Protein AF-A0A1Q7X0Q4-F1 (afdb_monomer_lite)

Sequence (548 aa):
MLIDSLAPGARLVYSDMRIVTEAGDLVSDTYWTFRRNNHTNFASLLLANTVTGASSLFERSLLDRVLPFPPRQGNVYHDHWIAQVAMAMGDVSYVDRPLYDYVQHGEAALGHLRANAFGRFSEPVHRRVRARIEQIRRLGLHFGWRRLYFDLYCRIVIAARALEMRCGDALAPGRARVLNRLEDNVRFMLWLAVRSTRRWFGAMETLGRERAMLVGLLWRRVFVAHKRFRNLVRRRPVARSAQVTPAAPATNAQESLAPILVDYFTRDGSTLMMRLLASSPQIAVEDVYPYERKYFAYIWRWSNLIVRQDWPEDGWGASSLGTLDQFRKTAMVGPPPWTPRPLLESAPGEAEAERWFEAVWGEFSRRAAARTREDHGSQAPVLYYAEKHMNTWLVALEHLPPLKLIVLLRDPRDTWVSINSFNELRGTGGLGRDRAGSYEEHLEHVLRRQRERLAWIAGLLDAGEVPVIRYEDMIEDLPGVARRLEQWLGVELDPAGAASDRQMRFQHVSAANPQASLGRWKTELEPRVAERFARELGPELRAVGLEV

Secondary structure (DSSP, 8-state):
--GGG--TTEEEEEEEEEEE-TT--EEES-S-SSS---SS-HHHHHHS----GGGEEE-GGGHHHHPSPPPP-SS--HHHHHHHHHHHHSEEEEEEEEEEEEE--TT-SS-HHHHH-S----S-HHHHHHHHHHHHHH-SS-THHHHIIIIIIIHHHHHHHHHHHHHGGG--HHHHHHHHHTSSSHHHHHHHHHHGGGGGGT--TTTTHHHHHHHHHHHHHHHHHHHHHHHHHT---------------------PPEEEEEE--TTSSHHHHHHHHHT-TTEE----TTT---HHHHHHHHHHHHH-----TTTS-GGGGS-GGGGGT-----S---SS-TTT-PPTT--HHHHHHHHHHHHHHHHHHHHHHHHHT------EEEEEES-GGGS-GGGSPS-EEEEEE--HHHHHHHHHHHHHHH-SS-TTTTT-SSHHHHHHHHHHHHHHHHHHHHHHHHH--S-EEEHHHHHH-HHHHHHHHHHHHT----HHHHHH-GGGGGTTTTSSSSGGGTTTHHHHS-HHHHHHHHHHHHHHHHHTT---

Radius of gyration: 28.71 Å; chains: 1; bounding box: 69×70×78 Å

pLDDT: mean 80.8, std 17.93, range [28.5, 98.0]

Structure (mmCIF, N/CA/C/O backbone):
data_AF-A0A1Q7X0Q4-F1
#
_entry.id   AF-A0A1Q7X0Q4-F1
#
loop_
_atom_site.group_PDB
_atom_site.id
_atom_site.type_symbol
_atom_site.label_atom_id
_atom_site.label_alt_id
_atom_site.label_comp_id
_atom_site.label_asym_id
_atom_site.label_entity_id
_atom_site.label_seq_id
_atom_site.pdbx_PDB_ins_code
_atom_site.Cartn_x
_atom_site.Cartn_y
_atom_site.Cartn_z
_atom_site.occupancy
_atom_site.B_iso_or_equiv
_atom_site.auth_seq_id
_atom_site.auth_comp_id
_atom_site.auth_asym_id
_atom_site.auth_atom_id
_atom_site.pdbx_PDB_model_num
ATOM 1 N N . MET A 1 1 ? 18.747 -5.776 -45.466 1.00 73.81 1 MET A N 1
ATOM 2 C CA . MET A 1 1 ? 18.006 -6.368 -44.324 1.00 73.81 1 MET A CA 1
ATOM 3 C C . MET A 1 1 ? 18.794 -6.140 -43.033 1.00 73.81 1 MET A C 1
ATOM 5 O O . MET A 1 1 ? 19.895 -5.612 -43.109 1.00 73.81 1 MET A O 1
ATOM 9 N N . LEU A 1 2 ? 18.235 -6.443 -41.852 1.00 85.25 2 LEU A N 1
ATOM 10 C CA . LEU A 1 2 ? 18.924 -6.210 -40.567 1.00 85.25 2 LEU A CA 1
ATOM 11 C C . LEU A 1 2 ? 20.215 -7.051 -40.452 1.00 85.25 2 LEU A C 1
ATOM 13 O O . LEU A 1 2 ? 21.221 -6.561 -39.955 1.00 85.25 2 LEU A O 1
ATOM 17 N N . ILE A 1 3 ? 20.205 -8.271 -41.005 1.00 85.56 3 ILE A N 1
ATOM 18 C CA . ILE A 1 3 ? 21.368 -9.173 -41.067 1.00 85.56 3 ILE A CA 1
ATOM 19 C C . ILE A 1 3 ? 22.562 -8.561 -41.822 1.00 85.56 3 ILE A C 1
ATOM 21 O O . ILE A 1 3 ? 23.688 -8.646 -41.348 1.00 85.56 3 ILE A O 1
ATOM 25 N N . ASP A 1 4 ? 22.307 -7.839 -42.918 1.00 87.69 4 ASP A N 1
ATOM 26 C CA . ASP A 1 4 ? 23.349 -7.179 -43.726 1.00 87.69 4 ASP A CA 1
ATOM 27 C C . ASP A 1 4 ? 23.951 -5.948 -43.027 1.00 87.69 4 ASP A C 1
ATOM 29 O O . ASP A 1 4 ? 24.927 -5.372 -43.494 1.00 87.69 4 ASP A O 1
ATOM 33 N N . SER A 1 5 ? 23.328 -5.496 -41.934 1.00 89.94 5 SER A N 1
ATOM 34 C CA . SER A 1 5 ? 23.729 -4.300 -41.184 1.00 89.94 5 SER A CA 1
ATOM 35 C C . SER A 1 5 ? 24.539 -4.627 -39.924 1.00 89.94 5 SER A C 1
ATOM 37 O O . SER A 1 5 ? 24.895 -3.715 -39.173 1.00 89.94 5 SER A O 1
ATOM 39 N N . LEU A 1 6 ? 24.829 -5.908 -39.670 1.00 89.69 6 LEU A N 1
ATOM 40 C CA . LEU A 1 6 ? 25.725 -6.322 -38.595 1.00 89.69 6 LEU A CA 1
ATOM 41 C C . LEU A 1 6 ? 27.176 -6.069 -39.030 1.00 89.69 6 LEU A C 1
ATOM 43 O O . LEU A 1 6 ? 27.751 -6.831 -39.803 1.00 89.69 6 LEU A O 1
ATOM 47 N N . ALA A 1 7 ? 27.756 -4.962 -38.562 1.00 87.12 7 ALA A N 1
ATOM 48 C CA . ALA A 1 7 ? 29.117 -4.580 -38.929 1.00 87.12 7 ALA A CA 1
ATOM 49 C C . ALA A 1 7 ? 30.157 -5.565 -38.355 1.00 87.12 7 ALA A C 1
ATOM 51 O O . ALA A 1 7 ? 29.926 -6.143 -37.289 1.00 87.12 7 ALA A O 1
ATOM 52 N N . PRO A 1 8 ? 31.335 -5.724 -38.989 1.00 84.94 8 PRO A N 1
ATOM 53 C CA . PRO A 1 8 ? 32.423 -6.513 -38.421 1.00 84.94 8 PRO A CA 1
ATOM 54 C C . PRO A 1 8 ? 32.761 -6.062 -36.992 1.00 84.94 8 PRO A C 1
ATOM 56 O O . PRO A 1 8 ? 33.017 -4.885 -36.748 1.00 84.94 8 PRO A O 1
ATOM 59 N N . GLY A 1 9 ? 32.745 -6.999 -36.040 1.00 84.25 9 GLY A N 1
ATOM 60 C CA . GLY A 1 9 ? 32.989 -6.723 -34.618 1.00 84.25 9 GLY A CA 1
ATOM 61 C C . GLY A 1 9 ? 31.752 -6.303 -33.812 1.00 84.25 9 GLY A C 1
ATOM 62 O O . GLY A 1 9 ? 31.820 -6.272 -32.577 1.00 84.25 9 GLY A O 1
ATOM 63 N N . ALA A 1 10 ? 30.614 -6.041 -34.462 1.00 91.25 10 ALA A N 1
ATOM 64 C CA . ALA A 1 10 ? 29.343 -5.856 -33.779 1.00 91.25 10 ALA A CA 1
ATOM 65 C C . ALA A 1 10 ? 28.752 -7.209 -33.362 1.00 91.25 10 ALA A C 1
ATOM 67 O O . ALA A 1 10 ? 28.714 -8.157 -34.139 1.00 91.25 10 ALA A O 1
ATOM 68 N N . ARG A 1 11 ? 28.272 -7.298 -32.120 1.00 93.69 11 ARG A N 1
ATOM 69 C CA . ARG A 1 11 ? 27.646 -8.515 -31.564 1.00 93.69 11 ARG A CA 1
ATOM 70 C C . ARG A 1 11 ? 26.124 -8.466 -31.617 1.00 93.69 11 ARG A C 1
ATOM 72 O O . ARG A 1 11 ? 25.474 -9.493 -31.445 1.00 93.69 11 ARG A O 1
ATOM 79 N N . LEU A 1 12 ? 25.572 -7.270 -31.812 1.00 96.06 12 LEU A N 1
ATOM 80 C CA . LEU A 1 12 ? 24.145 -6.996 -31.909 1.00 96.06 12 LEU A CA 1
ATOM 81 C C . LEU A 1 12 ? 23.911 -5.865 -32.910 1.00 96.06 12 LEU A C 1
ATOM 83 O O . LEU A 1 12 ? 24.644 -4.876 -32.916 1.00 96.06 12 LEU A O 1
ATOM 87 N N . VAL A 1 13 ? 22.861 -5.994 -33.710 1.00 96.31 13 VAL A N 1
ATOM 88 C CA . VAL A 1 13 ? 22.319 -4.940 -34.565 1.00 96.31 13 VAL A CA 1
ATOM 89 C C . VAL A 1 13 ? 20.848 -4.726 -34.232 1.00 96.31 13 VAL A C 1
ATOM 91 O O . VAL A 1 13 ? 20.117 -5.686 -33.993 1.00 96.31 13 VAL A O 1
ATOM 94 N N . TYR A 1 14 ? 20.412 -3.469 -34.208 1.00 95.44 14 TYR A N 1
ATOM 95 C CA . TYR A 1 14 ? 19.001 -3.113 -34.079 1.00 95.44 14 TYR A CA 1
ATOM 96 C C . TYR A 1 14 ? 18.642 -1.936 -34.981 1.00 95.44 14 TYR A C 1
ATOM 98 O O . TYR A 1 14 ? 19.527 -1.205 -35.427 1.00 95.44 14 TYR A O 1
ATOM 106 N N . SER A 1 15 ? 17.355 -1.749 -35.264 1.00 94.75 15 SER A N 1
ATOM 107 C CA . SER A 1 15 ? 16.874 -0.652 -36.104 1.00 94.75 15 SER A CA 1
ATOM 108 C C . SER A 1 15 ? 15.974 0.343 -35.389 1.00 94.75 15 SER A C 1
ATOM 110 O O . SER A 1 15 ? 15.460 0.082 -34.299 1.00 94.75 15 SER A O 1
ATOM 112 N N . ASP A 1 16 ? 15.750 1.473 -36.054 1.00 92.81 16 ASP A N 1
ATOM 113 C CA . ASP A 1 16 ? 14.634 2.363 -35.762 1.00 92.81 16 ASP A CA 1
ATOM 114 C C . ASP A 1 16 ? 13.278 1.700 -36.068 1.00 92.81 16 ASP A C 1
ATOM 116 O O . ASP A 1 16 ? 13.196 0.631 -36.694 1.00 92.81 16 ASP A O 1
ATOM 120 N N . MET A 1 17 ? 12.209 2.372 -35.647 1.00 91.25 17 MET A N 1
ATOM 121 C CA . MET A 1 17 ? 10.816 2.003 -35.900 1.00 91.25 17 MET A CA 1
ATOM 122 C C . MET A 1 17 ? 9.955 3.251 -36.101 1.00 91.25 17 MET A C 1
ATOM 124 O O . MET A 1 17 ? 10.218 4.294 -35.497 1.00 91.25 17 MET A O 1
ATOM 128 N N . ARG A 1 18 ? 8.888 3.119 -36.892 1.00 91.62 18 ARG A N 1
ATOM 129 C CA . ARG A 1 18 ? 7.817 4.123 -36.918 1.00 91.62 18 ARG A CA 1
ATOM 130 C C . ARG A 1 18 ? 6.869 3.845 -35.766 1.00 91.62 18 ARG A C 1
ATOM 132 O O . ARG A 1 18 ? 6.647 2.692 -35.411 1.00 91.62 18 ARG A O 1
ATOM 139 N N . ILE A 1 19 ? 6.303 4.888 -35.184 1.00 87.56 19 ILE A N 1
ATOM 140 C CA . ILE A 1 19 ? 5.246 4.766 -34.183 1.00 87.56 19 ILE A CA 1
ATOM 141 C C . ILE A 1 19 ? 3.928 4.978 -34.903 1.00 87.56 19 ILE A C 1
ATOM 143 O O . ILE A 1 19 ? 3.746 6.025 -35.528 1.00 87.56 19 ILE A O 1
ATOM 147 N N . VAL A 1 20 ? 3.026 4.007 -34.809 1.00 86.50 20 VAL A N 1
ATOM 148 C CA . VAL A 1 20 ? 1.704 4.074 -35.441 1.00 86.50 20 VAL A CA 1
ATOM 149 C C . VAL A 1 20 ? 0.596 3.817 -34.421 1.00 86.50 20 VAL A C 1
ATOM 151 O O . VAL A 1 20 ? 0.825 3.175 -33.392 1.00 86.50 20 VAL A O 1
ATOM 154 N N . THR A 1 21 ? -0.597 4.350 -34.673 1.00 82.00 21 THR A N 1
ATOM 155 C CA . THR A 1 21 ? -1.805 4.055 -33.888 1.00 82.00 21 THR A CA 1
ATOM 156 C C . THR A 1 21 ? -2.315 2.644 -34.193 1.00 82.00 21 THR A C 1
ATOM 158 O O . THR A 1 21 ? -1.873 2.006 -35.148 1.00 82.00 21 THR A O 1
ATOM 161 N N . GLU A 1 22 ? -3.288 2.153 -33.418 1.00 81.81 22 GLU A N 1
ATOM 162 C CA . GLU A 1 22 ? -3.980 0.888 -33.726 1.00 81.81 22 GLU A CA 1
ATOM 163 C C . GLU A 1 22 ? -4.681 0.907 -35.092 1.00 81.81 22 GLU A C 1
ATOM 165 O O . GLU A 1 22 ? -4.778 -0.127 -35.745 1.00 81.81 22 GLU A O 1
ATOM 170 N N . ALA A 1 23 ? -5.117 2.084 -35.550 1.00 82.25 23 ALA A N 1
ATOM 171 C CA . ALA A 1 23 ? -5.709 2.278 -36.872 1.00 82.25 23 ALA A CA 1
ATOM 172 C C . ALA A 1 23 ? -4.662 2.340 -38.006 1.00 82.25 23 ALA A C 1
ATOM 174 O O . ALA A 1 23 ? -5.030 2.423 -39.175 1.00 82.25 23 ALA A O 1
ATOM 175 N N . GLY A 1 24 ? -3.365 2.284 -37.676 1.00 83.00 24 GLY A N 1
ATOM 176 C CA . GLY A 1 24 ? -2.261 2.370 -38.634 1.00 83.00 24 GLY A CA 1
ATOM 177 C C . GLY A 1 24 ? -1.821 3.797 -38.975 1.00 83.00 24 GLY A C 1
ATOM 178 O O . GLY A 1 24 ? -0.946 3.972 -39.823 1.00 83.00 24 GLY A O 1
ATOM 179 N N . ASP A 1 25 ? -2.371 4.817 -38.312 1.00 85.75 25 ASP A N 1
ATOM 180 C CA . ASP A 1 25 ? -1.988 6.211 -38.552 1.00 85.75 25 ASP A CA 1
ATOM 181 C C . ASP A 1 25 ? -0.596 6.504 -37.990 1.00 85.75 25 ASP A C 1
ATOM 183 O O . ASP A 1 25 ? -0.259 6.105 -36.873 1.00 85.75 25 ASP A O 1
ATOM 187 N N . LEU A 1 26 ? 0.214 7.255 -38.737 1.00 83.69 26 LEU A N 1
ATOM 188 C CA . LEU A 1 26 ? 1.563 7.626 -38.316 1.00 83.69 26 LEU A CA 1
ATOM 189 C C . LEU A 1 26 ? 1.529 8.622 -37.144 1.00 83.69 26 LEU A C 1
ATOM 191 O O . LEU A 1 26 ? 1.037 9.740 -37.276 1.00 83.69 26 LEU A O 1
ATOM 195 N N . VAL A 1 27 ? 2.130 8.237 -36.018 1.00 81.12 27 VAL A N 1
ATOM 196 C CA . VAL A 1 27 ? 2.362 9.105 -34.850 1.00 81.12 27 VAL A CA 1
ATOM 197 C C . VAL A 1 27 ? 3.749 9.745 -34.914 1.00 81.12 27 VAL A C 1
ATOM 199 O O . VAL A 1 27 ? 3.907 10.918 -34.586 1.00 81.12 27 VAL A O 1
ATOM 202 N N . SER A 1 28 ? 4.765 8.972 -35.306 1.00 82.56 28 SER A N 1
ATOM 203 C CA . SER A 1 28 ? 6.149 9.436 -35.452 1.00 82.56 28 SER A CA 1
ATOM 204 C C . SER A 1 28 ? 6.890 8.566 -36.462 1.00 82.56 28 SER A C 1
ATOM 206 O O . SER A 1 28 ? 6.740 7.346 -36.460 1.00 82.56 28 SER A O 1
ATOM 208 N N . ASP A 1 29 ? 7.716 9.175 -37.304 1.00 88.12 29 ASP A N 1
ATOM 209 C CA . ASP A 1 29 ? 8.563 8.490 -38.286 1.00 88.12 29 ASP A CA 1
ATOM 210 C C . ASP A 1 29 ? 9.787 7.803 -37.656 1.00 88.12 29 ASP A C 1
ATOM 212 O O . ASP A 1 29 ? 10.381 6.924 -38.273 1.00 88.12 29 ASP A O 1
ATOM 216 N N . THR A 1 30 ? 10.125 8.151 -36.412 1.00 84.62 30 THR A N 1
ATOM 217 C CA . THR A 1 30 ? 11.216 7.557 -35.624 1.00 84.62 30 THR A CA 1
ATOM 218 C C . THR A 1 30 ? 10.808 7.315 -34.170 1.00 84.62 30 THR A C 1
ATOM 220 O O . THR A 1 30 ? 9.959 8.017 -33.604 1.00 84.62 30 THR A O 1
ATOM 223 N N . TYR A 1 31 ? 11.472 6.372 -33.500 1.00 82.62 31 TYR A N 1
ATOM 224 C CA . TYR A 1 31 ? 11.377 6.217 -32.050 1.00 82.62 31 TYR A CA 1
ATOM 225 C C . TYR A 1 31 ? 12.081 7.348 -31.277 1.00 82.62 31 TYR A C 1
ATOM 227 O O . TYR A 1 31 ? 11.766 7.595 -30.109 1.00 82.62 31 TYR A O 1
ATOM 235 N N . TRP A 1 32 ? 13.037 8.052 -31.888 1.00 83.44 32 TRP A N 1
ATOM 236 C CA . TRP A 1 32 ? 13.960 8.967 -31.204 1.00 83.44 32 TRP A CA 1
ATOM 237 C C . TRP A 1 32 ? 13.514 10.431 -31.239 1.00 83.44 32 TRP A C 1
ATOM 239 O O . TRP A 1 32 ? 14.197 11.294 -31.781 1.00 83.44 32 TRP A O 1
ATOM 249 N N . THR A 1 33 ? 12.385 10.737 -30.603 1.00 71.31 33 THR A N 1
ATOM 250 C CA . THR A 1 33 ? 11.781 12.085 -30.628 1.00 71.31 33 THR A CA 1
ATOM 251 C C . THR A 1 33 ? 12.320 13.038 -29.553 1.00 71.31 33 THR A C 1
ATOM 253 O O . THR A 1 33 ? 12.611 14.198 -29.831 1.00 71.31 33 THR A O 1
ATOM 256 N N . PHE A 1 34 ? 12.491 12.570 -28.309 1.00 66.62 34 PHE A N 1
ATOM 257 C CA . PHE A 1 34 ? 12.906 13.423 -27.172 1.00 66.62 34 PHE A CA 1
ATOM 258 C C . PHE A 1 34 ? 14.325 13.156 -26.668 1.00 66.62 34 PHE A C 1
ATOM 260 O O . PHE A 1 34 ? 14.861 13.922 -25.862 1.00 66.62 34 PHE A O 1
ATOM 267 N N . ARG A 1 35 ? 14.941 12.058 -27.113 1.00 72.38 35 ARG A N 1
ATOM 268 C CA . ARG A 1 35 ? 16.318 11.703 -26.769 1.00 72.38 35 ARG A CA 1
ATOM 269 C C . ARG A 1 35 ? 17.047 11.196 -27.992 1.00 72.38 35 ARG A C 1
ATOM 271 O O . ARG A 1 35 ? 16.465 10.525 -28.837 1.00 72.38 35 ARG A O 1
ATOM 278 N N . ARG A 1 36 ? 18.349 11.449 -28.019 1.00 82.31 36 ARG A N 1
ATOM 279 C CA . ARG A 1 36 ? 19.227 10.883 -29.034 1.00 82.31 36 ARG A CA 1
ATOM 280 C C . ARG A 1 36 ? 19.445 9.396 -28.760 1.00 82.31 36 ARG A C 1
ATOM 282 O O . ARG A 1 36 ? 19.674 9.007 -27.612 1.00 82.31 36 ARG A O 1
ATOM 289 N N . ASN A 1 37 ? 19.414 8.594 -29.817 1.00 88.69 37 ASN A N 1
ATOM 290 C CA . ASN A 1 37 ? 19.816 7.196 -29.764 1.00 88.69 37 ASN A CA 1
ATOM 291 C C . ASN A 1 37 ? 21.293 7.043 -29.335 1.00 88.69 37 ASN A C 1
ATOM 293 O O . ASN A 1 37 ? 22.124 7.898 -29.650 1.00 88.69 37 ASN A O 1
ATOM 297 N N . ASN A 1 38 ? 21.645 5.945 -28.659 1.00 91.44 38 ASN A N 1
ATOM 298 C CA . ASN A 1 38 ? 23.021 5.644 -28.269 1.00 91.44 38 ASN A CA 1
ATOM 299 C C . ASN A 1 38 ? 23.368 4.153 -28.392 1.00 91.44 38 ASN A C 1
ATOM 301 O O . ASN A 1 38 ? 23.085 3.353 -27.497 1.00 91.44 38 ASN A O 1
ATOM 305 N N . HIS A 1 39 ? 24.149 3.837 -29.419 1.00 91.81 39 HIS A N 1
ATOM 306 C CA . HIS A 1 39 ? 24.726 2.510 -29.644 1.00 91.81 39 HIS A CA 1
ATOM 307 C C . HIS A 1 39 ? 26.262 2.483 -29.533 1.00 91.81 39 HIS A C 1
ATOM 309 O O . HIS A 1 39 ? 26.853 1.416 -29.606 1.00 91.81 39 HIS A O 1
ATOM 315 N N . THR A 1 40 ? 26.928 3.628 -29.310 1.00 92.25 40 THR A N 1
ATOM 316 C CA . THR A 1 40 ? 28.407 3.730 -29.316 1.00 92.25 40 THR A CA 1
ATOM 317 C C . THR A 1 40 ? 29.029 4.061 -27.958 1.00 92.25 40 THR A C 1
ATOM 319 O O . THR A 1 40 ? 30.173 3.694 -27.689 1.00 92.25 40 THR A O 1
ATOM 322 N N . ASN A 1 41 ? 28.296 4.702 -27.038 1.00 93.31 41 ASN A N 1
ATOM 323 C CA . ASN A 1 41 ? 28.814 5.019 -25.709 1.00 93.31 41 ASN A CA 1
ATOM 324 C C . ASN A 1 41 ? 28.345 4.010 -24.650 1.00 93.31 41 ASN A C 1
ATOM 326 O O . ASN A 1 41 ? 27.209 4.074 -24.178 1.00 93.31 41 ASN A O 1
ATOM 330 N N . PHE A 1 42 ? 29.252 3.134 -24.211 1.00 94.62 42 PHE A N 1
ATOM 331 C CA . PHE A 1 42 ? 28.960 2.100 -23.208 1.00 94.62 42 PHE A CA 1
ATOM 332 C C . PHE A 1 42 ? 28.455 2.670 -21.877 1.00 94.62 42 PHE A C 1
ATOM 334 O O . PHE A 1 42 ? 27.497 2.166 -21.296 1.00 94.62 42 PHE A O 1
ATOM 341 N N . ALA A 1 43 ? 29.031 3.784 -21.416 1.00 93.44 43 ALA A N 1
ATOM 342 C CA . ALA A 1 43 ? 28.560 4.442 -20.203 1.00 93.44 43 ALA A CA 1
ATOM 343 C C . ALA A 1 43 ? 27.139 5.007 -20.366 1.00 93.44 43 ALA A C 1
ATOM 345 O O . ALA A 1 43 ? 26.332 4.880 -19.448 1.00 93.44 43 ALA A O 1
ATOM 346 N N . SER A 1 44 ? 26.807 5.596 -21.522 1.00 93.00 44 SER A N 1
ATOM 347 C CA . SER A 1 44 ? 25.433 6.036 -21.800 1.00 93.00 44 SER A CA 1
ATOM 348 C C . SER A 1 44 ? 24.478 4.851 -21.857 1.00 93.00 44 SER A C 1
ATOM 350 O O . SER A 1 44 ? 23.398 4.966 -21.300 1.00 93.00 44 SER A O 1
ATOM 352 N N . LEU A 1 45 ? 24.883 3.709 -22.427 1.00 93.25 45 LEU A N 1
ATOM 353 C CA . LEU A 1 45 ? 24.041 2.511 -22.508 1.00 93.25 45 LEU A CA 1
ATOM 354 C C . LEU A 1 45 ? 23.725 1.926 -21.118 1.00 93.25 45 LEU A C 1
ATOM 356 O O . LEU A 1 45 ? 22.584 1.554 -20.841 1.00 93.25 45 LEU A O 1
ATOM 360 N N . LEU A 1 46 ? 24.714 1.889 -20.217 1.00 91.75 46 LEU A N 1
ATOM 361 C CA . LEU A 1 46 ? 24.524 1.454 -18.825 1.00 91.75 46 LEU A CA 1
ATOM 362 C C . LEU A 1 46 ? 23.575 2.383 -18.057 1.00 91.75 46 LEU A C 1
ATOM 364 O O . LEU A 1 46 ? 22.724 1.920 -17.296 1.00 91.75 46 LEU A O 1
ATOM 368 N N . LEU A 1 47 ? 23.713 3.696 -18.263 1.00 88.50 47 LEU A N 1
ATOM 369 C CA . LEU A 1 47 ? 22.868 4.704 -17.625 1.00 88.50 47 LEU A CA 1
ATOM 370 C C . LEU A 1 47 ? 21.451 4.674 -18.203 1.00 88.50 47 LEU A C 1
ATOM 372 O O . LEU A 1 47 ? 20.476 4.562 -17.459 1.00 88.50 47 LEU A O 1
ATOM 376 N N . ALA A 1 48 ? 21.327 4.758 -19.525 1.00 87.62 48 ALA A N 1
ATOM 377 C CA . ALA A 1 48 ? 20.085 4.684 -20.269 1.00 87.62 48 ALA A CA 1
ATOM 378 C C . ALA A 1 48 ? 20.222 3.887 -21.559 1.00 87.62 48 ALA A C 1
ATOM 380 O O . ALA A 1 48 ? 20.694 4.377 -22.579 1.00 87.62 48 ALA A O 1
ATOM 381 N N . ASN A 1 49 ? 19.709 2.661 -21.509 1.00 90.25 49 ASN A N 1
ATOM 382 C CA . ASN A 1 49 ? 19.677 1.798 -22.668 1.00 90.25 49 ASN A CA 1
ATOM 383 C C . ASN A 1 49 ? 18.757 2.378 -23.762 1.00 90.25 49 ASN A C 1
ATOM 385 O O . ASN A 1 49 ? 17.732 3.011 -23.468 1.00 90.25 49 ASN A O 1
ATOM 389 N N . THR A 1 50 ? 19.181 2.214 -25.012 1.00 88.69 50 THR A N 1
ATOM 390 C CA . THR A 1 50 ? 18.481 2.664 -26.222 1.00 88.69 50 THR A CA 1
ATOM 391 C C . THR A 1 50 ? 18.262 1.533 -27.231 1.00 88.69 50 THR A C 1
ATOM 393 O O . THR A 1 50 ? 17.685 1.760 -28.281 1.00 88.69 50 THR A O 1
ATOM 396 N N . VAL A 1 51 ? 18.677 0.307 -26.917 1.00 90.75 51 VAL A N 1
ATOM 397 C CA . VAL A 1 51 ? 18.415 -0.860 -27.762 1.00 90.75 51 VAL A CA 1
ATOM 398 C C . VAL A 1 51 ? 16.985 -1.336 -27.545 1.00 90.75 51 VAL A C 1
ATOM 400 O O . VAL A 1 51 ? 16.530 -1.432 -26.405 1.00 90.75 51 VAL A O 1
ATOM 403 N N . THR A 1 52 ? 16.295 -1.622 -28.644 1.00 87.94 52 THR A N 1
ATOM 404 C CA . THR A 1 52 ? 14.897 -2.058 -28.687 1.00 87.94 52 THR A CA 1
ATOM 405 C C . THR A 1 52 ? 14.814 -3.514 -29.151 1.00 87.94 52 THR A C 1
ATOM 407 O O . THR A 1 52 ? 15.331 -3.882 -30.208 1.00 87.94 52 THR A O 1
ATOM 410 N N . GLY A 1 53 ? 14.177 -4.375 -28.354 1.00 84.38 53 GLY A N 1
ATOM 411 C CA . GLY A 1 53 ? 14.170 -5.820 -28.595 1.00 84.38 53 GLY A CA 1
ATOM 412 C C . GLY A 1 53 ? 13.420 -6.264 -29.850 1.00 84.38 53 GLY A C 1
ATOM 413 O O . GLY A 1 53 ? 13.865 -7.197 -30.513 1.00 84.38 53 GLY A O 1
ATOM 414 N N . ALA A 1 54 ? 12.330 -5.581 -30.213 1.00 84.38 54 ALA A N 1
ATOM 415 C CA . ALA A 1 54 ? 11.438 -5.996 -31.304 1.00 84.38 54 ALA A CA 1
ATOM 416 C C . ALA A 1 54 ? 12.114 -6.045 -32.688 1.00 84.38 54 ALA A C 1
ATOM 418 O O . ALA A 1 54 ? 11.638 -6.735 -33.583 1.00 84.38 54 ALA A O 1
ATOM 419 N N . SER A 1 55 ? 13.258 -5.380 -32.848 1.00 84.50 55 SER A N 1
ATOM 420 C CA . SER A 1 55 ? 14.069 -5.414 -34.066 1.00 84.50 55 SER A CA 1
ATOM 421 C C . SER A 1 55 ? 15.551 -5.600 -33.759 1.00 84.50 55 SER A C 1
ATOM 423 O O . SER A 1 55 ? 16.384 -4.898 -34.326 1.00 84.50 55 SER A O 1
ATOM 425 N N . SER A 1 56 ? 15.886 -6.487 -32.822 1.00 92.56 56 SER A N 1
ATOM 426 C CA . SER A 1 56 ? 17.272 -6.831 -32.493 1.00 92.56 56 SER A CA 1
ATOM 427 C C . SER A 1 56 ? 17.668 -8.191 -33.071 1.00 92.56 56 SER A C 1
ATOM 429 O O . SER A 1 56 ? 16.941 -9.169 -32.926 1.00 92.56 56 SER A O 1
ATOM 431 N N . LEU A 1 57 ? 18.861 -8.269 -33.660 1.00 93.69 57 LEU A N 1
ATOM 432 C CA . LEU A 1 57 ? 19.527 -9.511 -34.059 1.00 93.69 57 LEU A CA 1
ATOM 433 C C . LEU A 1 57 ? 20.926 -9.530 -33.461 1.00 93.69 57 LEU A C 1
ATOM 435 O O . LEU A 1 57 ? 21.617 -8.515 -33.444 1.00 93.69 57 LEU A O 1
ATOM 439 N N . PHE A 1 58 ? 21.349 -10.684 -32.965 1.00 94.81 58 PHE A N 1
ATOM 440 C CA . PHE A 1 58 ? 22.655 -10.855 -32.344 1.00 94.81 58 PHE A CA 1
ATOM 441 C C . PHE A 1 58 ? 23.204 -12.255 -32.615 1.00 94.81 58 PHE A C 1
ATOM 443 O O . PHE A 1 58 ? 22.464 -13.176 -32.959 1.00 94.81 58 PHE A O 1
ATOM 450 N N . GLU A 1 59 ? 24.514 -12.414 -32.458 1.00 91.12 59 GLU A N 1
ATOM 451 C CA . GLU A 1 59 ? 25.195 -13.690 -32.684 1.00 91.12 59 GLU A CA 1
ATOM 452 C C . GLU A 1 59 ? 24.771 -14.751 -31.657 1.00 91.12 59 GLU A C 1
ATOM 454 O O . GLU A 1 59 ? 24.686 -14.478 -30.458 1.00 91.12 59 GLU A O 1
ATOM 459 N N . ARG A 1 60 ? 24.573 -16.003 -32.094 1.00 93.31 60 ARG A N 1
ATOM 460 C CA . ARG A 1 60 ? 24.133 -17.103 -31.212 1.00 93.31 60 ARG A CA 1
ATOM 461 C C . ARG A 1 60 ? 25.059 -17.329 -30.011 1.00 93.31 60 ARG A C 1
ATOM 463 O O . ARG A 1 60 ? 24.568 -17.686 -28.939 1.00 93.31 60 ARG A O 1
ATOM 470 N N . SER A 1 61 ? 26.362 -17.124 -30.191 1.00 92.31 61 SER A N 1
ATOM 471 C CA . SER A 1 61 ? 27.393 -17.264 -29.153 1.00 92.31 61 SER A CA 1
ATOM 472 C C . SER A 1 61 ? 27.242 -16.249 -28.013 1.00 92.31 61 SER A C 1
ATOM 474 O O . SER A 1 61 ? 27.719 -16.486 -26.907 1.00 92.31 61 SER A O 1
ATOM 476 N N . LEU A 1 62 ? 26.521 -15.139 -28.225 1.00 93.88 62 LEU A N 1
ATOM 477 C CA . LEU A 1 62 ? 26.243 -14.160 -27.172 1.00 93.88 62 LEU A CA 1
ATOM 478 C C . LEU A 1 62 ? 25.411 -14.767 -26.028 1.00 93.88 62 LEU A C 1
ATOM 480 O O . LEU A 1 62 ? 25.538 -14.356 -24.872 1.00 93.88 62 LEU A O 1
ATOM 484 N N . LEU A 1 63 ? 24.581 -15.772 -26.331 1.00 95.50 63 LEU A N 1
ATOM 485 C CA . LEU A 1 63 ? 23.731 -16.433 -25.340 1.00 95.50 63 LEU A CA 1
ATOM 486 C C . LEU A 1 63 ? 24.523 -17.126 -24.228 1.00 95.50 63 LEU A C 1
ATOM 488 O O . LEU A 1 63 ? 24.022 -17.181 -23.107 1.00 95.50 63 LEU A O 1
ATOM 492 N N . ASP A 1 64 ? 25.758 -17.554 -24.493 1.00 94.00 64 ASP A N 1
ATOM 493 C CA . ASP A 1 64 ? 26.619 -18.216 -23.503 1.00 94.00 64 ASP A CA 1
ATOM 494 C C . ASP A 1 64 ? 26.990 -17.274 -22.346 1.00 94.00 64 ASP A C 1
ATOM 496 O O . ASP A 1 64 ? 27.305 -17.716 -21.243 1.00 94.00 64 ASP A O 1
ATOM 500 N N . ARG A 1 65 ? 26.929 -15.955 -22.581 1.00 94.50 65 ARG A N 1
ATOM 501 C CA . ARG A 1 65 ? 27.161 -14.917 -21.562 1.00 94.50 65 ARG A CA 1
ATOM 502 C C . ARG A 1 65 ? 25.865 -14.245 -21.098 1.00 94.50 65 ARG A C 1
ATOM 504 O O . ARG A 1 65 ? 25.778 -13.755 -19.968 1.00 94.50 65 ARG A O 1
ATOM 511 N N . VAL A 1 66 ? 24.830 -14.228 -21.939 1.00 95.12 66 VAL A N 1
ATOM 512 C CA . VAL A 1 66 ? 23.510 -13.678 -21.588 1.00 95.12 66 VAL A CA 1
ATOM 513 C C . VAL A 1 66 ? 22.767 -14.580 -20.603 1.00 95.12 66 VAL A C 1
ATOM 515 O O . VAL A 1 66 ? 22.142 -14.049 -19.680 1.00 95.12 66 VAL A O 1
ATOM 518 N N . LEU A 1 67 ? 22.828 -15.904 -20.777 1.00 94.31 67 LEU A N 1
ATOM 519 C CA . LEU A 1 67 ? 22.039 -16.866 -20.010 1.00 94.31 67 LEU A CA 1
ATOM 520 C C . LEU A 1 67 ? 22.796 -17.449 -18.798 1.00 94.31 67 LEU A C 1
ATOM 522 O O . LEU A 1 67 ? 24.020 -17.543 -18.825 1.00 94.31 67 LEU A O 1
ATOM 526 N N . PRO A 1 68 ? 22.074 -17.838 -17.725 1.00 93.00 68 PRO A N 1
ATOM 527 C CA . PRO A 1 68 ? 20.672 -17.490 -17.464 1.00 93.00 68 PRO A CA 1
ATOM 528 C C . PRO A 1 68 ? 20.520 -15.973 -17.273 1.00 93.00 68 PRO A C 1
ATOM 530 O O . PRO A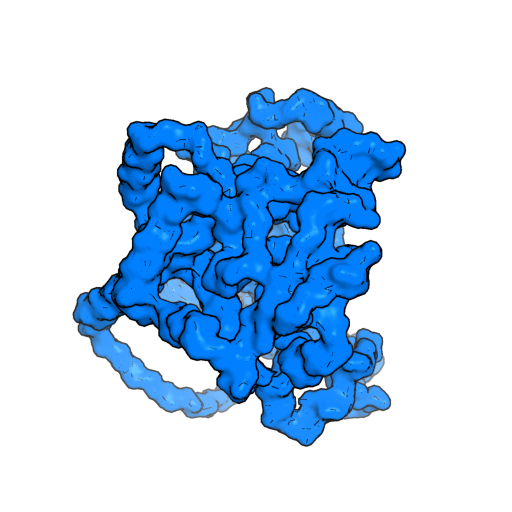 1 68 ? 21.478 -15.298 -16.890 1.00 93.00 68 PRO A O 1
ATOM 533 N N . PHE A 1 69 ? 19.341 -15.405 -17.535 1.00 89.38 69 PHE A N 1
ATOM 534 C CA . PHE A 1 69 ? 19.129 -13.976 -17.277 1.00 89.38 69 PHE A CA 1
ATOM 535 C C . PHE A 1 69 ? 19.367 -13.652 -15.789 1.00 89.38 69 PHE A C 1
ATOM 537 O O . PHE A 1 69 ? 18.999 -14.452 -14.925 1.00 89.38 69 PHE A O 1
ATOM 544 N N . PRO A 1 70 ? 19.991 -12.505 -15.454 1.00 84.00 70 PRO A N 1
ATOM 545 C CA . PRO A 1 70 ? 20.122 -12.095 -14.062 1.00 84.00 70 PRO A CA 1
ATOM 546 C C . PRO A 1 70 ? 18.731 -11.885 -13.433 1.00 84.00 70 PRO A C 1
ATOM 548 O O . PRO A 1 70 ? 17.801 -11.490 -14.145 1.00 84.00 70 PRO A O 1
ATOM 551 N N . PRO A 1 71 ? 18.573 -12.089 -12.108 1.00 81.44 71 PRO A N 1
ATOM 552 C CA . PRO A 1 71 ? 17.308 -11.845 -11.423 1.00 81.44 71 PRO A CA 1
ATOM 553 C C . PRO A 1 71 ? 16.761 -10.454 -11.739 1.00 81.44 71 PRO A C 1
ATOM 555 O O . PRO A 1 71 ? 17.505 -9.465 -11.727 1.00 81.44 71 PRO A O 1
ATOM 558 N N . ARG A 1 72 ? 15.457 -10.376 -12.025 1.00 75.06 72 ARG A N 1
ATOM 559 C CA . ARG A 1 72 ? 14.814 -9.130 -12.445 1.00 75.06 72 ARG A CA 1
ATOM 560 C C . ARG A 1 72 ? 14.925 -8.074 -11.344 1.00 75.06 72 ARG A C 1
ATOM 562 O O . ARG A 1 72 ? 14.392 -8.234 -10.251 1.00 75.06 72 ARG A O 1
ATOM 569 N N . GLN A 1 73 ? 15.584 -6.962 -11.661 1.00 70.62 73 GLN A N 1
ATOM 570 C CA . GLN A 1 73 ? 15.755 -5.822 -10.758 1.00 70.62 73 GLN A CA 1
ATOM 571 C C . GLN A 1 73 ? 14.961 -4.621 -11.270 1.00 70.62 73 GLN A C 1
ATOM 573 O O . GLN A 1 73 ? 15.419 -3.880 -12.140 1.00 70.62 73 GLN A O 1
ATOM 578 N N . GLY A 1 74 ? 13.762 -4.420 -10.724 1.00 67.25 74 GLY A N 1
ATOM 579 C CA . GLY A 1 74 ? 12.845 -3.367 -11.165 1.00 67.25 74 GLY A CA 1
ATOM 580 C C . GLY A 1 74 ? 12.266 -3.624 -12.564 1.00 67.25 74 GLY A C 1
ATOM 581 O O . GLY A 1 74 ? 12.017 -4.765 -12.955 1.00 67.25 74 GLY A O 1
ATOM 582 N N . ASN A 1 75 ? 12.048 -2.550 -13.328 1.00 65.69 75 ASN A N 1
ATOM 583 C CA . ASN A 1 75 ? 11.475 -2.595 -14.680 1.00 65.69 75 ASN A CA 1
ATOM 584 C C . ASN A 1 75 ? 12.576 -2.627 -15.749 1.00 65.69 75 ASN A C 1
ATOM 586 O O . ASN A 1 75 ? 12.736 -1.683 -16.519 1.00 65.69 75 ASN A O 1
ATOM 590 N N . VAL A 1 76 ? 13.395 -3.681 -15.737 1.00 69.94 76 VAL A N 1
ATOM 591 C CA . VAL A 1 76 ? 14.445 -3.904 -16.741 1.00 69.94 76 VAL A CA 1
ATOM 592 C C . VAL A 1 76 ? 14.009 -5.017 -17.680 1.00 69.94 76 VAL A C 1
ATOM 594 O O . VAL A 1 76 ? 13.536 -6.059 -17.231 1.00 69.94 76 VAL A O 1
ATOM 597 N N . TYR A 1 77 ? 14.175 -4.768 -18.973 1.00 83.94 77 TYR A N 1
ATOM 598 C CA . TYR A 1 77 ? 13.845 -5.692 -20.046 1.00 83.94 77 TYR A CA 1
ATOM 599 C C . TYR A 1 77 ? 15.052 -6.565 -20.417 1.00 83.94 77 TYR A C 1
ATOM 601 O O . TYR A 1 77 ? 16.204 -6.205 -20.155 1.00 83.94 77 TYR A O 1
ATOM 609 N N . HIS A 1 78 ? 14.787 -7.742 -20.982 1.00 89.75 78 HIS A N 1
ATOM 610 C CA . HIS A 1 78 ? 15.826 -8.710 -21.343 1.00 89.75 78 HIS A CA 1
ATOM 611 C C . HIS A 1 78 ? 16.724 -8.188 -22.475 1.00 89.75 78 HIS A C 1
ATOM 613 O O . HIS A 1 78 ? 17.936 -8.379 -22.431 1.00 89.75 78 HIS A O 1
ATOM 619 N N . ASP A 1 79 ? 16.152 -7.463 -23.435 1.00 91.06 79 ASP A N 1
ATOM 620 C CA . ASP A 1 79 ? 16.858 -6.786 -24.527 1.00 91.06 79 ASP A CA 1
ATOM 621 C C . ASP A 1 79 ? 17.896 -5.777 -24.009 1.00 91.06 79 ASP A C 1
ATOM 623 O O . ASP A 1 79 ? 19.016 -5.724 -24.511 1.00 91.06 79 ASP A O 1
ATOM 627 N N . HIS A 1 80 ? 17.596 -5.055 -22.927 1.00 92.06 80 HIS A N 1
ATOM 628 C CA . HIS A 1 80 ? 18.549 -4.149 -22.298 1.00 92.06 80 HIS A CA 1
ATOM 629 C C . HIS A 1 80 ? 19.757 -4.886 -21.713 1.00 92.06 80 HIS A C 1
ATOM 631 O O . HIS A 1 80 ? 20.874 -4.369 -21.766 1.00 92.06 80 HIS A O 1
ATOM 637 N N . TRP A 1 81 ? 19.547 -6.069 -21.133 1.00 93.50 81 TRP A N 1
ATOM 638 C CA . TRP A 1 81 ? 20.641 -6.903 -20.639 1.00 93.50 81 TRP A CA 1
ATOM 639 C C . TRP A 1 81 ? 21.472 -7.457 -21.799 1.00 93.50 81 TRP A C 1
ATOM 641 O O . TRP A 1 81 ? 22.693 -7.317 -21.789 1.00 93.50 81 TRP A O 1
ATOM 651 N N . ILE A 1 82 ? 20.819 -7.992 -22.835 1.00 95.44 82 ILE A N 1
ATOM 652 C CA . ILE A 1 82 ? 21.483 -8.504 -24.043 1.00 95.44 82 ILE A CA 1
ATOM 653 C C . ILE A 1 82 ? 22.346 -7.411 -24.683 1.00 95.44 82 ILE A C 1
ATOM 655 O O . ILE A 1 82 ? 23.516 -7.641 -24.966 1.00 95.44 82 ILE A O 1
ATOM 659 N N . ALA A 1 83 ? 21.812 -6.199 -24.825 1.00 95.00 83 ALA A N 1
ATOM 660 C CA . ALA A 1 83 ? 22.535 -5.048 -25.353 1.00 95.00 83 ALA A CA 1
ATOM 661 C C . ALA A 1 83 ? 23.769 -4.675 -24.521 1.00 95.00 83 ALA A C 1
ATOM 663 O O . ALA A 1 83 ? 24.810 -4.324 -25.073 1.00 95.00 83 ALA A O 1
ATOM 664 N N . GLN A 1 84 ? 23.673 -4.749 -23.192 1.00 94.94 84 GLN A N 1
ATOM 665 C CA . GLN A 1 84 ? 24.811 -4.479 -22.315 1.00 94.94 84 GLN A CA 1
ATOM 666 C C . GLN A 1 84 ? 25.899 -5.549 -22.438 1.00 94.94 84 GLN A C 1
ATOM 668 O O . GLN A 1 84 ? 27.075 -5.193 -22.446 1.00 94.94 84 GLN A O 1
ATOM 673 N N . VAL A 1 85 ? 25.527 -6.826 -22.571 1.00 95.56 85 VAL A N 1
ATOM 674 C CA . VAL A 1 85 ? 26.472 -7.931 -22.813 1.00 95.56 85 VAL A CA 1
ATOM 675 C C . VAL A 1 85 ? 27.110 -7.795 -24.200 1.00 95.56 85 VAL A C 1
ATOM 677 O O . VAL A 1 85 ? 28.333 -7.840 -24.317 1.00 95.56 85 VAL A O 1
ATOM 680 N N . ALA A 1 86 ? 26.310 -7.522 -25.236 1.00 95.19 86 ALA A N 1
ATOM 681 C CA . ALA A 1 86 ? 26.787 -7.275 -26.596 1.00 95.19 86 ALA A CA 1
ATOM 682 C C . ALA A 1 86 ? 27.820 -6.146 -26.617 1.00 95.19 86 ALA A C 1
ATOM 684 O O . ALA A 1 86 ? 28.945 -6.343 -27.071 1.00 95.19 86 ALA A O 1
ATOM 685 N N . MET A 1 87 ? 27.474 -5.000 -26.026 1.00 94.38 87 MET A N 1
ATOM 686 C CA . MET A 1 87 ? 28.358 -3.841 -25.960 1.00 94.38 87 MET A CA 1
ATOM 687 C C . MET A 1 87 ? 29.523 -4.016 -24.980 1.00 94.38 87 MET A C 1
ATOM 689 O O . MET A 1 87 ? 30.467 -3.237 -25.020 1.00 94.38 87 MET A O 1
ATOM 693 N N . ALA A 1 88 ? 29.484 -5.000 -24.080 1.00 93.44 88 ALA A N 1
ATOM 694 C CA . ALA A 1 88 ? 30.629 -5.362 -23.250 1.00 93.44 88 ALA A CA 1
ATOM 695 C C . ALA A 1 88 ? 31.677 -6.132 -24.074 1.00 93.44 88 ALA A C 1
ATOM 697 O O . ALA A 1 88 ? 32.866 -5.821 -23.978 1.00 93.44 88 ALA A O 1
ATOM 698 N N . MET A 1 89 ? 31.237 -7.046 -24.945 1.00 90.94 89 MET A N 1
ATOM 699 C CA . MET A 1 89 ? 32.087 -7.995 -25.685 1.00 90.94 89 MET A CA 1
ATOM 700 C C . MET A 1 89 ? 32.445 -7.577 -27.122 1.00 90.94 89 MET A C 1
ATOM 702 O O . MET A 1 89 ? 33.403 -8.083 -27.697 1.00 90.94 89 MET A O 1
ATOM 706 N N . GLY A 1 90 ? 31.691 -6.661 -27.723 1.00 91.56 90 GLY A N 1
ATOM 707 C CA . GLY A 1 90 ? 31.955 -6.096 -29.049 1.00 91.56 90 GLY A CA 1
ATOM 708 C C . GLY A 1 90 ? 31.116 -4.846 -29.268 1.00 91.56 90 GLY A C 1
ATOM 709 O O . GLY A 1 90 ? 30.727 -4.210 -28.291 1.00 91.56 90 GLY A O 1
ATOM 710 N N . ASP A 1 91 ? 30.891 -4.439 -30.504 1.00 92.88 91 ASP A N 1
ATOM 711 C CA . ASP A 1 91 ? 30.123 -3.227 -30.791 1.00 92.88 91 ASP A CA 1
ATOM 712 C C . ASP A 1 91 ? 28.629 -3.516 -30.974 1.00 92.88 91 ASP A C 1
ATOM 714 O O . ASP A 1 91 ? 28.188 -4.668 -31.022 1.00 92.88 91 ASP A O 1
ATOM 718 N N . VAL A 1 92 ? 27.835 -2.448 -31.019 1.00 95.06 92 VAL A N 1
ATOM 719 C CA . VAL A 1 92 ? 26.409 -2.512 -31.335 1.00 95.06 92 VAL A CA 1
ATOM 720 C C . VAL A 1 92 ? 26.167 -1.664 -32.575 1.00 95.06 92 VAL A C 1
ATOM 722 O O . VAL A 1 92 ? 26.459 -0.468 -32.573 1.00 95.06 92 VAL A O 1
ATOM 725 N N . SER A 1 93 ? 25.631 -2.279 -33.623 1.00 95.56 93 SER A N 1
ATOM 726 C CA . SER A 1 93 ? 25.246 -1.596 -34.856 1.00 95.56 93 SER A CA 1
ATOM 727 C C . SER A 1 93 ? 23.821 -1.062 -34.749 1.00 95.56 93 SER A C 1
ATOM 729 O O . SER A 1 93 ? 22.947 -1.685 -34.143 1.00 95.56 93 SER A O 1
ATOM 731 N N . TYR A 1 94 ? 23.579 0.091 -35.365 1.00 94.69 94 TYR A N 1
ATOM 732 C CA . TYR A 1 94 ? 22.260 0.703 -35.431 1.00 94.69 94 TYR A CA 1
ATOM 733 C C . TYR A 1 94 ? 21.891 1.029 -36.873 1.00 94.69 94 TYR A C 1
ATOM 735 O O . TYR A 1 94 ? 22.679 1.639 -37.592 1.00 94.69 94 TYR A O 1
ATOM 743 N N . VAL A 1 95 ? 20.685 0.638 -37.267 1.00 94.81 95 VAL A N 1
ATOM 744 C CA . VAL A 1 95 ? 20.073 0.980 -38.549 1.00 94.81 95 VAL A CA 1
ATOM 745 C C . VAL A 1 95 ? 19.108 2.139 -38.311 1.00 94.81 95 VAL A C 1
ATOM 747 O O . VAL A 1 95 ? 18.079 1.967 -37.666 1.00 94.81 95 VAL A O 1
ATOM 750 N N . ASP A 1 96 ? 19.449 3.323 -38.810 1.00 92.25 96 ASP A N 1
ATOM 751 C CA . ASP A 1 96 ? 18.696 4.566 -38.599 1.00 92.25 96 ASP A CA 1
ATOM 752 C C . ASP A 1 96 ? 17.418 4.686 -39.436 1.00 92.25 96 ASP A C 1
ATOM 754 O O . ASP A 1 96 ? 16.553 5.494 -39.112 1.00 92.25 96 ASP A O 1
ATOM 758 N N . ARG A 1 97 ? 17.252 3.844 -40.459 1.00 93.00 97 ARG A N 1
ATOM 759 C CA . ARG A 1 97 ? 15.976 3.687 -41.166 1.00 93.00 97 ARG A CA 1
ATOM 760 C C . ARG A 1 97 ? 14.991 2.810 -40.368 1.00 93.00 97 ARG A C 1
ATOM 762 O O . ARG A 1 97 ? 15.375 1.719 -39.930 1.00 93.00 97 ARG A O 1
ATOM 769 N N . PRO A 1 98 ? 13.714 3.210 -40.247 1.00 92.44 98 PRO A N 1
ATOM 770 C CA . PRO A 1 98 ? 12.676 2.362 -39.673 1.00 92.44 98 PRO A CA 1
ATOM 771 C C . PRO A 1 98 ? 12.479 1.068 -40.464 1.00 92.44 98 PRO A C 1
ATOM 773 O O . PRO A 1 98 ? 12.330 1.107 -41.687 1.00 92.44 98 PRO A O 1
ATOM 776 N N . LEU A 1 99 ? 12.476 -0.080 -39.779 1.00 91.94 99 LEU A N 1
ATOM 777 C CA . LEU A 1 99 ? 12.265 -1.394 -40.420 1.00 91.94 99 LEU A CA 1
ATOM 778 C C . LEU A 1 99 ? 10.915 -2.032 -40.116 1.00 91.94 99 LEU A C 1
ATOM 780 O O . LEU A 1 99 ? 10.584 -3.052 -40.715 1.00 91.94 99 LEU A O 1
ATOM 784 N N . TYR A 1 100 ? 10.169 -1.462 -39.177 1.00 91.19 100 TYR A N 1
ATOM 785 C CA . TYR A 1 100 ? 8.865 -1.950 -38.761 1.00 91.19 100 TYR A CA 1
ATOM 786 C C . TYR A 1 100 ? 8.055 -0.832 -38.110 1.00 91.19 100 TYR A C 1
ATOM 788 O O . TYR A 1 100 ? 8.598 0.204 -37.701 1.00 91.19 100 TYR A O 1
ATOM 796 N N . ASP A 1 101 ? 6.760 -1.096 -38.000 1.00 91.38 101 ASP A N 1
ATOM 797 C CA . ASP A 1 101 ? 5.804 -0.234 -37.330 1.00 91.38 101 ASP A CA 1
ATOM 798 C C . ASP A 1 101 ? 5.570 -0.755 -35.916 1.00 91.38 101 ASP A C 1
ATOM 800 O O . ASP A 1 101 ? 5.160 -1.897 -35.701 1.00 91.38 101 ASP A O 1
ATOM 804 N N . TYR A 1 102 ? 5.861 0.089 -34.935 1.00 86.12 102 TYR A N 1
ATOM 805 C CA . TYR A 1 102 ? 5.502 -0.135 -33.551 1.00 86.12 102 TYR A CA 1
ATOM 806 C C . TYR A 1 102 ? 4.094 0.400 -33.322 1.00 86.12 102 TYR A C 1
ATOM 808 O O . TYR A 1 102 ? 3.883 1.610 -33.185 1.00 86.12 102 TYR A O 1
ATOM 816 N N . VAL A 1 103 ? 3.136 -0.524 -33.298 1.00 83.50 103 VAL A N 1
ATOM 817 C CA . VAL A 1 103 ? 1.734 -0.227 -33.009 1.00 83.50 103 VAL A CA 1
ATOM 818 C C . VAL A 1 103 ? 1.605 0.091 -31.526 1.00 83.50 103 VAL A C 1
ATOM 820 O O . VAL A 1 103 ? 1.785 -0.769 -30.659 1.00 83.50 103 VAL A O 1
ATOM 823 N N . GLN A 1 104 ? 1.327 1.354 -31.215 1.00 67.12 104 GLN A N 1
ATOM 824 C CA . GLN A 1 104 ? 1.111 1.774 -29.843 1.00 67.12 104 GLN A CA 1
ATOM 825 C C . GLN A 1 104 ? -0.344 1.500 -29.454 1.00 67.12 104 GLN A C 1
ATOM 827 O O . GLN A 1 104 ? -1.223 2.336 -29.648 1.00 67.12 104 GLN A O 1
ATOM 832 N N . HIS A 1 105 ? -0.562 0.324 -28.871 1.00 62.00 105 HIS A N 1
ATOM 833 C CA . HIS A 1 105 ? -1.833 -0.048 -28.258 1.00 62.00 105 HIS A CA 1
ATOM 834 C C . HIS A 1 105 ? -2.115 0.764 -26.990 1.00 62.00 105 HIS A C 1
ATOM 836 O O . HIS A 1 105 ? -1.181 1.189 -26.294 1.00 62.00 105 HIS A O 1
ATOM 842 N N . GLY A 1 106 ? -3.398 0.931 -26.650 1.00 51.94 106 GLY A N 1
ATOM 843 C CA 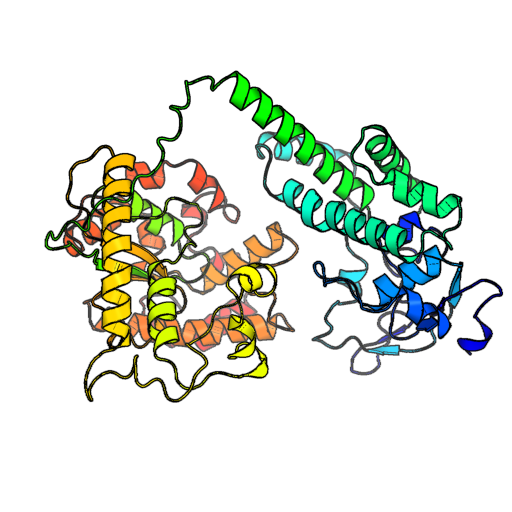. GLY A 1 106 ? -3.829 1.592 -25.406 1.00 51.94 106 GLY A CA 1
ATOM 844 C C . GLY A 1 106 ? -3.214 0.980 -24.135 1.00 51.94 106 GLY A C 1
ATOM 845 O O . GLY A 1 106 ? -2.989 1.691 -23.158 1.00 51.94 106 GLY A O 1
ATOM 846 N N . GLU A 1 107 ? -2.839 -0.304 -24.192 1.00 39.72 107 GLU A N 1
ATOM 847 C CA . GLU A 1 107 ? -2.262 -1.106 -23.102 1.00 39.72 107 GLU A CA 1
ATOM 848 C C . GLU A 1 107 ? -0.730 -1.306 -23.179 1.00 39.72 107 GLU A C 1
ATOM 850 O O . GLU A 1 107 ? -0.159 -2.113 -22.439 1.00 39.72 107 GLU A O 1
ATOM 855 N N . ALA A 1 108 ? -0.011 -0.607 -24.068 1.00 40.88 108 ALA A N 1
ATOM 856 C CA . ALA A 1 108 ? 1.433 -0.806 -24.211 1.00 40.88 108 ALA A CA 1
ATOM 857 C C . ALA A 1 108 ? 2.188 -0.514 -22.892 1.00 40.88 108 ALA A C 1
ATOM 859 O O . ALA A 1 108 ? 2.131 0.590 -22.344 1.00 40.88 108 ALA A O 1
ATOM 860 N N . ALA A 1 109 ? 2.972 -1.490 -22.410 1.00 39.75 109 ALA A N 1
ATOM 861 C CA . ALA A 1 109 ? 3.677 -1.442 -21.120 1.00 39.75 109 ALA A CA 1
ATOM 862 C C . ALA A 1 109 ? 4.595 -0.208 -20.922 1.00 39.75 109 ALA A C 1
ATOM 864 O O . ALA A 1 109 ? 4.908 0.161 -19.787 1.00 39.75 109 ALA A O 1
ATOM 865 N N . LEU A 1 110 ? 5.020 0.449 -22.009 1.00 47.88 110 LEU A N 1
ATOM 866 C CA . LEU A 1 110 ? 5.660 1.766 -22.014 1.00 47.88 110 LEU A CA 1
ATOM 867 C C . LEU A 1 110 ? 5.183 2.575 -23.233 1.00 47.88 110 LEU A C 1
ATOM 869 O O . LEU A 1 110 ? 5.576 2.288 -24.357 1.00 47.88 110 LEU A O 1
ATOM 873 N N . GLY A 1 111 ? 4.397 3.634 -23.024 1.00 49.88 111 GLY A N 1
ATOM 874 C CA . GLY A 1 111 ? 4.050 4.563 -24.110 1.00 49.88 111 GLY A CA 1
ATOM 875 C C . GLY A 1 111 ? 5.270 5.344 -24.624 1.00 49.88 111 GLY A C 1
ATOM 876 O O . GLY A 1 111 ? 6.093 5.792 -23.817 1.00 49.88 111 GLY A O 1
ATOM 877 N N . HIS A 1 112 ? 5.357 5.567 -25.943 1.00 45.50 112 HIS A N 1
ATOM 878 C CA . HIS A 1 112 ? 6.474 6.243 -26.630 1.00 45.50 112 HIS A CA 1
ATOM 879 C C . HIS A 1 112 ? 6.869 7.578 -25.967 1.00 45.50 112 HIS A C 1
ATOM 881 O O . HIS A 1 112 ? 8.044 7.822 -25.676 1.00 45.50 112 HIS A O 1
ATOM 887 N N . LEU A 1 113 ? 5.876 8.410 -25.621 1.00 49.78 113 LEU A N 1
ATOM 888 C CA . LEU A 1 113 ? 6.089 9.678 -24.916 1.00 49.78 113 LEU A CA 1
ATOM 889 C C . LEU A 1 113 ? 6.698 9.470 -23.521 1.00 49.78 113 LEU A C 1
ATOM 891 O O . LEU A 1 113 ? 7.626 10.175 -23.148 1.00 49.78 113 LEU A O 1
ATOM 895 N N . ARG A 1 114 ? 6.227 8.495 -22.732 1.00 49.78 114 ARG A N 1
ATOM 896 C CA . ARG A 1 114 ? 6.734 8.244 -21.366 1.00 49.78 114 ARG A CA 1
ATOM 897 C C . ARG A 1 114 ? 8.129 7.612 -21.367 1.00 49.78 114 ARG A C 1
ATOM 899 O O . ARG A 1 114 ? 8.924 7.918 -20.478 1.00 49.78 114 ARG A O 1
ATOM 906 N N . ALA A 1 115 ? 8.433 6.768 -22.354 1.00 46.81 115 ALA A N 1
ATOM 907 C CA . ALA A 1 115 ? 9.740 6.134 -22.524 1.00 46.81 115 ALA A CA 1
ATOM 908 C C . ALA A 1 115 ? 10.842 7.145 -22.875 1.00 46.81 115 ALA A C 1
ATOM 910 O O . ALA A 1 115 ? 11.969 7.034 -22.386 1.00 46.81 115 ALA A O 1
ATOM 911 N N . ASN A 1 116 ? 10.497 8.154 -23.680 1.00 46.12 116 ASN A N 1
ATOM 912 C CA . ASN A 1 116 ? 11.432 9.165 -24.162 1.00 46.12 116 ASN A CA 1
ATOM 913 C C . ASN A 1 116 ? 11.400 10.484 -23.359 1.00 46.12 116 ASN A C 1
ATOM 915 O O . ASN A 1 116 ? 12.393 11.205 -23.359 1.00 46.12 116 ASN A O 1
ATOM 919 N N . ALA A 1 117 ? 10.338 10.791 -22.603 1.00 47.53 117 ALA A N 1
ATOM 920 C CA . ALA A 1 117 ? 10.192 12.056 -21.864 1.00 47.53 117 ALA A CA 1
ATOM 921 C C . ALA A 1 117 ? 10.640 12.013 -20.390 1.00 47.53 117 ALA A C 1
ATOM 923 O O . ALA A 1 117 ? 10.166 12.815 -19.576 1.00 47.53 117 ALA A O 1
ATOM 924 N N . PHE A 1 118 ? 11.547 11.108 -20.000 1.00 37.41 118 PHE A N 1
ATOM 925 C CA . PHE A 1 118 ? 12.084 11.113 -18.634 1.00 37.41 118 PHE A CA 1
ATOM 926 C C . PHE A 1 118 ? 12.908 12.397 -18.406 1.00 37.41 118 PHE A C 1
ATOM 928 O O . PHE A 1 118 ? 14.089 12.471 -18.720 1.00 37.41 118 PHE A O 1
ATOM 935 N N . GLY A 1 119 ? 12.251 13.433 -17.876 1.00 40.44 119 GLY A N 1
ATOM 936 C CA . GLY A 1 119 ? 12.827 14.750 -17.611 1.00 40.44 119 GLY A CA 1
ATOM 937 C C . GLY A 1 119 ? 12.282 15.864 -18.507 1.00 40.44 119 GLY A C 1
ATOM 938 O O . GLY A 1 119 ? 13.000 16.369 -19.365 1.00 40.44 119 GLY A O 1
ATOM 939 N N . ARG A 1 120 ? 11.063 16.357 -18.229 1.00 33.19 120 ARG A N 1
ATOM 940 C CA . ARG A 1 120 ? 10.685 17.733 -18.607 1.00 33.19 120 ARG A CA 1
ATOM 941 C C . ARG A 1 120 ? 11.691 18.706 -17.976 1.00 33.19 120 ARG A C 1
ATOM 943 O O . ARG A 1 120 ? 11.645 18.956 -16.775 1.00 33.19 120 ARG A O 1
ATOM 950 N N . PHE A 1 121 ? 12.604 19.252 -18.776 1.00 38.16 121 PHE A N 1
ATOM 951 C CA . PHE A 1 121 ? 13.483 20.359 -18.391 1.00 38.16 121 PHE A CA 1
ATOM 952 C C . PHE A 1 121 ? 13.615 21.359 -19.542 1.00 38.16 121 PHE A C 1
ATOM 954 O O . PHE A 1 121 ? 14.660 21.451 -20.179 1.00 38.16 121 PHE A O 1
ATOM 961 N N . SER A 1 122 ? 12.571 22.160 -19.738 1.00 32.28 122 SER A N 1
ATOM 962 C CA . SER A 1 122 ? 12.587 23.367 -20.572 1.00 32.28 122 SER A CA 1
ATOM 963 C C . SER A 1 122 ? 12.052 24.590 -19.810 1.00 32.28 122 SER A C 1
ATOM 965 O O . SER A 1 122 ? 11.316 25.391 -20.367 1.00 32.28 122 SER A O 1
ATOM 967 N N . GLU A 1 123 ? 12.405 24.761 -18.527 1.00 32.97 123 GLU A N 1
ATOM 968 C CA . GLU A 1 123 ? 12.116 26.009 -17.792 1.00 32.97 123 GLU A CA 1
ATOM 969 C C . GLU A 1 123 ? 13.392 26.803 -17.446 1.00 32.97 123 GLU A C 1
ATOM 971 O O . GLU A 1 123 ? 14.395 26.182 -17.070 1.00 32.97 123 GLU A O 1
ATOM 976 N N . PRO A 1 124 ? 13.379 28.152 -17.510 1.00 37.06 124 PRO A N 1
ATOM 977 C CA . PRO A 1 124 ? 14.536 29.022 -17.261 1.00 37.06 124 PRO A CA 1
ATOM 978 C C . PRO A 1 124 ? 15.220 28.846 -15.891 1.00 37.06 124 PRO A C 1
ATOM 980 O O . PRO A 1 124 ? 14.615 28.462 -14.889 1.00 37.06 124 PRO A O 1
ATOM 983 N N . VAL A 1 125 ? 16.518 29.169 -15.833 1.00 42.41 125 VAL A N 1
ATOM 984 C CA . VAL A 1 125 ? 17.408 28.962 -14.668 1.00 42.41 125 VAL A CA 1
ATOM 985 C C . VAL A 1 125 ? 16.949 29.705 -13.401 1.00 42.41 125 VAL A C 1
ATOM 987 O O . VAL A 1 125 ? 17.100 29.170 -12.303 1.00 42.41 125 VAL A O 1
ATOM 990 N N . HIS A 1 126 ? 16.340 30.886 -13.529 1.00 42.69 126 HIS A N 1
ATOM 991 C CA . HIS A 1 126 ? 15.966 31.729 -12.385 1.00 42.69 126 HIS A CA 1
ATOM 992 C C . HIS A 1 126 ? 14.783 31.163 -11.569 1.00 42.69 126 HIS A C 1
ATOM 994 O O . HIS A 1 126 ? 14.832 31.178 -10.338 1.00 42.69 126 HIS A O 1
ATOM 1000 N N . ARG A 1 127 ? 13.771 30.556 -12.215 1.00 39.38 127 ARG A N 1
ATOM 1001 C CA . ARG A 1 127 ? 12.684 29.835 -11.514 1.00 39.38 127 ARG A CA 1
ATOM 1002 C C . ARG A 1 127 ? 13.194 28.595 -10.784 1.00 39.38 127 ARG A C 1
ATOM 1004 O O . ARG A 1 127 ? 12.739 28.300 -9.681 1.00 39.38 127 ARG A O 1
ATOM 1011 N N . ARG A 1 128 ? 14.197 27.908 -11.349 1.00 45.88 128 ARG A N 1
ATOM 1012 C CA . ARG A 1 128 ? 14.816 26.724 -10.734 1.00 45.88 128 ARG A CA 1
ATOM 1013 C C . ARG A 1 128 ? 15.524 27.046 -9.428 1.00 45.88 128 ARG A C 1
ATOM 1015 O O . ARG A 1 128 ? 15.416 26.247 -8.510 1.00 45.88 128 ARG A O 1
ATOM 1022 N N . VAL A 1 129 ? 16.230 28.171 -9.328 1.00 45.34 129 VAL A N 1
ATOM 1023 C CA . VAL A 1 129 ? 16.960 28.543 -8.103 1.00 45.34 129 VAL A CA 1
ATOM 1024 C C . VAL A 1 129 ? 15.991 28.916 -6.976 1.00 45.34 129 VAL A C 1
ATOM 1026 O O . VAL A 1 129 ? 16.161 28.434 -5.857 1.00 45.34 129 VAL A O 1
ATOM 1029 N N . ARG A 1 130 ? 14.918 29.663 -7.278 1.00 39.44 130 ARG A N 1
ATOM 1030 C CA . ARG A 1 130 ? 13.876 30.026 -6.298 1.00 39.44 130 ARG A CA 1
ATOM 1031 C C . ARG A 1 130 ? 13.116 28.798 -5.781 1.00 39.44 130 ARG 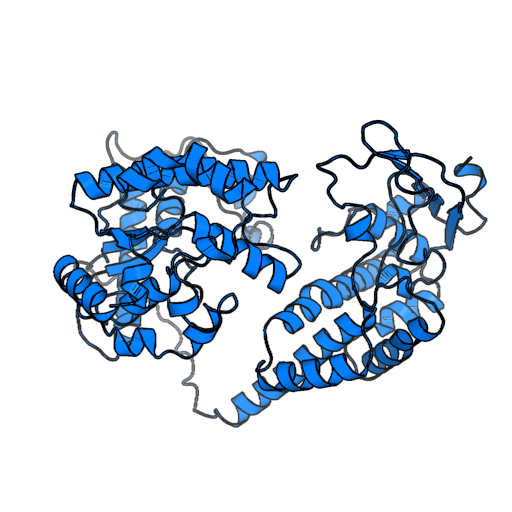A C 1
ATOM 1033 O O . ARG A 1 130 ? 13.073 28.576 -4.574 1.00 39.44 130 ARG A O 1
ATOM 1040 N N . ALA A 1 131 ? 12.670 27.929 -6.692 1.00 41.56 131 ALA A N 1
ATOM 1041 C CA . ALA A 1 131 ? 12.017 26.670 -6.340 1.00 41.56 131 ALA A CA 1
ATOM 1042 C C . ALA A 1 131 ? 12.954 25.723 -5.568 1.00 41.56 131 ALA A C 1
ATOM 1044 O O . ALA A 1 131 ? 12.512 25.058 -4.640 1.00 41.56 131 ALA A O 1
ATOM 1045 N N . ARG A 1 132 ? 14.264 25.686 -5.879 1.00 41.66 132 ARG A N 1
ATOM 1046 C CA . ARG A 1 132 ? 15.245 24.861 -5.145 1.00 41.66 132 ARG A CA 1
ATOM 1047 C C . ARG A 1 132 ? 15.449 25.351 -3.715 1.00 41.66 132 ARG A C 1
ATOM 1049 O O . ARG A 1 132 ? 15.569 24.522 -2.825 1.00 41.66 132 ARG A O 1
ATOM 1056 N N . ILE A 1 133 ? 15.512 26.663 -3.494 1.00 42.84 133 ILE A N 1
ATOM 1057 C CA . ILE A 1 133 ? 15.755 27.250 -2.168 1.00 42.84 133 ILE A CA 1
ATOM 1058 C C . ILE A 1 133 ? 14.526 27.072 -1.265 1.00 42.84 133 ILE A C 1
ATOM 1060 O O . ILE A 1 133 ? 14.678 26.706 -0.099 1.00 42.84 133 ILE A O 1
ATOM 1064 N N . GLU A 1 134 ? 13.311 27.214 -1.800 1.00 40.50 134 GLU A N 1
ATOM 1065 C CA . GLU A 1 134 ? 12.075 26.905 -1.064 1.00 40.50 134 GLU A CA 1
ATOM 1066 C C . GLU A 1 134 ? 11.892 25.398 -0.829 1.00 40.50 134 GLU A C 1
ATOM 1068 O O . GLU A 1 134 ? 11.466 24.985 0.249 1.00 40.50 134 GLU A O 1
ATOM 1073 N N . GLN A 1 135 ? 12.295 24.559 -1.787 1.00 38.28 135 GLN A N 1
ATOM 1074 C CA . GLN A 1 135 ? 12.253 23.101 -1.679 1.00 38.28 135 GLN A CA 1
ATOM 1075 C C . GLN A 1 135 ? 13.309 22.556 -0.699 1.00 38.28 135 GLN A C 1
ATOM 1077 O O . GLN A 1 135 ? 13.010 21.627 0.040 1.00 38.28 135 GLN A O 1
ATOM 1082 N N . ILE A 1 136 ? 14.505 23.151 -0.617 1.00 41.28 136 ILE A N 1
ATOM 1083 C CA . ILE A 1 136 ? 15.546 22.806 0.372 1.00 41.28 136 ILE A CA 1
ATOM 1084 C C . ILE A 1 136 ? 15.143 23.258 1.785 1.00 41.28 136 ILE A C 1
ATOM 1086 O O . ILE A 1 136 ? 15.441 22.560 2.750 1.00 41.28 136 ILE A O 1
ATOM 1090 N N . ARG A 1 137 ? 14.430 24.386 1.920 1.00 40.19 137 ARG A N 1
ATOM 1091 C CA . ARG A 1 137 ? 13.914 24.868 3.216 1.00 40.19 137 ARG A CA 1
ATOM 1092 C C . ARG A 1 137 ? 12.686 24.093 3.713 1.00 40.19 137 ARG A C 1
ATOM 1094 O O . ARG A 1 137 ? 12.520 23.968 4.921 1.00 40.19 137 ARG A O 1
ATOM 1101 N N . ARG A 1 138 ? 11.845 23.558 2.815 1.00 37.72 138 ARG A N 1
ATOM 1102 C CA . ARG A 1 138 ? 10.650 22.758 3.169 1.00 37.72 138 ARG A CA 1
ATOM 1103 C C . ARG A 1 138 ? 10.912 21.253 3.292 1.00 37.72 138 ARG A C 1
ATOM 1105 O O . ARG A 1 138 ? 10.136 20.571 3.953 1.00 37.72 138 ARG A O 1
ATOM 1112 N N . LEU A 1 139 ? 11.982 20.730 2.684 1.00 39.19 139 LEU A N 1
ATOM 1113 C CA . LEU A 1 139 ? 12.337 19.312 2.727 1.00 39.19 139 LEU A CA 1
ATOM 1114 C C . LEU A 1 139 ? 13.541 19.058 3.655 1.00 39.19 139 LEU A C 1
ATOM 1116 O O . LEU A 1 139 ? 14.690 19.070 3.214 1.00 39.19 139 LEU A O 1
ATOM 1120 N N . GLY A 1 140 ? 13.288 18.671 4.904 1.00 41.25 140 GLY A N 1
ATOM 1121 C CA . GLY A 1 140 ? 14.260 17.925 5.707 1.00 41.25 140 GLY A CA 1
ATOM 1122 C C . GLY A 1 140 ? 14.629 16.573 5.069 1.00 41.25 140 GLY A C 1
ATOM 1123 O O . GLY A 1 140 ? 13.992 15.566 5.337 1.00 41.25 140 GLY A O 1
ATOM 1124 N N . LEU A 1 141 ? 15.650 16.531 4.202 1.00 45.97 141 LEU A N 1
ATOM 1125 C CA . LEU A 1 141 ? 16.341 15.304 3.745 1.00 45.97 141 LEU A CA 1
ATOM 1126 C C . LEU A 1 141 ? 15.401 14.127 3.353 1.00 45.97 141 LEU A C 1
ATOM 1128 O O . LEU A 1 141 ? 15.517 13.010 3.856 1.00 45.97 141 LEU A O 1
ATOM 1132 N N . HIS A 1 142 ? 14.441 14.376 2.454 1.00 53.94 142 HIS A N 1
ATOM 1133 C CA . HIS A 1 142 ? 13.279 13.501 2.222 1.00 53.94 142 HIS A CA 1
ATOM 1134 C C . HIS A 1 142 ? 13.489 12.349 1.218 1.00 53.94 142 HIS A C 1
ATOM 1136 O O . HIS A 1 142 ? 14.047 12.520 0.136 1.00 53.94 142 HIS A O 1
ATOM 1142 N N . PHE A 1 143 ? 12.917 11.195 1.575 1.00 40.50 143 PHE A N 1
ATOM 1143 C CA . PHE A 1 143 ? 12.480 9.996 0.826 1.00 40.50 143 PHE A CA 1
ATOM 1144 C C . PHE A 1 143 ? 12.762 9.854 -0.693 1.00 40.50 143 PHE A C 1
ATOM 1146 O O . PHE A 1 143 ? 13.162 8.779 -1.135 1.00 40.50 143 PHE A O 1
ATOM 1153 N N . GLY A 1 144 ? 12.585 10.894 -1.515 1.00 56.25 144 GLY A N 1
ATOM 1154 C CA . GLY A 1 144 ? 12.799 10.826 -2.968 1.00 56.25 144 GLY A CA 1
ATOM 1155 C C . GLY A 1 144 ? 14.257 10.579 -3.375 1.00 56.25 144 GLY A C 1
ATOM 1156 O O . GLY A 1 144 ? 14.513 9.879 -4.350 1.00 56.25 144 GLY A O 1
ATOM 1157 N N . TRP A 1 145 ? 15.230 11.083 -2.610 1.00 73.38 145 TRP A N 1
ATOM 1158 C CA . TRP A 1 145 ? 16.652 10.913 -2.949 1.00 73.38 145 TRP A CA 1
ATOM 1159 C C . TRP A 1 145 ? 17.145 9.498 -2.621 1.00 73.38 145 TRP A C 1
ATOM 1161 O O . TRP A 1 145 ? 17.971 8.941 -3.341 1.00 73.38 145 TRP A O 1
ATOM 1171 N N . ARG A 1 146 ? 16.567 8.880 -1.581 1.00 79.69 146 ARG A N 1
ATOM 1172 C CA . ARG A 1 146 ? 16.782 7.467 -1.241 1.00 79.69 146 ARG A CA 1
ATOM 1173 C C . ARG A 1 146 ? 16.392 6.554 -2.400 1.00 79.69 146 ARG A C 1
ATOM 1175 O O . ARG A 1 146 ? 17.137 5.634 -2.722 1.00 79.69 146 ARG A O 1
ATOM 1182 N N . ARG A 1 147 ? 15.249 6.822 -3.038 1.00 76.19 147 ARG A N 1
ATOM 1183 C CA . ARG A 1 147 ? 14.779 6.051 -4.195 1.00 76.19 147 ARG A CA 1
ATOM 1184 C C . ARG A 1 147 ? 15.778 6.112 -5.352 1.00 76.19 147 ARG A C 1
ATOM 1186 O O . ARG A 1 147 ? 16.114 5.085 -5.919 1.00 76.19 147 ARG A O 1
ATOM 1193 N N . LEU A 1 148 ? 16.329 7.293 -5.643 1.00 80.19 148 LEU A N 1
ATOM 1194 C CA . LEU A 1 148 ? 17.363 7.456 -6.676 1.00 80.19 148 LEU A CA 1
ATOM 1195 C C . LEU A 1 148 ? 18.647 6.670 -6.364 1.00 80.19 148 LEU A C 1
ATOM 1197 O O . LEU A 1 148 ? 19.330 6.211 -7.276 1.00 80.19 148 LEU A O 1
ATOM 1201 N N . TYR A 1 149 ? 18.979 6.486 -5.086 1.00 86.62 149 TYR A N 1
ATOM 1202 C CA . TYR A 1 149 ? 20.100 5.635 -4.700 1.00 86.62 149 TYR A CA 1
ATOM 1203 C C . TYR A 1 149 ? 19.805 4.147 -4.964 1.00 86.62 149 TYR A C 1
ATOM 1205 O O . TYR A 1 149 ? 20.574 3.490 -5.663 1.00 86.62 149 TYR A O 1
ATOM 1213 N N . PHE A 1 150 ? 18.688 3.617 -4.459 1.00 85.31 150 PHE A N 1
ATOM 1214 C CA . PHE A 1 150 ? 18.384 2.183 -4.572 1.00 85.31 150 PHE A CA 1
ATOM 1215 C C . PHE A 1 150 ? 17.910 1.769 -5.977 1.00 85.31 150 PHE A C 1
ATOM 1217 O O . PHE A 1 150 ? 18.465 0.839 -6.559 1.00 85.31 150 PHE A O 1
ATOM 1224 N N . ASP A 1 151 ? 16.949 2.484 -6.560 1.00 81.00 151 ASP A N 1
ATOM 1225 C CA . ASP A 1 151 ? 16.282 2.068 -7.805 1.00 81.00 151 ASP A CA 1
ATOM 1226 C C . ASP A 1 151 ? 17.114 2.391 -9.060 1.00 81.00 151 ASP A C 1
ATOM 1228 O O . ASP A 1 151 ? 16.950 1.767 -10.115 1.00 81.00 151 ASP A O 1
ATOM 1232 N N . LEU A 1 152 ? 18.005 3.386 -8.971 1.00 84.62 152 LEU A N 1
ATOM 1233 C CA . LEU A 1 152 ? 18.831 3.828 -10.094 1.00 84.62 152 LEU A CA 1
ATOM 1234 C C . LEU A 1 152 ? 20.312 3.485 -9.899 1.00 84.62 152 LEU A C 1
ATOM 1236 O O . LEU A 1 152 ? 20.847 2.738 -10.714 1.00 84.62 152 LEU A O 1
ATOM 1240 N N . TYR A 1 153 ? 20.976 3.993 -8.853 1.00 91.38 153 TYR A N 1
ATOM 1241 C CA . TYR A 1 153 ? 22.417 3.760 -8.673 1.00 91.38 153 TYR A CA 1
ATOM 1242 C C . TYR A 1 153 ? 22.745 2.288 -8.379 1.00 91.38 153 TYR A C 1
ATOM 1244 O O . TYR A 1 153 ? 23.501 1.682 -9.137 1.00 91.38 153 TYR A O 1
ATOM 1252 N N . CYS A 1 154 ? 22.157 1.690 -7.335 1.00 90.88 154 CYS A N 1
ATOM 1253 C CA . CYS A 1 154 ? 22.454 0.300 -6.966 1.00 90.88 154 CYS A CA 1
ATOM 1254 C C . CYS A 1 154 ? 22.127 -0.675 -8.097 1.00 90.88 154 CYS A C 1
ATOM 1256 O O . CYS A 1 154 ? 22.930 -1.556 -8.383 1.00 90.88 154 CYS A O 1
ATOM 1258 N N . ARG A 1 155 ? 21.005 -0.476 -8.794 1.00 89.06 155 ARG A N 1
ATOM 1259 C CA . ARG A 1 155 ? 20.623 -1.292 -9.955 1.00 89.06 155 ARG A CA 1
ATOM 1260 C C . ARG A 1 155 ? 21.684 -1.277 -11.062 1.00 89.06 155 ARG A C 1
ATOM 1262 O O . ARG A 1 155 ? 22.030 -2.328 -11.590 1.00 89.06 155 ARG A O 1
ATOM 1269 N N . ILE A 1 156 ? 22.220 -0.102 -11.403 1.00 91.06 156 ILE A N 1
ATOM 1270 C CA . ILE A 1 156 ? 23.281 0.024 -12.417 1.00 91.06 156 ILE A CA 1
ATOM 1271 C C . ILE A 1 156 ? 24.572 -0.646 -11.940 1.00 91.06 156 ILE A C 1
ATOM 1273 O O . ILE A 1 156 ? 25.227 -1.323 -12.725 1.00 91.06 156 ILE A O 1
ATOM 1277 N N . VAL A 1 157 ? 24.923 -0.503 -10.659 1.00 92.88 157 VAL A N 1
ATOM 1278 C CA . VAL A 1 157 ? 26.103 -1.167 -10.083 1.00 92.88 157 VAL A CA 1
ATOM 1279 C C . VAL A 1 157 ? 25.956 -2.684 -10.113 1.00 92.88 157 VAL A C 1
ATOM 1281 O O . VAL A 1 157 ? 26.900 -3.366 -10.492 1.00 92.88 157 VAL A O 1
ATOM 1284 N N . ILE A 1 158 ? 24.790 -3.229 -9.763 1.00 90.81 158 ILE A N 1
ATOM 1285 C CA . ILE A 1 158 ? 24.570 -4.679 -9.797 1.00 90.81 158 ILE A CA 1
ATOM 1286 C C . ILE A 1 158 ? 24.671 -5.200 -11.235 1.00 90.81 158 ILE A C 1
ATOM 1288 O O . ILE A 1 158 ? 25.369 -6.184 -11.467 1.00 90.81 158 ILE A O 1
ATOM 1292 N N . ALA A 1 159 ? 24.049 -4.520 -12.205 1.00 90.31 159 ALA A N 1
ATOM 1293 C CA . ALA A 1 159 ? 24.187 -4.873 -13.619 1.00 90.31 159 ALA A CA 1
ATOM 1294 C C . ALA A 1 159 ? 25.656 -4.815 -14.076 1.00 90.31 159 ALA A C 1
ATOM 1296 O O . ALA A 1 159 ? 26.138 -5.738 -14.725 1.00 90.31 159 ALA A O 1
ATOM 1297 N N . ALA A 1 160 ? 26.396 -3.782 -13.669 1.00 92.88 160 ALA A N 1
ATOM 1298 C CA . ALA A 1 160 ? 27.816 -3.643 -13.969 1.00 92.88 160 ALA A CA 1
ATOM 1299 C C . ALA A 1 160 ? 28.670 -4.773 -13.376 1.00 92.88 160 ALA A C 1
ATOM 1301 O O . ALA A 1 160 ? 29.520 -5.315 -14.076 1.00 92.88 160 ALA A O 1
ATOM 1302 N N . ARG A 1 161 ? 28.428 -5.169 -12.121 1.00 92.88 161 ARG A N 1
ATOM 1303 C CA . ARG A 1 161 ? 29.144 -6.295 -11.501 1.00 92.88 161 ARG A CA 1
ATOM 1304 C C . ARG A 1 161 ? 28.767 -7.627 -12.142 1.00 92.88 161 ARG A C 1
ATOM 1306 O O . ARG A 1 161 ? 29.632 -8.473 -12.320 1.00 92.88 161 ARG A O 1
ATOM 1313 N N . ALA A 1 162 ? 27.514 -7.802 -12.560 1.00 92.50 162 ALA A N 1
ATOM 1314 C CA . ALA A 1 162 ? 27.112 -8.971 -13.336 1.00 92.50 162 ALA A CA 1
ATOM 1315 C C . ALA A 1 162 ? 27.835 -9.038 -14.694 1.00 92.50 162 ALA A C 1
ATOM 1317 O O . ALA A 1 162 ? 28.290 -10.112 -15.081 1.00 92.50 162 ALA A O 1
ATOM 1318 N N . LEU A 1 163 ? 27.986 -7.906 -15.393 1.00 93.56 163 LEU A N 1
ATOM 1319 C CA . LEU A 1 163 ? 28.763 -7.829 -16.638 1.00 93.56 163 LEU A CA 1
ATOM 1320 C C . LEU A 1 163 ? 30.236 -8.158 -16.406 1.00 93.56 163 LEU A C 1
ATOM 1322 O O . LEU A 1 163 ? 30.812 -8.910 -17.180 1.00 93.56 163 LEU A O 1
ATOM 1326 N N . GLU A 1 164 ? 30.835 -7.631 -15.341 1.00 93.25 164 GLU A N 1
ATOM 1327 C CA . GLU A 1 164 ? 32.228 -7.906 -14.982 1.00 93.25 164 GLU A CA 1
ATOM 1328 C C . GLU A 1 164 ? 32.455 -9.395 -14.685 1.00 93.25 164 GLU A C 1
ATOM 1330 O O . GLU A 1 164 ? 33.365 -9.997 -15.247 1.00 93.25 164 GLU A O 1
ATOM 1335 N N . MET A 1 165 ? 31.580 -10.015 -13.886 1.00 92.31 165 MET A N 1
ATOM 1336 C CA . MET A 1 165 ? 31.666 -11.445 -13.568 1.00 92.31 165 MET A CA 1
ATOM 1337 C C . MET A 1 165 ? 31.498 -12.341 -14.800 1.00 92.31 165 MET A C 1
ATOM 1339 O O . MET A 1 165 ? 32.101 -13.407 -14.863 1.00 92.31 165 MET A O 1
ATOM 1343 N N . ARG A 1 166 ? 30.666 -11.940 -15.770 1.00 92.94 166 ARG A N 1
ATOM 1344 C CA . ARG A 1 166 ? 30.337 -12.781 -16.933 1.00 92.94 166 ARG A CA 1
ATOM 1345 C C . ARG A 1 166 ? 31.195 -12.528 -18.155 1.00 92.94 166 ARG A C 1
ATOM 1347 O O . ARG A 1 166 ? 31.383 -13.444 -18.942 1.00 92.94 166 ARG A O 1
ATOM 1354 N N . CYS A 1 167 ? 31.646 -11.298 -18.352 1.00 93.38 167 CYS A N 1
ATOM 1355 C CA . CYS A 1 167 ? 32.335 -10.871 -19.566 1.00 93.38 167 CYS A CA 1
ATOM 1356 C C . CYS A 1 167 ? 33.778 -10.446 -19.289 1.00 93.38 167 CYS A C 1
ATOM 1358 O O . CYS A 1 167 ? 34.408 -9.924 -20.199 1.00 93.38 167 CYS A O 1
ATOM 1360 N N . GLY A 1 168 ? 34.286 -10.591 -18.060 1.00 89.62 168 GLY A N 1
ATOM 1361 C CA . GLY A 1 168 ? 35.575 -10.033 -17.640 1.00 89.62 168 GLY A CA 1
ATOM 1362 C C . GLY A 1 168 ? 36.759 -10.442 -18.519 1.00 89.62 168 GLY A C 1
ATOM 1363 O O . GLY A 1 168 ? 37.616 -9.611 -18.802 1.00 89.62 168 GLY A O 1
ATOM 1364 N N . ASP A 1 169 ? 36.763 -11.677 -19.016 1.00 89.25 169 ASP A N 1
ATOM 1365 C CA . ASP A 1 169 ? 37.759 -12.226 -19.944 1.00 89.25 169 ASP A CA 1
ATOM 1366 C C . ASP A 1 169 ? 37.674 -11.634 -21.363 1.00 89.25 169 ASP A C 1
ATOM 1368 O O . ASP A 1 169 ? 38.680 -11.546 -22.061 1.00 89.25 169 ASP A O 1
ATOM 1372 N N . ALA A 1 170 ? 36.489 -11.184 -21.774 1.00 87.00 170 ALA A N 1
ATOM 1373 C CA . ALA A 1 170 ? 36.209 -10.617 -23.094 1.00 87.00 170 ALA A CA 1
ATOM 1374 C C . ALA A 1 170 ? 35.976 -9.089 -23.071 1.00 87.00 170 ALA A C 1
ATOM 1376 O O . ALA A 1 170 ? 35.570 -8.498 -24.075 1.00 87.00 170 ALA A O 1
ATOM 1377 N N . LEU A 1 171 ? 36.191 -8.428 -21.928 1.00 89.56 171 LEU A N 1
ATOM 1378 C CA . LEU A 1 171 ? 35.848 -7.023 -21.731 1.00 89.56 171 LEU A CA 1
ATOM 1379 C C . LEU A 1 171 ? 36.956 -6.103 -22.254 1.00 89.56 171 LEU A C 1
ATOM 1381 O O . LEU A 1 171 ? 38.068 -6.079 -21.729 1.00 89.56 171 LEU A O 1
ATOM 1385 N N . ALA A 1 172 ? 36.637 -5.252 -23.232 1.00 85.31 172 ALA A N 1
ATOM 1386 C CA . ALA A 1 172 ? 37.616 -4.291 -23.739 1.00 85.31 172 ALA A CA 1
ATOM 1387 C C . ALA A 1 172 ? 38.119 -3.340 -22.618 1.00 85.31 172 ALA A C 1
ATOM 1389 O O . ALA A 1 172 ? 37.308 -2.857 -21.814 1.00 85.31 172 ALA A O 1
ATOM 1390 N N . PRO A 1 173 ? 39.412 -2.947 -22.588 1.00 86.94 173 PRO A N 1
ATOM 1391 C CA . PRO A 1 173 ? 39.981 -2.131 -21.503 1.00 86.94 173 PRO A CA 1
ATOM 1392 C C . PRO A 1 173 ? 39.270 -0.789 -21.262 1.00 86.94 173 PRO A C 1
ATOM 1394 O O . PRO A 1 173 ? 39.236 -0.264 -20.146 1.00 86.94 173 PRO A O 1
ATOM 1397 N N . GLY A 1 174 ? 38.685 -0.188 -22.303 1.00 88.94 174 GLY A N 1
ATOM 1398 C CA . GLY A 1 174 ? 37.861 1.019 -22.170 1.00 88.94 174 GLY A CA 1
ATOM 1399 C C . GLY A 1 174 ? 36.567 0.789 -21.385 1.00 88.94 174 GLY A C 1
ATOM 1400 O O . GLY A 1 174 ? 36.164 1.646 -20.599 1.00 88.94 174 GLY A O 1
ATOM 1401 N N . ARG A 1 175 ? 35.952 -0.382 -21.556 1.00 92.44 175 ARG A N 1
ATOM 1402 C CA . ARG A 1 175 ? 34.685 -0.781 -20.930 1.00 92.44 175 ARG A CA 1
ATOM 1403 C C . ARG A 1 175 ? 34.908 -1.209 -19.485 1.00 92.44 175 ARG A C 1
ATOM 1405 O O . ARG A 1 175 ? 34.191 -0.732 -18.609 1.00 92.44 175 ARG A O 1
ATOM 1412 N N . ALA A 1 176 ? 35.983 -1.953 -19.217 1.00 91.50 176 ALA A N 1
ATOM 1413 C CA . ALA A 1 176 ? 36.442 -2.272 -17.862 1.00 91.50 176 ALA A CA 1
ATOM 1414 C C . ALA A 1 176 ? 36.642 -1.009 -17.008 1.00 91.50 176 ALA A C 1
ATOM 1416 O O . ALA A 1 176 ? 36.128 -0.903 -15.895 1.00 91.50 176 ALA A O 1
ATOM 1417 N N . ARG A 1 177 ? 37.289 0.023 -17.571 1.00 91.19 177 ARG A N 1
ATOM 1418 C CA . ARG A 1 177 ? 37.450 1.324 -16.897 1.00 91.19 177 ARG A CA 1
ATOM 1419 C C . ARG A 1 177 ? 36.125 2.027 -16.595 1.00 91.19 177 ARG A C 1
ATOM 1421 O O . ARG A 1 177 ? 36.071 2.803 -15.645 1.00 91.19 177 ARG A O 1
ATOM 1428 N N . VAL A 1 178 ? 35.079 1.820 -17.397 1.00 92.56 178 VAL A N 1
ATOM 1429 C CA . VAL A 1 178 ? 33.742 2.366 -17.112 1.00 92.56 178 VAL A CA 1
ATOM 1430 C C . VAL A 1 178 ? 33.097 1.619 -15.949 1.00 92.56 178 VAL A C 1
ATOM 1432 O O . VAL A 1 178 ? 32.606 2.286 -15.041 1.00 92.56 178 VAL A O 1
ATOM 1435 N N . LEU A 1 179 ? 33.146 0.281 -15.935 1.00 93.19 179 LEU A N 1
ATOM 1436 C CA . LEU A 1 179 ? 32.575 -0.529 -14.849 1.00 93.19 179 LEU A CA 1
ATOM 1437 C C . LEU A 1 179 ? 33.248 -0.219 -13.505 1.00 93.19 179 LEU A C 1
ATOM 1439 O O . LEU A 1 179 ? 32.561 0.126 -12.544 1.00 93.19 179 LEU A O 1
ATOM 1443 N N . ASN A 1 180 ? 34.584 -0.198 -13.473 1.00 89.62 180 ASN A N 1
ATOM 1444 C CA . ASN A 1 180 ? 35.365 0.114 -12.268 1.00 89.62 180 ASN A CA 1
ATOM 1445 C C . ASN A 1 180 ? 35.109 1.529 -11.737 1.00 89.62 180 ASN A C 1
ATOM 1447 O O . ASN A 1 180 ? 35.276 1.808 -10.552 1.00 89.62 180 ASN A O 1
ATOM 1451 N N . ARG A 1 181 ? 34.677 2.454 -12.602 1.00 89.44 181 ARG A N 1
ATOM 1452 C CA . ARG A 1 181 ? 34.390 3.830 -12.197 1.00 89.44 181 ARG A CA 1
ATOM 1453 C C . ARG A 1 181 ? 33.074 3.965 -11.426 1.00 89.44 181 ARG A C 1
ATOM 1455 O O . ARG A 1 181 ? 32.920 4.971 -10.749 1.00 89.44 181 ARG A O 1
ATOM 1462 N N . LEU A 1 182 ? 32.154 2.998 -11.492 1.00 89.56 182 LEU A N 1
ATOM 1463 C CA . LEU A 1 182 ? 30.822 3.073 -10.861 1.00 89.56 182 LEU A CA 1
ATOM 1464 C C . LEU A 1 182 ? 30.837 2.955 -9.323 1.00 89.56 182 LEU A C 1
ATOM 1466 O O . LEU A 1 182 ? 29.785 2.990 -8.678 1.00 89.56 182 LEU A O 1
ATOM 1470 N N . GLU A 1 183 ? 32.011 2.828 -8.713 1.00 88.31 183 GLU A N 1
ATOM 1471 C CA . GLU A 1 183 ? 32.176 2.793 -7.263 1.00 88.31 183 GLU A CA 1
ATOM 1472 C C . GLU A 1 183 ? 31.777 4.115 -6.597 1.00 88.31 183 GLU A C 1
ATOM 1474 O O . GLU A 1 183 ? 32.121 5.199 -7.071 1.00 88.31 183 GLU A O 1
ATOM 1479 N N . ASP A 1 184 ? 31.069 4.042 -5.463 1.00 87.69 184 ASP A N 1
ATOM 1480 C CA . ASP A 1 184 ? 30.689 5.236 -4.699 1.00 87.69 184 ASP A CA 1
ATOM 1481 C C . ASP A 1 184 ? 31.918 5.859 -4.031 1.00 87.69 184 ASP A C 1
ATOM 1483 O O . ASP A 1 184 ? 32.249 5.592 -2.874 1.00 87.69 184 ASP A O 1
ATOM 1487 N N . ASN A 1 185 ? 32.575 6.736 -4.779 1.00 89.81 185 ASN A N 1
ATOM 1488 C CA . ASN A 1 185 ? 33.669 7.570 -4.322 1.00 89.81 185 ASN A CA 1
ATOM 1489 C C . ASN A 1 185 ? 33.538 8.994 -4.896 1.00 89.81 185 ASN A C 1
ATOM 1491 O O . ASN A 1 185 ? 32.645 9.313 -5.689 1.00 89.81 185 ASN A O 1
ATOM 1495 N N . VAL A 1 186 ? 34.371 9.921 -4.418 1.00 88.88 186 VAL A N 1
ATOM 1496 C CA . VAL A 1 186 ? 34.316 11.330 -4.852 1.00 88.88 186 VAL A CA 1
ATOM 1497 C C . VAL A 1 186 ? 34.643 11.459 -6.342 1.00 88.88 186 VAL A C 1
ATOM 1499 O O . VAL A 1 186 ? 34.011 12.253 -7.033 1.00 88.88 186 VAL A O 1
ATOM 1502 N N . ARG A 1 187 ? 35.565 10.637 -6.858 1.00 90.69 187 ARG A N 1
ATOM 1503 C CA . ARG A 1 187 ? 35.969 10.652 -8.271 1.00 90.69 187 ARG A CA 1
ATOM 1504 C C . ARG A 1 187 ? 34.803 10.289 -9.191 1.00 90.69 187 ARG A C 1
ATOM 1506 O O . ARG A 1 187 ? 34.617 10.948 -10.209 1.00 90.69 187 ARG A O 1
ATOM 1513 N N . PHE A 1 188 ? 33.988 9.302 -8.822 1.00 91.88 188 PHE A N 1
ATOM 1514 C CA . PHE A 1 188 ? 32.800 8.925 -9.582 1.00 91.88 188 PHE A CA 1
ATOM 1515 C C . PHE A 1 188 ? 31.750 10.033 -9.593 1.00 91.88 188 PHE A C 1
ATOM 1517 O O . PHE A 1 188 ? 31.199 10.356 -10.641 1.00 91.88 188 PHE A O 1
ATOM 1524 N N . MET A 1 189 ? 31.510 10.673 -8.448 1.00 93.00 189 MET A N 1
ATOM 1525 C CA . MET A 1 189 ? 30.599 11.816 -8.390 1.00 93.00 189 MET A CA 1
ATOM 1526 C C . MET A 1 189 ? 31.103 12.990 -9.232 1.00 93.00 189 MET A C 1
ATOM 1528 O O . MET A 1 189 ? 30.331 13.576 -9.982 1.00 93.00 189 MET A O 1
ATOM 1532 N N . LEU A 1 190 ? 32.397 13.307 -9.186 1.00 93.00 190 LEU A N 1
ATOM 1533 C CA . LEU A 1 190 ? 32.975 14.321 -10.072 1.00 93.00 190 LEU A CA 1
ATOM 1534 C C . LEU A 1 190 ? 32.801 13.936 -11.543 1.00 93.00 190 LEU A C 1
ATOM 1536 O O . LEU A 1 190 ? 32.386 14.761 -12.351 1.00 93.00 190 LEU A O 1
ATOM 1540 N N . TRP A 1 191 ? 33.029 12.668 -11.882 1.00 94.00 191 TRP A N 1
ATOM 1541 C CA . TRP A 1 191 ? 32.812 12.165 -13.233 1.00 94.00 191 TRP A CA 1
ATOM 1542 C C . TRP A 1 191 ? 31.348 12.285 -13.677 1.00 94.00 191 TRP A C 1
ATOM 1544 O O . TRP A 1 191 ? 31.104 12.737 -14.791 1.00 94.00 191 TRP A O 1
ATOM 1554 N N . LEU A 1 192 ? 30.369 11.962 -12.824 1.00 91.75 192 LEU A N 1
ATOM 1555 C CA . LEU A 1 192 ? 28.944 12.167 -13.116 1.00 91.75 192 LEU A CA 1
ATOM 1556 C C . LEU A 1 192 ? 28.604 13.654 -13.278 1.00 91.75 192 LEU A C 1
ATOM 1558 O O . LEU A 1 192 ? 27.823 14.011 -14.158 1.00 91.75 192 LEU A O 1
ATOM 1562 N N . ALA A 1 193 ? 29.189 14.526 -12.452 1.00 89.25 193 ALA A N 1
ATOM 1563 C CA . ALA A 1 193 ? 28.962 15.968 -12.516 1.00 89.25 193 ALA A CA 1
ATOM 1564 C C . ALA A 1 193 ? 29.481 16.545 -13.835 1.00 89.25 193 ALA A C 1
ATOM 1566 O O . ALA A 1 193 ? 28.724 17.205 -14.546 1.00 89.25 193 ALA A O 1
ATOM 1567 N N . VAL A 1 194 ? 30.716 16.204 -14.208 1.00 92.75 194 VAL A N 1
ATOM 1568 C CA . VAL A 1 194 ? 31.313 16.573 -15.497 1.00 92.75 194 VAL A CA 1
ATOM 1569 C C . VAL A 1 194 ? 30.513 15.967 -16.644 1.00 92.75 194 VAL A C 1
ATOM 1571 O O . VAL A 1 194 ? 30.142 16.668 -17.574 1.00 92.75 194 VAL A O 1
ATOM 1574 N N . ARG A 1 195 ? 30.155 14.682 -16.577 1.00 89.50 195 ARG A N 1
ATOM 1575 C CA . ARG A 1 195 ? 29.361 14.035 -17.627 1.00 89.50 195 ARG A CA 1
ATOM 1576 C C . ARG A 1 195 ? 27.996 14.701 -17.814 1.00 89.50 195 ARG A C 1
ATOM 1578 O O . ARG A 1 195 ? 27.537 14.821 -18.945 1.00 89.50 195 ARG A O 1
ATOM 1585 N N . SER A 1 196 ? 27.375 15.188 -16.741 1.00 85.44 196 SER A N 1
ATOM 1586 C CA . SER A 1 196 ? 26.071 15.855 -16.807 1.00 85.44 196 SER A CA 1
ATOM 1587 C C . SER A 1 196 ? 26.073 17.178 -17.586 1.00 85.44 196 SER A C 1
ATOM 1589 O O . SER A 1 196 ? 24.997 17.663 -17.946 1.00 85.44 196 SER A O 1
ATOM 1591 N N . THR A 1 197 ? 27.247 17.755 -17.880 1.00 86.25 197 THR A N 1
ATOM 1592 C CA . THR A 1 197 ? 27.371 18.950 -18.730 1.00 86.25 197 THR A CA 1
ATOM 1593 C C . THR A 1 197 ? 27.284 18.622 -20.219 1.00 86.25 197 THR A C 1
ATOM 1595 O O . THR A 1 197 ? 26.973 19.515 -21.000 1.00 86.25 197 THR A O 1
ATOM 1598 N N . ARG A 1 198 ? 27.443 17.350 -20.629 1.00 83.44 198 ARG A N 1
ATOM 1599 C CA . ARG A 1 198 ? 27.344 16.916 -22.040 1.00 83.44 198 ARG A CA 1
ATOM 1600 C C . ARG A 1 198 ? 26.022 17.319 -22.700 1.00 83.44 198 ARG A C 1
ATOM 1602 O O . ARG A 1 198 ? 25.997 17.603 -23.892 1.00 83.44 198 ARG A O 1
ATOM 1609 N N . ARG A 1 199 ? 24.947 17.441 -21.918 1.00 78.19 199 ARG A N 1
ATOM 1610 C CA . ARG A 1 199 ? 23.647 17.949 -22.381 1.00 78.19 199 ARG A CA 1
ATOM 1611 C C . ARG A 1 199 ? 23.706 19.364 -22.963 1.00 78.19 199 ARG A C 1
ATOM 1613 O O . ARG A 1 199 ? 22.911 19.693 -23.831 1.00 78.19 199 ARG A O 1
ATOM 1620 N N . TRP A 1 200 ? 24.623 20.207 -22.480 1.00 78.12 200 TRP A N 1
ATOM 1621 C CA . TRP A 1 200 ? 24.820 21.563 -23.003 1.00 78.12 200 TRP A CA 1
ATOM 1622 C C . TRP A 1 200 ? 25.415 21.550 -24.412 1.00 78.12 200 TRP A C 1
ATOM 1624 O O . TRP A 1 200 ? 25.280 22.526 -25.133 1.00 78.12 200 TRP A O 1
ATOM 1634 N N . PHE A 1 201 ? 25.988 20.416 -24.816 1.00 79.44 201 PHE A N 1
ATOM 1635 C CA . PHE A 1 201 ? 26.480 20.141 -26.161 1.00 79.44 201 PHE A CA 1
ATOM 1636 C C . PHE A 1 201 ? 25.539 19.190 -26.931 1.00 79.44 201 PHE A C 1
ATOM 1638 O O . PHE A 1 201 ? 25.978 18.462 -27.816 1.00 79.44 201 PHE A O 1
ATOM 1645 N N . GLY A 1 202 ? 24.251 19.137 -26.564 1.00 68.19 202 GLY A N 1
ATOM 1646 C CA . GLY A 1 202 ? 23.219 18.377 -27.287 1.00 68.19 202 GLY A CA 1
ATOM 1647 C C . GLY A 1 202 ? 23.173 16.866 -27.013 1.00 68.19 202 GLY A C 1
ATOM 1648 O O . GLY A 1 202 ? 22.355 16.161 -27.601 1.00 68.19 202 GLY A O 1
ATOM 1649 N N . ALA A 1 203 ? 24.006 16.340 -26.112 1.00 76.56 203 ALA A N 1
ATOM 1650 C CA . ALA A 1 203 ? 23.998 14.922 -25.742 1.00 76.56 203 ALA A CA 1
ATOM 1651 C C . ALA A 1 203 ? 22.930 14.635 -24.664 1.00 76.56 203 ALA A C 1
ATOM 1653 O O . ALA A 1 203 ? 23.156 14.855 -23.469 1.00 76.56 203 ALA A O 1
ATOM 1654 N N . MET A 1 204 ? 21.742 14.201 -25.100 1.00 77.81 204 MET A N 1
ATOM 1655 C CA . MET A 1 204 ? 20.558 13.951 -24.256 1.00 77.81 204 MET A CA 1
ATOM 1656 C C . MET A 1 204 ? 20.231 12.454 -24.084 1.00 77.81 204 MET A C 1
ATOM 1658 O O . MET A 1 204 ? 19.192 12.108 -23.524 1.00 77.81 204 MET A O 1
ATOM 1662 N N . GLU A 1 205 ? 21.108 11.552 -24.536 1.00 81.75 205 GLU A N 1
ATOM 1663 C CA . GLU A 1 205 ? 20.856 10.105 -24.604 1.00 81.75 205 GLU A CA 1
ATOM 1664 C C . GLU A 1 205 ? 20.582 9.451 -23.235 1.00 81.75 205 GLU A C 1
ATOM 1666 O O . GLU A 1 205 ? 19.843 8.470 -23.133 1.00 81.75 205 GLU A O 1
ATOM 1671 N N . THR A 1 206 ? 21.128 10.021 -22.158 1.00 83.81 206 THR A N 1
ATOM 1672 C CA . THR A 1 206 ? 21.020 9.487 -20.793 1.00 83.81 206 THR A CA 1
ATOM 1673 C C . THR A 1 206 ? 19.843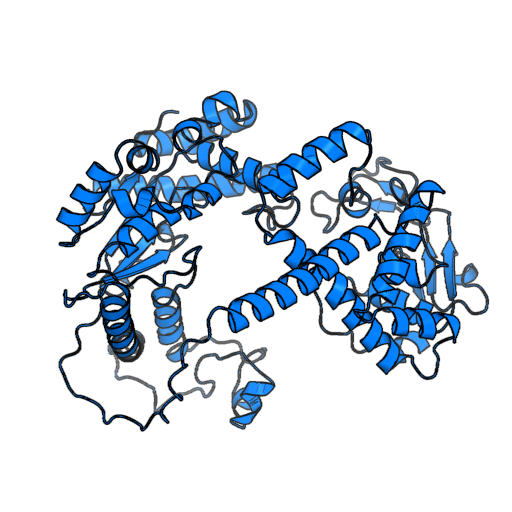 10.031 -19.990 1.00 83.81 206 THR A C 1
ATOM 1675 O O . THR A 1 206 ? 19.675 9.639 -18.831 1.00 83.81 206 THR A O 1
ATOM 1678 N N . LEU A 1 207 ? 19.026 10.928 -20.563 1.00 77.56 207 LEU A N 1
ATOM 1679 C CA . LEU A 1 207 ? 17.846 11.513 -19.907 1.00 77.56 207 LEU A CA 1
ATOM 1680 C C . LEU A 1 207 ? 18.159 12.151 -18.532 1.00 77.56 207 LEU A C 1
ATOM 1682 O O . LEU A 1 207 ? 17.340 12.172 -17.614 1.00 77.56 207 LEU A O 1
ATOM 1686 N N . GLY A 1 208 ? 19.391 12.638 -18.344 1.00 78.25 208 GLY A N 1
ATOM 1687 C CA . GLY A 1 208 ? 19.838 13.267 -17.098 1.00 78.25 208 GLY A CA 1
ATOM 1688 C C . GLY A 1 208 ? 20.025 12.311 -15.914 1.00 78.25 208 GLY A C 1
ATOM 1689 O O . GLY A 1 208 ? 20.090 12.774 -14.766 1.00 78.25 208 GLY A O 1
ATOM 1690 N N . ARG A 1 209 ? 20.134 10.996 -16.155 1.00 82.88 209 ARG A N 1
ATOM 1691 C CA . ARG A 1 209 ? 20.348 9.984 -15.104 1.00 82.88 209 ARG A CA 1
ATOM 1692 C C . ARG A 1 209 ? 21.615 10.216 -14.287 1.00 82.88 209 ARG A C 1
ATOM 1694 O O . ARG A 1 209 ? 21.632 9.870 -13.109 1.00 82.88 209 ARG A O 1
ATOM 1701 N N . GLU A 1 210 ? 22.618 10.897 -14.832 1.00 85.75 210 GLU A N 1
ATOM 1702 C CA . GLU A 1 210 ? 23.814 11.304 -14.092 1.00 85.75 210 GLU A CA 1
ATOM 1703 C C . GLU A 1 210 ? 23.460 12.201 -12.904 1.00 85.75 210 GLU A C 1
ATOM 1705 O O . GLU A 1 210 ? 23.914 11.977 -11.783 1.00 85.75 210 GLU A O 1
ATOM 1710 N N . ARG A 1 211 ? 22.596 13.199 -13.128 1.00 83.75 211 ARG A N 1
ATOM 1711 C CA . ARG A 1 211 ? 22.154 14.129 -12.079 1.00 83.75 211 ARG A CA 1
ATOM 1712 C C . ARG A 1 211 ? 21.297 13.416 -11.043 1.00 83.75 211 ARG A C 1
ATOM 1714 O O . ARG A 1 211 ? 21.412 13.708 -9.856 1.00 83.75 211 ARG A O 1
ATOM 1721 N N . ALA A 1 212 ? 20.459 12.481 -11.479 1.00 78.69 212 ALA A N 1
ATOM 1722 C CA . ALA A 1 212 ? 19.647 11.672 -10.581 1.00 78.69 212 ALA A CA 1
ATOM 1723 C C . ALA A 1 212 ? 20.519 10.778 -9.676 1.00 78.69 212 ALA A C 1
ATOM 1725 O O . ALA A 1 212 ? 20.319 10.755 -8.462 1.00 78.69 212 ALA A O 1
ATOM 1726 N N . MET A 1 213 ? 21.542 10.123 -10.233 1.00 85.88 213 MET A N 1
ATOM 1727 C CA . MET A 1 213 ? 22.506 9.329 -9.460 1.00 85.88 213 MET A CA 1
ATOM 1728 C C . MET A 1 213 ? 23.318 10.192 -8.492 1.00 85.88 213 MET A C 1
ATOM 1730 O O . MET A 1 213 ? 23.483 9.805 -7.338 1.00 85.88 213 MET A O 1
ATOM 1734 N N . LEU A 1 214 ? 23.761 11.385 -8.910 1.00 87.62 214 LEU A N 1
ATOM 1735 C CA . LEU A 1 214 ? 24.446 12.338 -8.026 1.00 87.62 214 LEU A CA 1
ATOM 1736 C C . LEU A 1 214 ? 23.619 12.679 -6.790 1.00 87.62 214 LEU A C 1
ATOM 1738 O O . LEU A 1 214 ? 24.139 12.675 -5.678 1.00 87.62 214 LEU A O 1
ATOM 1742 N N . VAL A 1 215 ? 22.330 12.951 -6.985 1.00 83.88 215 VAL A N 1
ATOM 1743 C CA . VAL A 1 215 ? 21.394 13.248 -5.898 1.00 83.88 215 VAL A CA 1
ATOM 1744 C C . VAL A 1 215 ? 21.254 12.046 -4.951 1.00 83.88 215 VAL A C 1
ATOM 1746 O O . VAL A 1 215 ? 21.303 12.223 -3.733 1.00 83.88 215 VAL A O 1
ATOM 1749 N N . GLY A 1 216 ? 21.157 10.822 -5.483 1.00 84.12 216 GLY A N 1
ATOM 1750 C CA . GLY A 1 216 ? 21.114 9.598 -4.672 1.00 84.12 216 GLY A CA 1
ATOM 1751 C C . GLY A 1 216 ? 22.391 9.356 -3.854 1.00 84.12 216 GLY A C 1
ATOM 1752 O O . GLY A 1 216 ? 22.324 9.043 -2.664 1.00 84.12 216 GLY A O 1
ATOM 1753 N N . LEU A 1 217 ? 23.563 9.561 -4.459 1.00 90.94 217 LEU A N 1
ATOM 1754 C CA . LEU A 1 217 ? 24.864 9.416 -3.793 1.00 90.94 217 LEU A CA 1
ATOM 1755 C C . LEU A 1 217 ? 25.080 10.484 -2.710 1.00 90.94 217 LEU A C 1
ATOM 1757 O O . LEU A 1 217 ? 25.531 10.170 -1.606 1.00 90.94 217 LEU A O 1
ATOM 1761 N N . LEU A 1 218 ? 24.693 11.737 -2.984 1.00 87.69 218 LEU A N 1
ATOM 1762 C CA . LEU A 1 218 ? 24.704 12.815 -1.990 1.00 87.69 218 LEU A CA 1
ATOM 1763 C C . LEU A 1 218 ? 23.825 12.465 -0.788 1.00 87.69 218 LEU A C 1
ATOM 1765 O O . LEU A 1 218 ? 24.269 12.613 0.350 1.00 87.69 218 LEU A O 1
ATOM 1769 N N . TRP A 1 219 ? 22.617 11.942 -1.024 1.00 88.12 219 TRP A N 1
ATOM 1770 C CA . TRP A 1 219 ? 21.741 11.487 0.055 1.00 88.12 219 TRP A CA 1
ATOM 1771 C C . TRP A 1 219 ? 22.404 10.423 0.927 1.00 88.12 219 TRP A C 1
ATOM 1773 O O . TRP A 1 219 ? 22.403 10.577 2.148 1.00 88.12 219 TRP A O 1
ATOM 1783 N N . ARG A 1 220 ? 23.018 9.386 0.336 1.00 88.94 220 ARG A N 1
ATOM 1784 C CA . ARG A 1 220 ? 23.708 8.341 1.112 1.00 88.94 220 ARG A CA 1
ATOM 1785 C C . ARG A 1 220 ? 24.777 8.946 2.018 1.00 88.94 220 ARG A C 1
ATOM 1787 O O . ARG A 1 220 ? 24.844 8.588 3.192 1.00 88.94 220 ARG A O 1
ATOM 1794 N N . ARG A 1 221 ? 25.596 9.869 1.508 1.00 88.69 221 ARG A N 1
ATOM 1795 C CA . ARG A 1 221 ? 26.672 10.494 2.296 1.00 88.69 221 ARG A CA 1
ATOM 1796 C C . ARG A 1 221 ? 26.140 11.361 3.424 1.00 88.69 221 ARG A C 1
ATOM 1798 O O . ARG A 1 221 ? 26.609 11.220 4.551 1.00 88.69 221 ARG A O 1
ATOM 1805 N N . VAL A 1 222 ? 25.138 12.197 3.149 1.00 84.19 222 VAL A N 1
ATOM 1806 C CA . VAL A 1 222 ? 24.507 13.020 4.189 1.00 84.19 222 VAL A CA 1
ATOM 1807 C C . VAL A 1 222 ? 23.836 12.134 5.237 1.00 84.19 222 VAL A C 1
ATOM 1809 O O . VAL A 1 222 ? 23.996 12.377 6.428 1.00 84.19 222 VAL A O 1
ATOM 1812 N N . PHE A 1 223 ? 23.164 11.058 4.825 1.00 82.88 223 PHE A N 1
ATOM 1813 C CA . PHE A 1 223 ? 22.550 10.097 5.739 1.00 82.88 223 PHE A CA 1
ATOM 1814 C C . PHE A 1 223 ? 23.585 9.392 6.629 1.00 82.88 223 PHE A C 1
ATOM 1816 O O . PHE A 1 223 ? 23.392 9.297 7.840 1.00 82.88 223 PHE A O 1
ATOM 1823 N N . VAL A 1 224 ? 24.707 8.930 6.064 1.00 83.94 224 VAL A N 1
ATOM 1824 C CA . VAL A 1 224 ? 25.795 8.296 6.828 1.00 83.94 224 VAL A CA 1
ATOM 1825 C C . VAL A 1 224 ? 26.439 9.289 7.799 1.00 83.94 224 VAL A C 1
ATOM 1827 O O . VAL A 1 224 ? 26.660 8.939 8.959 1.00 83.94 224 VAL A O 1
ATOM 1830 N N . ALA A 1 225 ? 26.694 10.525 7.364 1.00 84.00 225 ALA A N 1
ATOM 1831 C CA . ALA A 1 225 ? 27.221 11.585 8.220 1.00 84.00 225 ALA A CA 1
ATOM 1832 C C . ALA A 1 225 ? 26.246 11.925 9.359 1.00 84.00 225 ALA A C 1
ATOM 1834 O O . ALA A 1 225 ? 26.651 11.970 10.518 1.00 84.00 225 ALA A O 1
ATOM 1835 N N . HIS A 1 226 ? 24.952 12.055 9.057 1.00 77.25 226 HIS A N 1
ATOM 1836 C CA . HIS A 1 226 ? 23.905 12.307 10.044 1.00 77.25 226 HIS A CA 1
ATOM 1837 C C . HIS A 1 226 ? 23.761 11.148 11.041 1.00 77.25 226 HIS A C 1
ATOM 1839 O O . HIS A 1 226 ? 23.660 11.388 12.239 1.00 77.25 226 HIS A O 1
ATOM 1845 N N . LYS A 1 227 ? 23.820 9.886 10.590 1.00 74.44 227 LYS A N 1
ATOM 1846 C CA . LYS A 1 227 ? 23.811 8.708 11.477 1.00 74.44 227 LYS A CA 1
ATOM 1847 C C . LYS A 1 227 ? 25.037 8.688 12.394 1.00 74.44 227 LYS A C 1
ATOM 1849 O O . LYS A 1 227 ? 24.886 8.419 13.582 1.00 74.44 227 LYS A O 1
ATOM 1854 N N . ARG A 1 228 ? 26.233 8.993 11.872 1.00 78.38 228 ARG A N 1
ATOM 1855 C CA . ARG A 1 228 ? 27.467 9.100 12.673 1.00 78.38 228 ARG A CA 1
ATOM 1856 C C . ARG A 1 228 ? 27.356 10.212 13.713 1.00 78.38 228 ARG A C 1
ATOM 1858 O O . ARG A 1 228 ? 27.600 9.949 14.883 1.00 78.38 228 ARG A O 1
ATOM 1865 N N . PHE A 1 229 ? 26.910 11.401 13.309 1.00 71.31 229 PHE A N 1
ATOM 1866 C CA . PHE A 1 229 ? 26.691 12.537 14.203 1.00 71.31 229 PHE A CA 1
ATOM 1867 C C . PHE A 1 229 ? 25.650 12.218 15.284 1.00 71.31 229 PHE A C 1
ATOM 1869 O O . PHE A 1 229 ? 25.903 12.407 16.467 1.00 71.31 229 PHE A O 1
ATOM 1876 N N . ARG A 1 230 ? 24.513 11.621 14.909 1.00 68.88 230 ARG A N 1
ATOM 1877 C CA . ARG A 1 230 ? 23.470 11.206 15.856 1.00 68.88 230 ARG A CA 1
ATOM 1878 C C . ARG A 1 230 ? 23.966 10.145 16.838 1.00 68.88 230 ARG A C 1
ATOM 1880 O O . ARG A 1 230 ? 23.593 10.201 18.000 1.00 68.88 230 ARG A O 1
ATOM 1887 N N . ASN A 1 231 ? 24.802 9.205 16.399 1.00 64.00 231 ASN A N 1
ATOM 1888 C CA . ASN A 1 231 ? 25.401 8.190 17.272 1.00 64.00 231 ASN A CA 1
ATOM 1889 C C . ASN A 1 231 ? 26.494 8.765 18.194 1.00 64.00 231 ASN A C 1
ATOM 1891 O O . ASN A 1 231 ? 26.664 8.268 19.302 1.00 64.00 231 ASN A O 1
ATOM 1895 N N . LEU A 1 232 ? 27.207 9.812 17.762 1.00 63.22 232 LEU A N 1
ATOM 1896 C CA . LEU A 1 232 ? 28.143 10.579 18.595 1.00 63.22 232 LEU A CA 1
ATOM 1897 C C . LEU A 1 232 ? 27.405 11.377 19.681 1.00 63.22 232 LEU A C 1
ATOM 1899 O O . LEU A 1 232 ? 27.835 11.380 20.829 1.00 63.22 232 LEU A O 1
ATOM 1903 N N . VAL A 1 233 ? 26.271 11.991 19.331 1.00 59.59 233 VAL A N 1
ATOM 1904 C CA . VAL A 1 233 ? 25.448 12.807 20.243 1.00 59.59 233 VAL A CA 1
ATOM 1905 C C . VAL A 1 233 ? 24.570 11.948 21.171 1.00 59.59 233 VAL A C 1
ATOM 1907 O O . VAL A 1 233 ? 24.337 12.322 22.313 1.00 59.59 233 VAL A O 1
ATOM 1910 N N . ARG A 1 234 ? 24.108 10.767 20.733 1.00 49.69 234 ARG A N 1
ATOM 1911 C CA . ARG A 1 234 ? 23.318 9.812 21.541 1.00 49.69 234 ARG A CA 1
ATOM 1912 C C . ARG A 1 234 ? 24.170 8.720 22.204 1.00 49.69 234 ARG A C 1
ATOM 1914 O O . ARG A 1 234 ? 23.726 7.575 22.279 1.00 49.69 234 ARG A O 1
ATOM 1921 N N . ARG A 1 235 ? 25.357 9.031 22.740 1.00 39.69 235 ARG A N 1
ATOM 1922 C CA . ARG A 1 235 ? 26.024 8.128 23.702 1.00 39.69 235 ARG A CA 1
ATOM 1923 C C . ARG A 1 235 ? 25.235 8.084 25.026 1.00 39.69 235 ARG A C 1
ATOM 1925 O O . ARG A 1 235 ? 25.683 8.583 26.047 1.00 39.69 235 ARG A O 1
ATOM 1932 N N . ARG A 1 236 ? 24.044 7.479 25.001 1.00 36.12 236 ARG A N 1
ATOM 1933 C CA . ARG A 1 236 ? 23.474 6.782 26.157 1.00 36.12 236 ARG A CA 1
ATOM 1934 C C . ARG A 1 236 ? 24.087 5.379 26.171 1.00 36.12 236 ARG A C 1
ATOM 1936 O O . ARG A 1 236 ? 24.240 4.799 25.092 1.00 36.12 236 ARG A O 1
ATOM 1943 N N . PRO A 1 237 ? 24.449 4.827 27.336 1.00 35.38 237 PRO A N 1
ATOM 1944 C CA . PRO A 1 237 ? 24.895 3.447 27.409 1.00 35.38 237 PRO A CA 1
ATOM 1945 C C . PRO A 1 237 ? 23.736 2.556 26.952 1.00 35.38 237 PRO A C 1
ATOM 1947 O O . PRO A 1 237 ? 22.671 2.535 27.563 1.00 35.38 237 PRO A O 1
ATOM 1950 N N . VAL A 1 238 ? 23.922 1.865 25.829 1.00 34.97 238 VAL A N 1
ATOM 1951 C CA . VAL A 1 238 ? 23.044 0.764 25.438 1.00 34.97 238 VAL A CA 1
ATOM 1952 C C . VAL A 1 238 ? 23.383 -0.371 26.393 1.00 34.97 238 VAL A C 1
ATOM 1954 O O . VAL A 1 238 ? 24.502 -0.887 26.359 1.00 34.97 238 VAL A O 1
ATOM 1957 N N . ALA A 1 239 ? 22.449 -0.706 27.283 1.00 33.50 239 ALA A N 1
ATOM 1958 C CA . ALA A 1 239 ? 22.546 -1.903 28.100 1.00 33.50 239 ALA A CA 1
ATOM 1959 C C . ALA A 1 239 ? 22.809 -3.098 27.173 1.00 33.50 239 ALA A C 1
ATOM 1961 O O . ALA A 1 239 ? 22.141 -3.258 26.148 1.00 33.50 239 ALA A O 1
ATOM 1962 N N . ARG A 1 240 ? 23.836 -3.892 27.501 1.00 31.55 240 ARG A N 1
ATOM 1963 C CA . ARG A 1 240 ? 24.139 -5.151 26.813 1.00 31.55 240 ARG A CA 1
ATOM 1964 C C . ARG A 1 240 ? 22.846 -5.955 26.713 1.00 31.55 240 ARG A C 1
ATOM 1966 O O . ARG A 1 240 ? 22.183 -6.153 27.726 1.00 31.55 240 ARG A O 1
ATOM 1973 N N . SER A 1 241 ? 22.508 -6.405 25.506 1.00 30.89 241 SER A N 1
ATOM 1974 C CA . SER A 1 241 ? 21.428 -7.363 25.295 1.00 30.89 241 SER A CA 1
ATOM 1975 C C . SER A 1 241 ? 21.689 -8.572 26.188 1.00 30.89 241 SER A C 1
ATOM 1977 O O . SER A 1 241 ? 22.648 -9.314 25.958 1.00 30.89 241 SER A O 1
ATOM 1979 N N . ALA A 1 242 ? 20.875 -8.729 27.229 1.00 29.77 242 ALA A N 1
ATOM 1980 C CA . ALA A 1 242 ? 20.849 -9.947 28.011 1.00 29.77 242 ALA A CA 1
ATOM 1981 C C . ALA A 1 242 ? 20.506 -11.101 27.063 1.00 29.77 242 ALA A C 1
ATOM 1983 O O . ALA A 1 242 ? 19.621 -10.977 26.211 1.00 29.77 242 ALA A O 1
ATOM 1984 N N . GLN A 1 243 ? 21.254 -12.196 27.178 1.00 30.77 243 GLN A N 1
ATOM 1985 C CA . GLN A 1 243 ? 20.898 -13.460 26.551 1.00 30.77 243 GLN A CA 1
ATOM 1986 C C . GLN A 1 243 ? 19.466 -13.800 26.971 1.00 30.77 243 GLN A C 1
ATOM 1988 O O . GLN A 1 243 ? 19.154 -13.831 28.160 1.00 30.77 243 GLN A O 1
ATOM 1993 N N . VAL A 1 244 ? 18.590 -13.987 25.988 1.00 28.88 244 VAL A N 1
ATOM 1994 C CA . VAL A 1 244 ? 17.210 -14.405 26.222 1.00 28.88 244 VAL A CA 1
ATOM 1995 C C . VAL A 1 244 ? 17.249 -15.873 26.629 1.00 28.88 244 VAL A C 1
ATOM 1997 O O . VAL A 1 244 ? 17.406 -16.755 25.788 1.00 28.88 244 VAL A O 1
ATOM 2000 N N . THR A 1 245 ? 17.150 -16.127 27.929 1.00 28.50 245 THR A N 1
ATOM 2001 C CA . THR A 1 245 ? 16.835 -17.449 28.474 1.00 28.50 245 THR A CA 1
ATOM 2002 C C . THR A 1 245 ? 15.386 -17.791 28.101 1.00 28.50 245 THR A C 1
ATOM 2004 O O . THR A 1 245 ? 14.533 -16.899 28.180 1.00 28.50 245 THR A O 1
ATOM 2007 N N . PRO A 1 246 ? 15.056 -19.032 27.697 1.00 29.03 246 PRO A N 1
ATOM 2008 C CA . PRO A 1 246 ? 13.670 -19.414 27.452 1.00 29.03 246 PRO A CA 1
ATOM 2009 C C . PRO A 1 246 ? 12.900 -19.324 28.772 1.00 29.03 246 PRO A C 1
ATOM 2011 O O . PRO A 1 246 ? 13.203 -20.048 29.720 1.00 29.03 246 PRO A O 1
ATOM 2014 N N . ALA A 1 247 ? 11.940 -18.406 28.859 1.00 29.62 247 ALA A N 1
ATOM 2015 C CA . ALA A 1 247 ? 11.017 -18.367 29.984 1.00 29.62 247 ALA A CA 1
ATOM 2016 C C . ALA A 1 247 ? 10.047 -19.551 29.867 1.00 29.62 247 ALA A C 1
ATOM 2018 O O . ALA A 1 247 ? 9.504 -19.803 28.790 1.00 29.62 247 ALA A O 1
ATOM 2019 N N . ALA A 1 248 ? 9.854 -20.270 30.973 1.00 28.66 248 ALA A N 1
ATOM 2020 C CA . ALA A 1 248 ? 8.855 -21.325 31.104 1.00 28.66 248 ALA A CA 1
ATOM 2021 C C . ALA A 1 248 ? 7.449 -20.802 30.737 1.00 28.66 248 ALA A C 1
ATOM 2023 O O . ALA A 1 248 ? 7.177 -19.612 30.932 1.00 28.66 248 ALA A O 1
ATOM 2024 N N . PRO A 1 249 ? 6.550 -21.657 30.214 1.00 31.22 249 PRO A N 1
ATOM 2025 C CA . PRO A 1 249 ? 5.209 -21.237 29.835 1.00 31.22 249 PRO A CA 1
ATOM 2026 C C . PRO A 1 249 ? 4.438 -20.817 31.090 1.00 31.22 249 PRO A C 1
ATOM 2028 O O . PRO A 1 249 ? 4.085 -21.638 31.933 1.00 31.22 249 PRO A O 1
ATOM 2031 N N . ALA A 1 250 ? 4.204 -19.514 31.229 1.00 34.19 250 ALA A N 1
ATOM 2032 C CA . ALA A 1 250 ? 3.311 -18.985 32.241 1.00 34.19 250 ALA A CA 1
ATOM 2033 C C . ALA A 1 250 ? 1.872 -19.291 31.813 1.00 34.19 250 ALA A C 1
ATOM 2035 O O . ALA A 1 250 ? 1.306 -18.618 30.955 1.00 34.19 250 ALA A O 1
ATOM 2036 N N . THR A 1 251 ? 1.294 -20.324 32.416 1.00 35.41 251 THR A N 1
ATOM 2037 C CA . THR A 1 251 ? -0.148 -20.555 32.468 1.00 35.41 251 THR A CA 1
ATOM 2038 C C . THR A 1 251 ? -0.788 -19.453 33.308 1.00 35.41 251 THR A C 1
ATOM 2040 O O . THR A 1 251 ? -0.906 -19.588 34.520 1.00 35.41 251 THR A O 1
ATOM 2043 N N . ASN A 1 252 ? -1.169 -18.350 32.672 1.00 37.38 252 ASN A N 1
ATOM 2044 C CA . ASN A 1 252 ? -2.123 -17.387 33.211 1.00 37.38 252 ASN A CA 1
ATOM 2045 C C . ASN A 1 252 ? -3.171 -17.151 32.128 1.00 37.38 252 ASN A C 1
ATOM 2047 O O . ASN A 1 252 ? -2.800 -16.970 30.969 1.00 37.38 252 ASN A O 1
ATOM 2051 N N . ALA A 1 253 ? -4.451 -17.187 32.508 1.00 44.22 253 ALA A N 1
ATOM 2052 C CA . ALA A 1 253 ? -5.584 -16.889 31.637 1.00 44.22 253 ALA A CA 1
ATOM 2053 C C . ALA A 1 253 ? -5.285 -15.611 30.839 1.00 44.22 253 ALA A C 1
ATOM 2055 O O . ALA A 1 253 ? -5.120 -14.527 31.397 1.00 44.22 253 ALA A O 1
ATOM 2056 N N . GLN A 1 254 ? -5.055 -15.799 29.545 1.00 52.00 254 GLN A N 1
ATOM 2057 C CA . GLN A 1 254 ? -4.380 -14.845 28.683 1.00 52.00 254 GLN A CA 1
ATOM 2058 C C . GLN A 1 254 ? -5.445 -13.896 28.132 1.00 52.00 254 GLN A C 1
ATOM 2060 O O . GLN A 1 254 ? -6.293 -14.321 27.351 1.00 52.00 254 GLN A O 1
ATOM 2065 N N . GLU A 1 255 ? -5.439 -12.630 28.560 1.00 69.31 255 GLU A N 1
ATOM 2066 C CA . GLU A 1 255 ? -6.297 -11.594 27.971 1.00 69.31 255 GLU A CA 1
ATOM 2067 C C . GLU A 1 255 ? -5.891 -11.401 26.501 1.00 69.31 255 GLU A C 1
ATOM 2069 O O . GLU A 1 255 ? -4.890 -10.760 26.171 1.00 69.31 255 GLU A O 1
ATOM 2074 N N . SER A 1 256 ? -6.630 -12.062 25.614 1.00 89.75 256 SER A N 1
ATOM 2075 C CA . SER A 1 256 ? -6.523 -11.925 24.167 1.00 89.75 256 SER A CA 1
ATOM 2076 C C . SER A 1 256 ? -7.027 -10.542 23.756 1.00 89.75 256 SER A C 1
ATOM 2078 O O . SER A 1 256 ? -8.111 -10.135 24.172 1.00 89.75 256 SER A O 1
ATOM 2080 N N . LEU A 1 257 ? -6.258 -9.812 22.944 1.00 95.44 257 LEU A N 1
ATOM 2081 C CA . LEU A 1 257 ? -6.673 -8.493 22.471 1.00 95.44 257 LEU A CA 1
ATOM 2082 C C . LEU A 1 257 ? -7.794 -8.642 21.442 1.00 95.44 257 LEU A C 1
ATOM 2084 O O . LEU A 1 257 ? -7.652 -9.394 20.474 1.00 95.44 257 LEU A O 1
ATOM 2088 N N . ALA A 1 258 ? -8.871 -7.875 21.598 1.00 95.50 258 ALA A N 1
ATOM 2089 C CA . ALA A 1 258 ? -9.919 -7.802 20.590 1.00 95.50 258 ALA A CA 1
ATOM 2090 C C . ALA A 1 258 ? -9.430 -6.968 19.381 1.00 95.50 258 ALA A C 1
ATOM 2092 O O . ALA A 1 258 ? -8.985 -5.827 19.556 1.00 95.50 258 ALA A O 1
ATOM 2093 N N . PRO A 1 259 ? -9.478 -7.485 18.142 1.00 97.12 259 PRO A N 1
ATOM 2094 C CA . PRO A 1 259 ? -9.075 -6.716 16.970 1.00 97.12 259 PRO A CA 1
ATOM 2095 C C . PRO A 1 259 ? -10.025 -5.536 16.715 1.00 97.12 259 PRO A C 1
ATOM 2097 O O . PRO A 1 259 ? -11.242 -5.680 16.809 1.00 97.12 259 PRO A O 1
ATOM 2100 N N . ILE A 1 260 ? -9.480 -4.382 16.330 1.00 97.94 260 ILE A N 1
ATOM 2101 C CA . ILE A 1 260 ? -10.205 -3.267 15.719 1.00 97.94 260 ILE A CA 1
ATOM 2102 C C . ILE A 1 260 ? -9.749 -3.169 14.263 1.00 97.94 260 ILE A C 1
ATOM 2104 O O . ILE A 1 260 ? -8.590 -2.848 13.983 1.00 97.94 260 ILE A O 1
ATOM 2108 N N . LEU A 1 261 ? -10.662 -3.405 13.327 1.00 97.31 261 LEU A N 1
ATOM 2109 C CA . LEU A 1 261 ? -10.424 -3.149 11.912 1.00 97.31 261 LEU A CA 1
ATOM 2110 C C . LEU A 1 261 ? -10.887 -1.738 11.571 1.00 97.31 261 LEU A C 1
ATOM 2112 O O . LEU A 1 261 ? -12.061 -1.404 11.720 1.00 97.31 261 LEU A O 1
ATOM 2116 N N . VAL A 1 262 ? -9.963 -0.916 11.085 1.00 97.56 262 VAL A N 1
ATOM 2117 C CA . VAL A 1 262 ? -10.289 0.387 10.503 1.00 97.56 262 VAL A CA 1
ATOM 2118 C C . VAL A 1 262 ? -10.427 0.201 8.995 1.00 97.56 262 VAL A C 1
ATOM 2120 O O . VAL A 1 262 ? -9.415 0.157 8.284 1.00 97.56 262 VAL A O 1
ATOM 2123 N N . ASP A 1 263 ? -11.669 0.058 8.517 1.00 96.00 263 ASP A N 1
ATOM 2124 C CA . ASP A 1 263 ? -11.961 0.013 7.086 1.00 96.00 263 ASP A CA 1
ATOM 2125 C C . ASP A 1 263 ? -11.709 1.376 6.460 1.00 96.00 263 ASP A C 1
ATOM 2127 O O . ASP A 1 263 ? -12.209 2.403 6.928 1.00 96.00 263 ASP A O 1
ATOM 2131 N N . TYR A 1 264 ? -10.938 1.368 5.378 1.00 92.75 264 TYR A N 1
ATOM 2132 C CA . TYR A 1 264 ? -10.569 2.589 4.692 1.00 92.75 264 TYR A CA 1
ATOM 2133 C C . TYR A 1 264 ? -10.562 2.446 3.173 1.00 92.75 264 TYR A C 1
ATOM 2135 O O . TYR A 1 264 ? -10.245 1.398 2.600 1.00 92.75 264 TYR A O 1
ATOM 2143 N N . PHE A 1 265 ? -10.836 3.566 2.514 1.00 85.69 265 PHE A N 1
ATOM 2144 C CA . PHE A 1 265 ? -10.516 3.821 1.124 1.00 85.69 265 PHE A CA 1
ATOM 2145 C C . PHE A 1 265 ? -9.333 4.793 1.041 1.00 85.69 265 PHE A C 1
ATOM 2147 O O . PHE A 1 265 ? -9.111 5.653 1.886 1.00 85.69 265 PHE A O 1
ATOM 2154 N N . THR A 1 266 ? -8.489 4.663 0.025 1.00 82.69 266 THR A N 1
ATOM 2155 C CA . THR A 1 266 ? -7.241 5.440 -0.033 1.00 82.69 266 THR A CA 1
ATOM 2156 C C . THR A 1 266 ? -7.518 6.957 0.040 1.00 82.69 266 THR A C 1
ATOM 2158 O O . THR A 1 266 ? -8.305 7.470 -0.746 1.00 82.69 266 THR A O 1
ATOM 2161 N N . ARG A 1 267 ? -6.829 7.681 0.944 1.00 84.31 267 ARG A N 1
ATOM 2162 C CA . ARG A 1 267 ? -6.983 9.138 1.211 1.00 84.31 267 ARG A CA 1
ATOM 2163 C C . ARG A 1 267 ? -8.256 9.559 1.968 1.00 84.31 267 ARG A C 1
ATOM 2165 O O . ARG A 1 267 ? -8.667 10.704 1.845 1.00 84.31 267 ARG A O 1
ATOM 2172 N N . ASP A 1 268 ? -8.823 8.722 2.814 1.00 86.19 268 ASP A N 1
ATOM 2173 C CA . ASP A 1 268 ? -10.031 9.019 3.607 1.00 86.19 268 ASP A CA 1
ATOM 2174 C C . ASP A 1 268 ? -9.789 9.435 5.071 1.00 86.19 268 ASP A C 1
ATOM 2176 O O . ASP A 1 268 ? -10.722 9.505 5.859 1.00 86.19 268 ASP A O 1
ATOM 2180 N N . GLY A 1 269 ? -8.535 9.680 5.462 1.00 88.19 269 GLY A N 1
ATOM 2181 C CA . GLY A 1 269 ? -8.193 10.027 6.846 1.00 88.19 26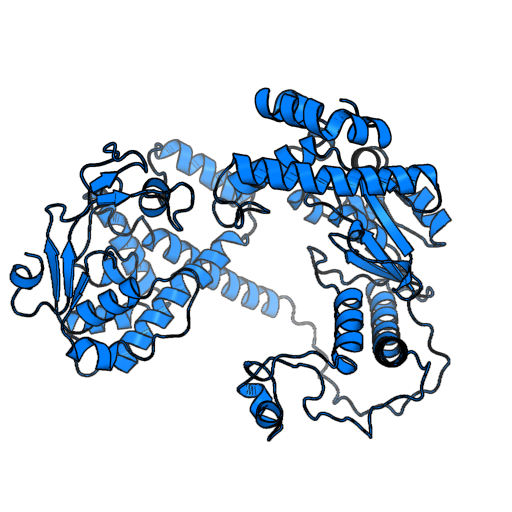9 GLY A CA 1
ATOM 2182 C C . GLY A 1 269 ? -7.822 8.844 7.743 1.00 88.19 269 GLY A C 1
ATOM 2183 O O . GLY A 1 269 ? -7.545 9.062 8.918 1.00 88.19 269 GLY A O 1
ATOM 2184 N N . SER A 1 270 ? -7.684 7.624 7.213 1.00 91.06 270 SER A N 1
ATOM 2185 C CA . SER A 1 270 ? -7.262 6.449 8.003 1.00 91.06 270 SER A CA 1
ATOM 2186 C C . SER A 1 270 ? -6.008 6.628 8.847 1.00 91.06 270 SER A C 1
ATOM 2188 O O . SER A 1 270 ? -5.892 6.043 9.915 1.00 91.06 270 SER A O 1
ATOM 2190 N N . THR A 1 271 ? -5.045 7.439 8.419 1.00 89.38 271 THR A N 1
ATOM 2191 C CA . THR A 1 271 ? -3.858 7.708 9.241 1.00 89.38 271 THR A CA 1
ATOM 2192 C C . THR A 1 271 ? -4.169 8.601 10.449 1.00 89.38 271 THR A C 1
ATOM 2194 O O . THR A 1 271 ? -3.548 8.413 11.488 1.00 89.38 271 THR A O 1
ATOM 2197 N N . LEU A 1 272 ? -5.108 9.548 10.338 1.00 90.94 272 LEU A N 1
ATOM 2198 C CA . LEU A 1 272 ? -5.595 10.325 11.484 1.00 90.94 272 LEU A CA 1
ATOM 2199 C C . LEU A 1 272 ? -6.374 9.423 12.447 1.00 90.94 272 LEU A C 1
ATOM 2201 O O . LEU A 1 272 ? -6.089 9.442 13.639 1.00 90.94 272 LEU A O 1
ATOM 2205 N N . MET A 1 273 ? -7.259 8.566 11.929 1.00 95.00 273 MET A N 1
ATOM 2206 C CA . MET A 1 273 ? -7.982 7.587 12.749 1.00 95.00 273 MET A CA 1
ATOM 2207 C C . MET A 1 273 ? -7.024 6.664 13.516 1.00 95.00 273 MET A C 1
ATOM 2209 O O . MET A 1 273 ? -7.107 6.563 14.734 1.00 95.00 273 MET A O 1
ATOM 2213 N N . MET A 1 274 ? -6.048 6.052 12.833 1.00 95.25 274 MET A N 1
ATOM 2214 C CA . MET A 1 274 ? -5.069 5.176 13.494 1.00 95.25 274 MET A CA 1
ATOM 2215 C C . MET A 1 274 ? -4.265 5.894 14.582 1.00 95.25 274 MET A C 1
ATOM 2217 O O . MET A 1 274 ? -3.906 5.272 15.572 1.00 95.25 274 MET A O 1
ATOM 2221 N N . ARG A 1 275 ? -3.989 7.193 14.420 1.00 91.88 275 ARG A N 1
ATOM 2222 C CA . ARG A 1 275 ? -3.302 8.001 15.441 1.00 91.88 275 ARG A CA 1
ATOM 2223 C C . ARG A 1 275 ? -4.170 8.311 16.633 1.00 91.88 275 ARG A C 1
ATOM 2225 O O . ARG A 1 275 ? -3.674 8.277 17.750 1.00 91.88 275 ARG A O 1
ATOM 2232 N N . LEU A 1 276 ? -5.436 8.631 16.382 1.00 94.94 276 LEU A N 1
ATOM 2233 C CA . LEU A 1 276 ? -6.401 8.816 17.447 1.00 94.94 276 LEU A CA 1
ATOM 2234 C C . LEU A 1 276 ? -6.475 7.535 18.282 1.00 94.94 276 LEU A C 1
ATOM 2236 O O . LEU A 1 276 ? -6.279 7.600 19.486 1.00 94.94 276 LEU A O 1
ATOM 2240 N N . LEU A 1 277 ? -6.613 6.367 17.651 1.00 96.75 277 LEU A N 1
ATOM 2241 C CA . LEU A 1 277 ? -6.601 5.080 18.358 1.00 96.75 277 LEU A CA 1
ATOM 2242 C C . LEU A 1 277 ? -5.269 4.817 19.083 1.00 96.75 277 LEU A C 1
ATOM 2244 O O . LEU A 1 277 ? -5.280 4.416 20.241 1.00 96.75 277 LEU A O 1
ATOM 2248 N N . ALA A 1 278 ? -4.130 5.107 18.445 1.00 94.88 278 ALA A N 1
ATOM 2249 C CA . ALA A 1 278 ? -2.799 4.954 19.044 1.00 94.88 278 ALA A CA 1
ATOM 2250 C C . ALA A 1 278 ? -2.518 5.919 20.207 1.00 94.88 278 ALA A C 1
ATOM 2252 O O . ALA A 1 278 ? -1.514 5.765 20.891 1.00 94.88 278 ALA A O 1
ATOM 2253 N N . SER A 1 279 ? -3.363 6.929 20.428 1.00 94.44 279 SER A N 1
ATOM 2254 C CA . SER A 1 279 ? -3.238 7.810 21.591 1.00 94.44 279 SER A CA 1
ATOM 2255 C C . SER A 1 279 ? -3.711 7.144 22.889 1.00 94.44 279 SER A C 1
ATOM 2257 O O . SER A 1 279 ? -3.301 7.564 23.971 1.00 94.44 279 SER A O 1
ATOM 2259 N N . SER A 1 280 ? -4.513 6.078 22.787 1.00 96.12 280 SER A N 1
ATOM 2260 C CA . SER A 1 280 ? -5.038 5.355 23.941 1.00 96.12 280 SER A CA 1
ATOM 2261 C C . SER A 1 280 ? -4.021 4.370 24.515 1.00 96.12 280 SER A C 1
ATOM 2263 O O . SER A 1 280 ? -3.553 3.498 23.781 1.00 96.12 280 SER A O 1
ATOM 2265 N N . PRO A 1 281 ? -3.764 4.371 25.837 1.00 95.31 281 PRO A N 1
ATOM 2266 C CA . PRO A 1 281 ? -2.989 3.305 26.466 1.00 95.31 281 PRO A CA 1
ATOM 2267 C C . PRO A 1 281 ? -3.723 1.950 26.464 1.00 95.31 281 PRO A C 1
ATOM 2269 O O . PRO A 1 281 ? -3.105 0.931 26.763 1.00 95.31 281 PRO A O 1
ATOM 2272 N N . GLN A 1 282 ? -5.022 1.918 26.135 1.00 97.19 282 GLN A N 1
ATOM 2273 C CA . GLN A 1 282 ? -5.847 0.705 26.101 1.00 97.19 282 GLN A CA 1
ATOM 2274 C C . GLN A 1 282 ? -5.878 0.030 24.719 1.00 97.19 282 GLN A C 1
ATOM 2276 O O . GLN A 1 282 ? -6.478 -1.038 24.572 1.00 97.19 282 GLN 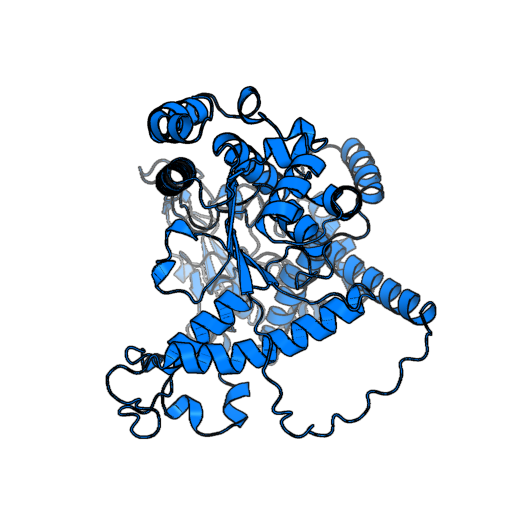A O 1
ATOM 2281 N N . ILE A 1 283 ? -5.253 0.628 23.698 1.00 97.44 283 ILE A N 1
ATOM 2282 C CA . ILE A 1 283 ? -5.263 0.116 22.325 1.00 97.44 283 ILE A CA 1
ATOM 2283 C C . ILE A 1 283 ? -3.829 -0.097 21.850 1.00 97.44 283 ILE A C 1
ATOM 2285 O O . ILE A 1 283 ? -3.054 0.840 21.675 1.00 97.44 283 ILE A O 1
ATOM 2289 N N . ALA A 1 284 ? -3.484 -1.347 21.561 1.00 96.94 284 ALA A N 1
ATOM 2290 C CA . ALA A 1 284 ? -2.244 -1.663 20.885 1.00 96.94 284 ALA A CA 1
ATOM 2291 C C . ALA A 1 284 ? -2.314 -1.237 19.416 1.00 96.94 284 ALA A C 1
ATOM 2293 O O . ALA A 1 284 ? -3.139 -1.719 18.640 1.00 96.94 284 ALA A O 1
ATOM 2294 N N . VAL A 1 285 ? -1.395 -0.364 19.015 1.00 94.81 285 VAL A N 1
ATOM 2295 C CA . VAL A 1 285 ? -1.193 0.022 17.620 1.00 94.81 285 VAL A CA 1
ATOM 2296 C C . VAL A 1 285 ? 0.291 -0.052 17.320 1.00 94.81 285 VAL A C 1
ATOM 2298 O O . VAL A 1 285 ? 1.129 0.438 18.071 1.00 94.81 285 VAL A O 1
ATOM 2301 N N . GLU A 1 286 ? 0.642 -0.657 16.194 1.00 88.31 286 GLU A N 1
ATOM 2302 C CA . GLU A 1 286 ? 2.011 -0.589 15.702 1.00 88.31 286 GLU A CA 1
ATOM 2303 C C . GLU A 1 286 ? 2.268 0.816 15.137 1.00 88.31 286 GLU A C 1
ATOM 2305 O O . GLU A 1 286 ? 1.875 1.132 14.009 1.00 88.31 286 GLU A O 1
ATOM 2310 N N . ASP A 1 287 ? 2.929 1.659 15.934 1.00 77.56 287 ASP A N 1
ATOM 2311 C CA . ASP A 1 287 ? 3.165 3.075 15.634 1.00 77.56 287 ASP A CA 1
ATOM 2312 C C . ASP A 1 287 ? 4.312 3.298 14.632 1.00 77.56 287 ASP A C 1
ATOM 2314 O O . ASP A 1 287 ? 5.332 3.948 14.877 1.00 77.56 287 ASP A O 1
ATOM 2318 N N . VAL A 1 288 ? 4.150 2.710 13.447 1.00 78.38 288 VAL A N 1
ATOM 2319 C CA . VAL A 1 288 ? 5.025 2.922 12.297 1.00 78.38 288 VAL A CA 1
ATOM 2320 C C . VAL A 1 288 ? 4.188 3.433 11.142 1.00 78.38 288 VAL A C 1
ATOM 2322 O O . VAL A 1 288 ? 3.544 2.665 10.425 1.00 78.38 288 VAL A O 1
ATOM 2325 N N . TYR A 1 289 ? 4.251 4.746 10.909 1.00 73.12 289 TYR A N 1
ATOM 2326 C CA . TYR A 1 289 ? 3.660 5.366 9.726 1.00 73.12 289 TYR A CA 1
ATOM 2327 C C . TYR A 1 289 ? 4.085 4.612 8.444 1.00 73.12 289 TYR A C 1
ATOM 2329 O O . TYR A 1 289 ? 5.287 4.389 8.246 1.00 73.12 289 TYR A O 1
ATOM 2337 N N . PRO A 1 290 ? 3.150 4.254 7.537 1.00 78.38 290 PRO A N 1
ATOM 2338 C CA . PRO A 1 290 ? 1.748 4.695 7.468 1.00 78.38 290 PRO A CA 1
ATOM 2339 C C . PRO A 1 290 ? 0.699 3.754 8.106 1.00 78.38 290 PRO A C 1
ATOM 2341 O O . PRO A 1 290 ? -0.460 3.796 7.690 1.00 78.38 290 PRO A O 1
ATOM 2344 N N . TYR A 1 291 ? 1.067 2.963 9.122 1.00 86.75 291 TYR A N 1
ATOM 2345 C CA . TYR A 1 291 ? 0.213 1.974 9.810 1.00 86.75 291 TYR A CA 1
ATOM 2346 C C . TYR A 1 291 ? -0.243 0.826 8.894 1.00 86.75 291 TYR A C 1
ATOM 2348 O O . TYR A 1 291 ? -1.405 0.440 8.874 1.00 86.75 291 TYR A O 1
ATOM 2356 N N . GLU A 1 292 ? 0.686 0.298 8.091 1.00 86.25 292 GLU A N 1
ATOM 2357 C CA . GLU A 1 292 ? 0.422 -0.764 7.098 1.00 86.25 292 GLU A CA 1
ATOM 2358 C C . GLU A 1 292 ? 0.942 -2.147 7.535 1.00 86.25 292 GLU A C 1
ATOM 2360 O O . GLU A 1 292 ? 1.053 -3.064 6.723 1.00 86.25 292 GLU A O 1
ATOM 2365 N N . ARG A 1 293 ? 1.298 -2.308 8.815 1.00 90.12 293 ARG A N 1
ATOM 2366 C CA . ARG A 1 293 ? 1.642 -3.610 9.401 1.00 90.12 293 ARG A CA 1
ATOM 2367 C C . ARG A 1 293 ? 0.361 -4.245 9.939 1.00 90.12 293 ARG A C 1
ATOM 2369 O O . ARG A 1 293 ? -0.180 -3.756 10.923 1.00 90.12 293 ARG A O 1
ATOM 2376 N N . LYS A 1 294 ? -0.116 -5.283 9.249 1.00 93.31 294 LYS A N 1
ATOM 2377 C CA . LYS A 1 294 ? -1.435 -5.902 9.454 1.00 93.31 294 LYS A CA 1
ATOM 2378 C C . LYS A 1 294 ? -1.281 -7.271 10.117 1.00 93.31 294 LYS A C 1
ATOM 2380 O O . LYS A 1 294 ? -1.286 -8.290 9.424 1.00 93.31 294 LYS A O 1
ATOM 2385 N N . TYR A 1 295 ? -0.984 -7.292 11.419 1.00 95.50 295 TYR A N 1
ATOM 2386 C CA . TYR A 1 295 ? -0.687 -8.539 12.129 1.00 95.50 295 TYR A CA 1
ATOM 2387 C C . TYR A 1 295 ? -1.923 -9.422 12.297 1.00 95.50 295 TYR A C 1
ATOM 2389 O O . TYR A 1 295 ? -1.785 -10.635 12.167 1.00 95.50 295 TYR A O 1
ATOM 2397 N N . PHE A 1 296 ? -3.112 -8.848 12.506 1.00 95.94 296 PHE A N 1
ATOM 2398 C CA . PHE A 1 296 ? -4.347 -9.627 12.576 1.00 95.94 296 PHE A CA 1
ATOM 2399 C C . PHE A 1 296 ? -4.612 -10.312 11.237 1.00 95.94 296 PHE A C 1
ATOM 2401 O O . PHE A 1 296 ? -4.667 -11.541 11.182 1.00 95.94 296 PHE A O 1
ATOM 2408 N N . ALA A 1 297 ? -4.642 -9.551 10.136 1.00 94.69 297 ALA A N 1
ATOM 2409 C CA . ALA A 1 297 ? -4.821 -10.130 8.807 1.00 94.69 297 ALA A CA 1
ATOM 2410 C C . ALA A 1 297 ? -3.732 -11.160 8.452 1.00 94.69 297 ALA A C 1
ATOM 2412 O O . ALA A 1 297 ? -4.016 -12.148 7.774 1.00 94.69 297 ALA A O 1
ATOM 2413 N N . TYR A 1 298 ? -2.485 -10.947 8.887 1.00 94.44 298 TYR A N 1
ATOM 2414 C CA . TYR A 1 298 ? -1.392 -11.892 8.662 1.00 94.44 298 TYR A CA 1
ATOM 2415 C C . TYR A 1 298 ? -1.595 -13.204 9.431 1.00 94.44 298 TYR A C 1
ATOM 2417 O O . TYR A 1 298 ? -1.543 -14.270 8.821 1.00 94.44 298 TYR A O 1
ATOM 2425 N N . ILE A 1 299 ? -1.840 -13.132 10.743 1.00 95.44 299 ILE A N 1
ATOM 2426 C CA . ILE A 1 299 ? -1.991 -14.309 11.609 1.00 95.44 299 ILE A CA 1
ATOM 2427 C C . ILE A 1 299 ? -3.247 -15.093 11.217 1.00 95.44 299 ILE A C 1
ATOM 2429 O O . ILE A 1 299 ? -3.167 -16.310 11.079 1.00 95.44 299 ILE A O 1
ATOM 2433 N N . TRP A 1 300 ? -4.361 -14.410 10.933 1.00 93.12 300 TRP A N 1
ATOM 2434 C CA . TRP A 1 300 ? -5.598 -15.041 10.461 1.00 93.12 300 TRP A CA 1
ATOM 2435 C C . TRP A 1 300 ? -5.417 -15.775 9.126 1.00 93.12 300 TRP A C 1
ATOM 2437 O O . TRP A 1 300 ? -5.852 -16.912 8.951 1.00 93.12 300 TRP A O 1
ATOM 2447 N N . ARG A 1 301 ? -4.726 -15.159 8.159 1.00 91.62 301 ARG A N 1
ATOM 2448 C CA . ARG A 1 301 ? -4.426 -15.829 6.882 1.00 91.62 301 ARG A CA 1
ATOM 2449 C C . ARG A 1 301 ? -3.489 -17.014 7.064 1.00 91.62 301 ARG A C 1
ATOM 2451 O O . ARG A 1 301 ? -3.647 -18.015 6.376 1.00 91.62 301 ARG A O 1
ATOM 2458 N N . TRP A 1 302 ? -2.507 -16.889 7.950 1.00 92.56 302 TRP A N 1
ATOM 2459 C CA . TRP A 1 302 ? -1.558 -17.957 8.236 1.00 92.56 302 TRP A CA 1
ATOM 2460 C C . TRP A 1 302 ? -2.220 -19.148 8.940 1.00 92.56 302 TRP A C 1
ATOM 2462 O O . TRP A 1 302 ? -1.939 -20.285 8.574 1.00 92.56 302 TRP A O 1
ATOM 2472 N N . SER A 1 303 ? -3.138 -18.919 9.880 1.00 92.12 303 SER A N 1
ATOM 2473 C CA . SER A 1 303 ? -3.851 -20.012 10.552 1.00 92.12 303 SER A CA 1
ATOM 2474 C C . SER A 1 303 ? -4.725 -20.803 9.574 1.00 92.12 303 SER A C 1
ATOM 2476 O O . SER A 1 303 ? -4.695 -22.031 9.564 1.00 92.12 303 SER A O 1
ATOM 2478 N N . ASN A 1 304 ? -5.399 -20.103 8.658 1.00 88.75 304 ASN A N 1
ATOM 2479 C CA . ASN A 1 304 ? -6.144 -20.716 7.557 1.00 88.75 304 ASN A CA 1
ATOM 2480 C C . ASN A 1 304 ? -5.233 -21.413 6.530 1.00 88.75 304 ASN A C 1
ATOM 2482 O O . ASN A 1 304 ? -5.640 -22.379 5.889 1.00 88.75 304 ASN A O 1
ATOM 2486 N N . LEU A 1 305 ? -3.989 -20.950 6.365 1.00 89.12 305 LEU A N 1
ATOM 2487 C CA . LEU A 1 305 ? -3.020 -21.577 5.467 1.00 89.12 305 LEU A CA 1
ATOM 2488 C C . LEU A 1 305 ? -2.612 -22.970 5.955 1.00 89.12 305 LEU A C 1
ATOM 2490 O O . LEU A 1 305 ? -2.434 -23.846 5.122 1.00 89.12 305 LEU A O 1
ATOM 2494 N N . ILE A 1 306 ? -2.473 -23.191 7.266 1.00 86.19 306 ILE A N 1
ATOM 2495 C CA . ILE A 1 306 ? -2.031 -24.482 7.828 1.00 86.19 306 ILE A CA 1
ATOM 2496 C C . ILE A 1 306 ? -3.009 -25.612 7.502 1.00 86.19 306 ILE A C 1
ATOM 2498 O O . ILE A 1 306 ? -2.586 -26.712 7.147 1.00 86.19 306 ILE A O 1
ATOM 2502 N N . VAL A 1 307 ? -4.307 -25.331 7.591 1.00 85.06 307 VAL A N 1
ATOM 2503 C CA . VAL A 1 307 ? -5.373 -26.332 7.425 1.00 85.06 307 VAL A CA 1
ATOM 2504 C C . VAL A 1 307 ? -5.753 -26.556 5.961 1.00 85.06 307 VAL A C 1
ATOM 2506 O O . VAL A 1 307 ? -6.516 -27.461 5.627 1.00 85.06 307 VAL A O 1
ATOM 2509 N N . ARG A 1 308 ? -5.210 -25.730 5.062 1.00 84.38 308 ARG A N 1
ATOM 2510 C CA . ARG A 1 308 ? -5.579 -25.706 3.651 1.00 84.38 308 ARG A CA 1
ATOM 2511 C C . ARG A 1 308 ? -5.181 -26.996 2.936 1.00 84.38 308 ARG A C 1
ATOM 2513 O O . ARG A 1 308 ? -4.037 -27.442 3.056 1.00 84.38 308 ARG A O 1
ATOM 2520 N N . GLN A 1 309 ? -6.110 -27.560 2.168 1.00 78.56 309 GLN A N 1
ATOM 2521 C CA . GLN A 1 309 ? -5.918 -28.804 1.406 1.00 78.56 309 GLN A CA 1
ATOM 2522 C C . GLN A 1 309 ? -5.644 -28.543 -0.083 1.00 78.56 309 GLN A C 1
ATOM 2524 O O . GLN A 1 309 ? -4.986 -29.337 -0.745 1.00 78.56 309 GLN A O 1
ATOM 2529 N N . ASP A 1 310 ? -6.100 -27.407 -0.612 1.00 77.50 310 ASP A N 1
ATOM 2530 C CA . ASP A 1 310 ? -5.912 -26.990 -1.999 1.00 77.50 310 ASP A CA 1
ATOM 2531 C C . ASP A 1 310 ? -4.649 -26.120 -2.140 1.00 77.50 310 ASP A C 1
ATOM 2533 O O . ASP A 1 310 ? -4.660 -24.914 -1.876 1.00 77.50 310 ASP A O 1
ATOM 2537 N N . TRP A 1 311 ? -3.525 -26.723 -2.543 1.00 77.50 311 TRP A N 1
ATOM 2538 C CA . TRP A 1 311 ? -2.281 -25.983 -2.772 1.00 77.50 311 TRP A CA 1
ATOM 2539 C C . TRP A 1 311 ? -1.479 -26.506 -3.972 1.00 77.50 311 TRP A C 1
ATOM 2541 O O . TRP A 1 311 ? -1.280 -27.713 -4.083 1.00 77.50 311 TRP A O 1
ATOM 2551 N N . PRO A 1 312 ? -0.991 -25.625 -4.869 1.00 73.38 312 PRO A N 1
ATOM 2552 C CA . PRO A 1 312 ? -0.227 -26.044 -6.040 1.00 73.38 312 PRO A CA 1
ATOM 2553 C C . PRO A 1 312 ? 1.172 -26.546 -5.652 1.00 73.38 312 PRO A C 1
ATOM 2555 O O . PRO A 1 312 ? 1.972 -25.803 -5.074 1.00 73.38 312 PRO A O 1
ATOM 2558 N N . GLU A 1 313 ? 1.486 -27.787 -6.028 1.00 69.56 313 GLU A N 1
ATOM 2559 C CA . GLU A 1 313 ? 2.767 -28.440 -5.711 1.00 69.56 313 GLU A CA 1
ATOM 2560 C C . GLU A 1 313 ? 3.975 -27.762 -6.379 1.00 69.56 313 GLU A C 1
ATOM 2562 O O . GLU A 1 313 ? 5.075 -27.772 -5.823 1.00 69.56 313 GLU A O 1
ATOM 2567 N N . ASP A 1 314 ? 3.766 -27.096 -7.522 1.00 70.94 314 ASP A N 1
ATOM 2568 C CA . ASP A 1 314 ? 4.824 -26.462 -8.325 1.00 70.94 314 ASP A CA 1
ATOM 2569 C C . ASP A 1 314 ? 5.583 -25.346 -7.583 1.00 70.94 314 ASP A C 1
ATOM 2571 O O . ASP A 1 314 ? 6.726 -25.029 -7.920 1.00 70.94 314 ASP A O 1
ATOM 2575 N N . GLY A 1 315 ? 4.952 -24.720 -6.582 1.00 68.81 315 GLY A N 1
ATOM 2576 C CA . GLY A 1 315 ? 5.534 -23.609 -5.818 1.00 68.81 315 GLY A CA 1
ATOM 2577 C C . GLY A 1 315 ? 5.958 -23.960 -4.392 1.00 68.81 315 GLY A C 1
ATOM 2578 O O . GLY A 1 315 ? 6.812 -23.277 -3.823 1.00 68.81 315 GLY A O 1
ATOM 2579 N N . TRP A 1 316 ? 5.353 -24.989 -3.798 1.00 77.75 316 TRP A N 1
ATOM 2580 C CA . TRP A 1 316 ? 5.626 -25.446 -2.437 1.00 77.75 316 TRP A CA 1
ATOM 2581 C C . TRP A 1 316 ? 5.147 -26.889 -2.282 1.00 77.75 316 TRP A C 1
ATOM 2583 O O . TRP A 1 316 ? 3.955 -27.173 -2.370 1.00 77.75 316 TRP A O 1
ATOM 2593 N N . GLY A 1 317 ? 6.094 -27.785 -2.025 1.00 80.62 317 GLY A N 1
ATOM 2594 C CA . GLY A 1 317 ? 5.865 -29.223 -1.921 1.00 80.62 317 GLY A CA 1
ATOM 2595 C C . GLY A 1 317 ? 6.876 -29.877 -0.983 1.00 80.62 317 GLY A C 1
ATOM 2596 O O . GLY A 1 317 ? 7.758 -29.206 -0.444 1.00 80.62 317 GLY A O 1
ATOM 2597 N N . ALA A 1 318 ? 6.792 -31.195 -0.794 1.00 81.75 318 ALA A N 1
ATOM 2598 C CA . ALA A 1 318 ? 7.631 -31.921 0.169 1.00 81.75 318 ALA A CA 1
ATOM 2599 C C . ALA A 1 318 ? 9.148 -31.724 -0.053 1.00 81.75 318 ALA A C 1
ATOM 2601 O O . ALA A 1 318 ? 9.916 -31.637 0.905 1.00 81.75 318 ALA A O 1
ATOM 2602 N N . SER A 1 319 ? 9.582 -31.564 -1.308 1.00 78.88 319 SER A N 1
ATOM 2603 C CA . SER A 1 319 ? 10.977 -31.280 -1.685 1.00 78.88 319 SER A CA 1
ATOM 2604 C C . SER A 1 319 ? 11.498 -29.924 -1.178 1.00 78.88 319 SER A C 1
ATOM 2606 O O . SER A 1 319 ? 12.712 -29.730 -1.076 1.00 78.88 319 SER A O 1
ATOM 2608 N N . SER A 1 320 ? 10.591 -29.004 -0.827 1.00 75.38 320 SER A N 1
ATOM 2609 C CA . SER A 1 320 ? 10.892 -27.676 -0.270 1.00 75.38 320 SER A CA 1
ATOM 2610 C C . SER A 1 320 ? 11.210 -27.702 1.232 1.00 75.38 320 SER A C 1
ATOM 2612 O O . SER A 1 320 ? 11.627 -26.679 1.774 1.00 75.38 320 SER A O 1
ATOM 2614 N N . LEU A 1 321 ? 11.008 -28.849 1.896 1.00 76.69 321 LEU A N 1
ATOM 2615 C CA . LEU A 1 321 ? 11.215 -29.064 3.335 1.00 76.69 321 LEU A CA 1
ATOM 2616 C C . LEU A 1 321 ? 12.177 -30.233 3.621 1.00 76.69 321 LEU A C 1
ATOM 2618 O O . LEU A 1 321 ? 12.068 -30.916 4.635 1.00 76.69 321 LEU A O 1
ATOM 2622 N N . GLY A 1 322 ? 13.144 -30.468 2.735 1.00 74.81 322 GLY A N 1
ATOM 2623 C CA . GLY A 1 322 ? 14.164 -31.505 2.905 1.00 74.81 322 GLY A CA 1
ATOM 2624 C C . GLY A 1 322 ? 15.210 -31.188 3.983 1.00 74.81 322 GLY A C 1
ATOM 2625 O O . GLY A 1 322 ? 15.849 -32.096 4.505 1.00 74.81 322 GLY A O 1
ATOM 2626 N N . THR A 1 323 ? 15.419 -29.911 4.326 1.00 78.38 323 THR A N 1
ATOM 2627 C CA . THR A 1 323 ? 16.304 -29.498 5.433 1.00 78.38 323 THR A CA 1
ATOM 2628 C C . THR A 1 323 ? 15.980 -28.088 5.921 1.00 78.38 323 THR A C 1
ATOM 2630 O O . THR A 1 323 ? 15.554 -27.239 5.142 1.00 78.38 323 THR A O 1
ATOM 2633 N N . LEU A 1 324 ? 16.266 -27.797 7.194 1.00 76.00 324 LEU A N 1
ATOM 2634 C CA . LEU A 1 324 ? 16.111 -26.457 7.772 1.00 76.00 324 LEU A CA 1
ATOM 2635 C C . LEU A 1 324 ? 16.967 -25.385 7.060 1.00 76.00 324 LEU A C 1
ATOM 2637 O O . LEU A 1 324 ? 16.610 -24.209 7.079 1.00 76.00 324 LEU A O 1
ATOM 2641 N N . ASP A 1 325 ? 18.065 -25.762 6.386 1.00 76.56 325 ASP A N 1
ATOM 2642 C CA . ASP A 1 325 ? 18.892 -24.815 5.609 1.00 76.56 325 ASP A CA 1
ATOM 2643 C C . ASP A 1 325 ? 18.192 -24.312 4.331 1.00 76.56 325 ASP A C 1
ATOM 2645 O O . ASP A 1 325 ? 18.511 -23.231 3.826 1.00 76.56 325 ASP A O 1
ATOM 2649 N N . GLN A 1 326 ? 17.182 -25.033 3.823 1.00 73.50 326 GLN A N 1
ATOM 2650 C CA . GLN A 1 326 ? 16.447 -24.627 2.618 1.00 73.50 326 GLN A CA 1
ATOM 2651 C C . GLN A 1 326 ? 15.694 -23.305 2.787 1.00 73.50 326 GLN A C 1
ATOM 2653 O O . GLN A 1 326 ? 15.445 -22.647 1.779 1.00 73.50 326 GLN A O 1
ATOM 2658 N N . PHE A 1 327 ? 15.456 -22.835 4.016 1.00 63.59 327 PHE A N 1
ATOM 2659 C CA . PHE A 1 327 ? 14.933 -21.488 4.277 1.00 63.59 327 PHE A CA 1
ATOM 2660 C C . PHE A 1 327 ? 15.783 -20.377 3.627 1.00 63.59 327 PHE A C 1
ATOM 2662 O O . PHE A 1 327 ? 15.279 -19.313 3.273 1.00 63.59 327 PHE A O 1
ATOM 2669 N N . ARG A 1 328 ? 17.086 -20.615 3.411 1.00 67.50 328 ARG A N 1
ATOM 2670 C CA . ARG A 1 328 ? 17.970 -19.673 2.698 1.00 67.50 328 ARG A CA 1
ATOM 2671 C C . ARG A 1 328 ? 17.732 -19.637 1.188 1.00 67.50 328 ARG A C 1
ATOM 2673 O O . ARG A 1 328 ? 18.101 -18.657 0.546 1.00 67.50 328 ARG A O 1
ATOM 2680 N N . LYS A 1 329 ? 17.177 -20.711 0.623 1.00 67.12 329 LYS A N 1
ATOM 2681 C CA . LYS A 1 329 ? 16.950 -20.897 -0.819 1.00 67.12 329 LYS A CA 1
ATOM 2682 C C . LYS A 1 329 ? 15.503 -20.594 -1.207 1.00 67.12 329 LYS A C 1
ATOM 2684 O O . LYS A 1 329 ? 15.281 -19.985 -2.249 1.00 67.12 329 LYS A O 1
ATOM 2689 N N . THR A 1 330 ? 14.552 -20.944 -0.343 1.00 68.75 330 THR A N 1
ATOM 2690 C CA . THR A 1 330 ? 13.117 -20.715 -0.528 1.00 68.75 330 THR A CA 1
ATOM 2691 C C . THR A 1 330 ? 12.573 -19.968 0.685 1.00 68.75 330 THR A C 1
ATOM 2693 O O . THR A 1 330 ? 12.489 -20.517 1.777 1.00 68.75 330 THR A O 1
ATOM 2696 N N . ALA A 1 331 ? 12.206 -18.699 0.489 1.00 67.88 331 ALA A N 1
ATOM 2697 C CA . ALA A 1 331 ? 11.637 -17.850 1.542 1.00 67.88 331 ALA A CA 1
ATOM 2698 C C . ALA A 1 331 ? 10.107 -17.987 1.679 1.00 67.88 331 ALA A C 1
ATOM 2700 O O . ALA A 1 331 ? 9.506 -17.334 2.530 1.00 67.88 331 ALA A O 1
ATOM 2701 N N . MET A 1 332 ? 9.470 -18.774 0.807 1.00 73.69 332 MET A N 1
ATOM 2702 C CA . MET A 1 332 ? 8.032 -19.035 0.859 1.00 73.69 332 MET A CA 1
ATOM 2703 C C . MET A 1 332 ? 7.728 -20.146 1.860 1.00 73.69 332 MET A C 1
ATOM 2705 O O . MET A 1 332 ? 8.558 -21.025 2.060 1.00 73.69 332 MET A O 1
ATOM 2709 N N . VAL A 1 333 ? 6.535 -20.098 2.452 1.00 77.81 333 VAL A N 1
ATOM 2710 C CA . VAL A 1 333 ? 5.950 -21.161 3.277 1.00 77.81 333 VAL A CA 1
ATOM 2711 C C . VAL A 1 333 ? 4.496 -21.334 2.842 1.00 77.81 333 VAL A C 1
ATOM 2713 O O . VAL A 1 333 ? 3.799 -20.341 2.633 1.00 77.81 333 VAL A O 1
ATOM 2716 N N . GLY A 1 334 ? 4.062 -22.579 2.675 1.00 81.62 334 GLY A N 1
ATOM 2717 C CA . GLY A 1 334 ? 2.686 -22.981 2.369 1.00 81.62 334 GLY A CA 1
ATOM 2718 C C . GLY A 1 334 ? 2.129 -23.939 3.434 1.00 81.62 334 GLY A C 1
ATOM 2719 O O . GLY A 1 334 ? 2.768 -24.109 4.479 1.00 81.62 334 GLY A O 1
ATOM 2720 N N . PRO A 1 335 ? 0.968 -24.581 3.196 1.00 87.12 335 PRO A N 1
ATOM 2721 C CA . PRO A 1 335 ? 0.464 -25.631 4.082 1.00 87.12 335 PRO A CA 1
ATOM 2722 C C . PRO A 1 335 ? 1.468 -26.789 4.195 1.00 87.12 335 PRO A C 1
ATOM 2724 O O . PRO A 1 335 ? 2.276 -26.982 3.283 1.00 87.12 335 PRO A O 1
ATOM 2727 N N . PRO A 1 336 ? 1.420 -27.610 5.257 1.00 87.69 336 PRO A N 1
ATOM 2728 C CA . PRO A 1 336 ? 2.171 -28.864 5.313 1.00 87.69 336 PRO A CA 1
ATOM 2729 C C . PRO A 1 336 ? 1.938 -29.696 4.034 1.00 87.69 336 PRO A C 1
ATOM 2731 O O . PRO A 1 336 ? 0.804 -30.072 3.752 1.00 87.69 336 PRO A O 1
ATOM 2734 N N . PRO A 1 337 ? 2.971 -29.967 3.216 1.00 86.50 337 PRO A N 1
ATOM 2735 C CA . PRO A 1 337 ? 2.762 -30.464 1.853 1.00 86.50 337 PRO A CA 1
ATOM 2736 C C . PRO A 1 337 ? 2.432 -31.961 1.776 1.00 86.50 337 PRO A C 1
ATOM 2738 O O . PRO A 1 337 ? 2.092 -32.463 0.710 1.00 86.50 337 PRO A O 1
ATOM 2741 N N . TRP A 1 338 ? 2.566 -32.696 2.880 1.00 83.88 338 TRP A N 1
ATOM 2742 C CA . TRP A 1 338 ? 2.266 -34.124 2.926 1.00 83.88 338 TRP A CA 1
ATOM 2743 C C . TRP A 1 338 ? 0.761 -34.314 3.044 1.00 83.88 338 TRP A C 1
ATOM 2745 O O . TRP A 1 338 ? 0.174 -33.853 4.016 1.00 83.88 338 TRP A O 1
ATOM 2755 N N . THR A 1 339 ? 0.149 -34.975 2.067 1.00 78.56 339 THR A N 1
ATOM 2756 C CA . THR A 1 339 ? -1.287 -35.278 2.079 1.00 78.56 339 THR A CA 1
ATOM 2757 C C . THR A 1 339 ? -1.453 -36.791 1.915 1.00 78.56 339 THR A C 1
ATOM 2759 O O . THR A 1 339 ? -0.854 -37.338 0.984 1.00 78.56 339 THR A O 1
ATOM 2762 N N . PRO A 1 340 ? -2.206 -37.493 2.790 1.00 80.69 340 PRO A N 1
ATOM 2763 C CA . PRO A 1 340 ? -2.977 -36.996 3.947 1.00 80.69 340 PRO A CA 1
ATOM 2764 C C . PRO A 1 340 ? -2.106 -36.526 5.134 1.00 80.69 340 PRO A C 1
ATOM 2766 O O . PRO A 1 340 ? -0.898 -36.773 5.156 1.00 80.69 340 PRO A O 1
ATOM 2769 N N . ARG A 1 341 ? -2.717 -35.850 6.125 1.00 84.75 341 ARG A N 1
ATOM 2770 C CA . ARG A 1 341 ? -2.040 -35.246 7.296 1.00 84.75 341 ARG A CA 1
ATOM 2771 C C . ARG A 1 341 ? -2.544 -35.866 8.608 1.00 84.75 341 ARG A C 1
ATOM 2773 O O . ARG A 1 341 ? -3.037 -35.138 9.465 1.00 84.75 341 ARG A O 1
ATOM 2780 N N . PRO A 1 342 ? -2.358 -37.173 8.846 1.00 83.06 342 PRO A N 1
ATOM 2781 C CA . PRO A 1 342 ? -3.008 -37.870 9.962 1.00 83.06 342 PRO A CA 1
ATOM 2782 C C . PRO A 1 342 ? -2.642 -37.329 11.356 1.00 83.06 342 PRO A C 1
ATOM 2784 O O . PRO A 1 342 ? -3.370 -37.554 12.312 1.00 83.06 342 PRO A O 1
ATOM 2787 N N . LEU A 1 343 ? -1.512 -36.624 11.493 1.00 83.69 343 LEU A N 1
ATOM 2788 C CA . LEU A 1 343 ? -1.085 -36.001 12.755 1.00 83.69 343 LEU A CA 1
ATOM 2789 C C . LEU A 1 343 ? -1.613 -34.572 12.962 1.00 83.69 343 LEU A C 1
ATOM 2791 O O . LEU A 1 343 ? -1.449 -34.026 14.049 1.00 83.69 343 LEU A O 1
ATOM 2795 N N . LEU A 1 344 ? -2.170 -33.951 11.921 1.00 80.31 344 LEU A N 1
ATOM 2796 C CA . LEU A 1 344 ? -2.779 -32.617 11.973 1.00 80.31 344 LEU A CA 1
ATOM 2797 C C . LEU A 1 344 ? -4.293 -32.667 11.754 1.00 80.31 344 LEU A C 1
ATOM 2799 O O . LEU A 1 344 ? -4.964 -31.686 12.027 1.00 80.31 344 LEU A O 1
ATOM 2803 N N . GLU A 1 345 ? -4.829 -33.790 11.274 1.00 75.31 345 GLU A N 1
ATOM 2804 C CA . GLU A 1 345 ? -6.263 -33.996 11.102 1.00 75.31 345 GLU A CA 1
ATOM 2805 C C . GLU A 1 345 ? -7.003 -33.818 12.432 1.00 75.31 345 GLU A C 1
ATOM 2807 O O . GLU A 1 345 ? -6.818 -34.577 13.386 1.00 75.31 345 GLU A O 1
ATOM 2812 N N . SER A 1 346 ? -7.849 -32.792 12.480 1.00 72.31 346 SER A N 1
ATOM 2813 C CA . SER A 1 346 ? -8.758 -32.552 13.595 1.00 72.31 346 SER A CA 1
ATOM 2814 C C . SER A 1 346 ? -9.972 -33.484 13.544 1.00 72.31 346 SER A C 1
ATOM 2816 O O . SER A 1 346 ? -10.345 -33.992 12.482 1.00 72.31 346 SER A O 1
ATOM 2818 N N . ALA A 1 347 ? -10.629 -33.694 14.688 1.00 74.06 347 ALA A N 1
ATOM 2819 C CA . ALA A 1 347 ? -11.882 -34.445 14.713 1.00 74.06 347 ALA A CA 1
ATOM 2820 C C . ALA A 1 347 ? -12.976 -33.700 13.913 1.00 74.06 347 ALA A C 1
ATOM 2822 O O . ALA A 1 347 ? -12.959 -32.466 13.846 1.00 74.06 347 ALA A O 1
ATOM 2823 N N . PRO A 1 348 ? -13.953 -34.409 13.311 1.00 68.62 348 PRO A N 1
ATOM 2824 C CA . PRO A 1 348 ? -15.037 -33.764 12.574 1.00 68.62 348 PRO A CA 1
ATOM 2825 C C . PRO A 1 348 ? -15.760 -32.706 13.421 1.00 68.62 348 PRO A C 1
ATOM 2827 O O . PRO A 1 348 ? -16.223 -33.001 14.521 1.00 68.62 348 PRO A O 1
ATOM 2830 N N . GLY A 1 349 ? -15.876 -31.484 12.893 1.00 64.75 349 GLY A N 1
ATOM 2831 C CA . GLY A 1 349 ? -16.539 -30.358 13.564 1.00 64.75 349 GLY A CA 1
ATOM 2832 C C . GLY A 1 349 ? -15.624 -29.477 14.420 1.00 64.75 349 GLY A C 1
ATOM 2833 O O . GLY A 1 349 ? -16.094 -28.484 14.968 1.00 64.75 349 GLY A O 1
ATOM 2834 N N . GLU A 1 350 ? -14.332 -29.791 14.528 1.00 71.00 350 GLU A N 1
ATOM 2835 C CA . GLU A 1 350 ? -13.381 -28.913 15.204 1.00 71.00 350 GLU A CA 1
ATOM 2836 C C . GLU A 1 350 ? -12.916 -27.757 14.304 1.00 71.00 350 GLU A C 1
ATOM 2838 O O . GLU A 1 350 ? -12.508 -27.943 13.157 1.00 71.00 350 GLU A O 1
ATOM 2843 N N . ALA A 1 351 ? -12.938 -26.553 14.871 1.00 73.81 351 ALA A N 1
ATOM 2844 C CA . ALA A 1 351 ? -12.545 -25.304 14.231 1.00 73.81 351 ALA A CA 1
ATOM 2845 C C . ALA A 1 351 ? -10.999 -25.170 14.237 1.00 73.81 351 ALA A C 1
ATOM 2847 O O . ALA A 1 351 ? -10.390 -24.513 15.086 1.00 73.81 351 ALA A O 1
ATOM 2848 N N . GLU A 1 352 ? -10.327 -25.945 13.375 1.00 80.69 352 GLU A N 1
ATOM 2849 C CA . GLU A 1 352 ? -8.868 -26.120 13.422 1.00 80.69 352 GLU A CA 1
ATOM 2850 C C . GLU A 1 352 ? -8.100 -24.808 13.187 1.00 80.69 352 GLU A C 1
ATOM 2852 O O . GLU A 1 352 ? -7.146 -24.511 13.911 1.00 80.69 352 GLU A O 1
ATOM 2857 N N . ALA A 1 353 ? -8.528 -23.996 12.214 1.00 86.12 353 ALA A N 1
ATOM 2858 C CA . ALA A 1 353 ? -7.885 -22.719 11.907 1.00 86.12 353 ALA A CA 1
ATOM 2859 C C . ALA A 1 353 ? -8.020 -21.715 13.062 1.00 86.12 353 ALA A C 1
ATOM 2861 O O . ALA A 1 353 ? -7.086 -20.956 13.330 1.00 86.12 353 ALA A O 1
ATOM 2862 N N . GLU A 1 354 ? -9.149 -21.722 13.770 1.00 86.50 354 GLU A N 1
ATOM 2863 C CA . GLU A 1 354 ? -9.395 -20.873 14.931 1.00 86.50 354 GLU A CA 1
ATOM 2864 C C . GLU A 1 354 ? -8.453 -21.226 16.082 1.00 86.50 354 GLU A C 1
ATOM 2866 O O . GLU A 1 354 ? -7.852 -20.327 16.661 1.00 86.50 354 GLU A O 1
ATOM 2871 N N . ARG A 1 355 ? -8.207 -22.512 16.356 1.00 87.81 355 ARG A N 1
ATOM 2872 C CA . ARG A 1 355 ? -7.261 -22.920 17.414 1.00 87.81 355 ARG A CA 1
ATOM 2873 C C . ARG A 1 355 ? -5.827 -22.488 17.120 1.00 87.81 355 ARG A C 1
ATOM 2875 O O . ARG A 1 355 ? -5.125 -21.995 18.006 1.00 87.81 355 ARG A O 1
ATOM 2882 N N . TRP A 1 356 ? -5.389 -22.632 15.867 1.00 89.62 356 TRP A N 1
ATOM 2883 C CA . TRP A 1 356 ? -4.086 -22.120 15.432 1.00 89.62 356 TRP A CA 1
ATOM 2884 C C . TRP A 1 356 ? -4.005 -20.598 15.561 1.00 89.62 356 TRP A C 1
ATOM 2886 O O . TRP A 1 356 ? -2.973 -20.068 15.984 1.00 89.62 356 TRP A O 1
ATOM 2896 N N . PHE A 1 357 ? -5.089 -19.898 15.215 1.00 92.38 357 PHE A N 1
ATOM 2897 C CA . PHE A 1 357 ? -5.189 -18.457 15.394 1.00 92.38 357 PHE A CA 1
ATOM 2898 C C . PHE A 1 357 ? -5.082 -18.082 16.872 1.00 92.38 357 PHE A C 1
ATOM 2900 O O . PHE A 1 357 ? -4.194 -17.313 17.211 1.00 92.38 357 PHE A O 1
ATOM 2907 N N . GLU A 1 358 ? -5.907 -18.650 17.751 1.00 91.62 358 GLU A N 1
ATOM 2908 C CA . GLU A 1 358 ? -5.948 -18.348 19.186 1.00 91.62 358 GLU A CA 1
ATOM 2909 C C . GLU A 1 358 ? -4.587 -18.532 19.864 1.00 91.62 358 GLU A C 1
ATOM 2911 O O . GLU A 1 358 ? -4.151 -17.659 20.617 1.00 91.62 358 GLU A O 1
ATOM 2916 N N . ALA A 1 359 ? -3.867 -19.613 19.551 1.00 91.69 359 ALA A N 1
ATOM 2917 C CA . ALA A 1 359 ? -2.549 -19.875 20.124 1.00 91.69 359 ALA A CA 1
ATOM 2918 C C . ALA A 1 359 ? -1.520 -18.791 19.751 1.00 91.69 359 ALA A C 1
ATOM 2920 O O . ALA A 1 359 ? -0.808 -18.259 20.609 1.00 91.69 359 ALA A O 1
ATOM 2921 N N . VAL A 1 360 ? -1.440 -18.432 18.465 1.00 94.50 360 VAL A N 1
ATOM 2922 C CA . VAL A 1 360 ? -0.488 -17.415 17.987 1.00 94.50 360 VAL A CA 1
ATOM 2923 C C . VAL A 1 360 ? -0.939 -16.009 18.378 1.00 94.50 360 VAL A C 1
ATOM 2925 O O . VAL A 1 360 ? -0.120 -15.172 18.770 1.00 94.50 360 VAL A O 1
ATOM 2928 N N . TRP A 1 361 ? -2.241 -15.755 18.311 1.00 95.88 361 TRP A N 1
ATOM 2929 C CA . TRP A 1 361 ? -2.860 -14.490 18.668 1.00 95.88 361 TRP A CA 1
ATOM 2930 C C . TRP A 1 361 ? -2.733 -14.193 20.160 1.00 95.88 361 TRP A C 1
ATOM 2932 O O . TRP A 1 361 ? -2.463 -13.049 20.516 1.00 95.88 361 TRP A O 1
ATOM 2942 N N . GLY A 1 362 ? -2.825 -15.195 21.037 1.00 95.25 362 GLY A N 1
ATOM 2943 C CA . GLY A 1 362 ? -2.615 -15.033 22.477 1.00 95.25 362 GLY A CA 1
ATOM 2944 C C . GLY A 1 362 ? -1.193 -14.578 22.816 1.00 95.25 362 GLY A C 1
ATOM 2945 O O . GLY A 1 362 ? -0.991 -13.656 23.613 1.00 95.25 362 GLY A O 1
ATOM 2946 N N . GLU A 1 363 ? -0.179 -15.165 22.174 1.00 95.69 363 GLU A N 1
ATOM 2947 C CA . GLU A 1 363 ? 1.215 -14.745 22.365 1.00 95.69 363 GLU A CA 1
ATOM 2948 C C . GLU A 1 363 ? 1.487 -13.358 21.764 1.00 95.69 363 GLU A C 1
ATOM 2950 O O . GLU A 1 363 ? 2.164 -12.532 22.388 1.00 95.69 363 GLU A O 1
ATOM 2955 N N . PHE A 1 364 ? 0.934 -13.071 20.581 1.00 96.25 364 PHE A N 1
ATOM 2956 C CA . PHE A 1 364 ? 0.981 -11.734 19.992 1.00 96.25 364 PHE A CA 1
ATOM 2957 C C . PHE A 1 364 ? 0.348 -10.698 20.929 1.00 96.25 364 PHE A C 1
ATOM 2959 O O . PHE A 1 364 ? 0.997 -9.708 21.265 1.00 96.25 364 PHE A O 1
ATOM 2966 N N . SER A 1 365 ? -0.865 -10.970 21.411 1.00 96.31 365 SER A N 1
ATOM 2967 C CA . SER A 1 365 ? -1.640 -10.129 22.328 1.00 96.31 365 SER A CA 1
ATOM 2968 C C . SER A 1 365 ? -0.850 -9.797 23.586 1.00 96.31 365 SER A C 1
ATOM 2970 O O . SER A 1 365 ? -0.688 -8.629 23.934 1.00 96.31 365 SER A O 1
ATOM 2972 N N . ARG A 1 366 ? -0.239 -10.809 24.213 1.00 95.31 366 ARG A N 1
ATOM 2973 C CA . ARG A 1 366 ? 0.596 -10.635 25.407 1.00 95.31 366 ARG A CA 1
ATOM 2974 C C . ARG A 1 366 ? 1.773 -9.687 25.161 1.00 95.31 366 ARG A C 1
ATOM 2976 O O . ARG A 1 366 ? 2.049 -8.816 25.989 1.00 95.31 366 ARG A O 1
ATOM 2983 N N . ARG A 1 367 ? 2.484 -9.846 24.036 1.00 95.19 367 ARG A N 1
ATOM 2984 C CA . ARG A 1 367 ? 3.635 -8.992 23.686 1.00 95.19 367 ARG A CA 1
ATOM 2985 C C . ARG A 1 367 ? 3.211 -7.584 23.293 1.00 95.19 367 ARG A C 1
ATOM 2987 O O . ARG A 1 367 ? 3.857 -6.630 23.721 1.00 95.19 367 ARG A O 1
ATOM 2994 N N . ALA A 1 368 ? 2.151 -7.462 22.501 1.00 95.50 368 ALA A N 1
ATOM 2995 C CA . ALA A 1 368 ? 1.598 -6.184 22.078 1.00 95.50 368 ALA A CA 1
ATOM 2996 C C . ALA A 1 368 ? 1.140 -5.375 23.296 1.00 95.50 368 ALA A C 1
ATOM 2998 O O . ALA A 1 368 ? 1.589 -4.249 23.473 1.00 95.50 368 ALA A O 1
ATOM 2999 N N . ALA A 1 369 ? 0.379 -5.988 24.205 1.00 95.56 369 ALA A N 1
ATOM 3000 C CA . ALA A 1 369 ? -0.072 -5.354 25.439 1.00 95.56 369 ALA A CA 1
ATOM 3001 C C . ALA A 1 369 ? 1.094 -4.893 26.329 1.00 95.56 369 ALA A C 1
ATOM 3003 O O . ALA A 1 369 ? 1.093 -3.772 26.837 1.00 95.56 369 ALA A O 1
ATOM 3004 N N . ALA A 1 370 ? 2.122 -5.734 26.503 1.00 93.88 370 ALA A N 1
ATOM 3005 C CA . ALA A 1 370 ? 3.313 -5.356 27.263 1.00 93.88 370 ALA A CA 1
ATOM 3006 C C . ALA A 1 370 ? 4.033 -4.153 26.640 1.00 93.88 370 ALA A C 1
ATOM 3008 O O . ALA A 1 370 ? 4.444 -3.243 27.359 1.00 93.88 370 ALA A O 1
ATOM 3009 N N . ARG A 1 371 ? 4.146 -4.132 25.308 1.00 94.38 371 ARG A N 1
ATOM 3010 C CA . ARG A 1 371 ? 4.793 -3.040 24.590 1.00 94.38 371 ARG A CA 1
ATOM 3011 C C . ARG A 1 371 ? 3.988 -1.741 24.652 1.00 94.38 371 ARG A C 1
ATOM 3013 O O . ARG A 1 371 ? 4.573 -0.696 24.900 1.00 94.38 371 ARG A O 1
ATOM 3020 N N . THR A 1 372 ? 2.668 -1.801 24.496 1.00 94.38 372 THR A N 1
ATOM 3021 C CA . THR A 1 372 ? 1.785 -0.630 24.614 1.00 94.38 372 THR A CA 1
ATOM 3022 C C . THR A 1 372 ? 1.886 0.007 25.996 1.00 94.38 372 THR A C 1
ATOM 3024 O O . THR A 1 372 ? 2.050 1.220 26.100 1.00 94.38 372 THR A O 1
ATOM 3027 N N . ARG A 1 373 ? 1.896 -0.796 27.068 1.00 93.88 373 ARG A N 1
ATOM 3028 C CA . ARG A 1 373 ? 2.109 -0.279 28.430 1.00 93.88 373 ARG A CA 1
ATOM 3029 C C . ARG A 1 373 ? 3.452 0.434 28.589 1.00 93.88 373 ARG A C 1
ATOM 3031 O O . ARG A 1 373 ? 3.510 1.485 29.223 1.00 93.88 373 ARG A O 1
ATOM 3038 N N . GLU A 1 374 ? 4.520 -0.111 28.003 1.00 94.12 374 GLU A N 1
ATOM 3039 C CA . GLU A 1 374 ? 5.848 0.517 28.002 1.00 94.12 374 GLU A CA 1
ATOM 3040 C C . GLU A 1 374 ? 5.852 1.842 27.224 1.00 94.12 374 GLU A C 1
ATOM 3042 O O . GLU A 1 374 ? 6.321 2.851 27.747 1.00 94.12 374 GLU A O 1
ATOM 3047 N N . ASP A 1 375 ? 5.298 1.853 26.008 1.00 91.50 375 ASP A N 1
ATOM 3048 C CA . ASP A 1 375 ? 5.290 3.027 25.129 1.00 91.50 375 ASP A CA 1
ATOM 3049 C C . ASP A 1 375 ? 4.470 4.189 25.727 1.00 91.50 375 ASP A C 1
ATOM 3051 O O . ASP A 1 375 ? 4.880 5.347 25.619 1.00 91.50 375 ASP A O 1
ATOM 3055 N N . HIS A 1 376 ? 3.359 3.893 26.414 1.00 90.88 376 HIS A N 1
ATOM 3056 C CA . HIS A 1 376 ? 2.524 4.899 27.085 1.00 90.88 376 HIS A CA 1
ATOM 3057 C C . HIS A 1 376 ? 2.953 5.214 28.526 1.00 90.88 376 HIS A C 1
ATOM 3059 O O . HIS A 1 376 ? 2.438 6.161 29.119 1.00 90.88 376 HIS A O 1
ATOM 3065 N N . GLY A 1 377 ? 3.851 4.426 29.127 1.00 93.50 377 GLY A N 1
ATOM 3066 C CA . GLY A 1 377 ? 4.171 4.537 30.554 1.00 93.50 377 GLY A CA 1
ATOM 3067 C C . GLY A 1 377 ? 2.951 4.339 31.467 1.00 93.50 377 GLY A C 1
ATOM 3068 O O . GLY A 1 377 ? 2.898 4.921 32.549 1.00 93.50 377 GLY A O 1
ATOM 3069 N N . SER A 1 378 ? 1.967 3.546 31.029 1.00 91.44 378 SER A N 1
ATOM 3070 C CA . SER A 1 378 ? 0.679 3.338 31.701 1.00 91.44 378 SER A CA 1
ATOM 3071 C C . SER A 1 378 ? 0.488 1.873 32.091 1.00 91.44 378 SER A C 1
ATOM 3073 O O . SER A 1 378 ? 0.967 0.969 31.411 1.00 91.44 378 SER A O 1
ATOM 3075 N N . GLN A 1 379 ? -0.225 1.633 33.194 1.00 89.62 379 GLN A N 1
ATOM 3076 C CA . GLN A 1 379 ? -0.644 0.293 33.627 1.00 89.62 379 GLN A CA 1
ATOM 3077 C C . GLN A 1 379 ? -2.104 -0.013 33.267 1.00 89.62 379 GLN A C 1
ATOM 3079 O O . GLN A 1 379 ? -2.650 -1.006 33.741 1.00 89.62 379 GLN A O 1
ATOM 3084 N N . ALA A 1 380 ? -2.741 0.829 32.446 1.00 89.31 380 ALA A N 1
ATOM 3085 C CA . ALA A 1 380 ? -4.092 0.577 31.963 1.00 89.31 380 ALA A CA 1
ATOM 3086 C C . ALA A 1 380 ? -4.184 -0.794 31.257 1.00 89.31 380 ALA A C 1
ATOM 3088 O O . ALA A 1 380 ? -3.218 -1.222 30.605 1.00 89.31 380 ALA A O 1
ATOM 3089 N N . PRO A 1 381 ? -5.326 -1.496 31.376 1.00 93.25 381 PRO A N 1
ATOM 3090 C CA . PRO A 1 381 ? -5.541 -2.740 30.652 1.00 93.25 381 PRO A CA 1
ATOM 3091 C C . PRO A 1 381 ? -5.554 -2.456 29.148 1.00 93.25 381 PRO A C 1
ATOM 3093 O O . PRO A 1 381 ? -6.265 -1.571 28.676 1.00 93.25 381 PRO A O 1
ATOM 3096 N N . VAL A 1 382 ? -4.756 -3.205 28.387 1.00 96.00 382 VAL A N 1
ATOM 3097 C CA . VAL A 1 382 ? -4.760 -3.112 26.924 1.00 96.00 382 VAL A CA 1
ATOM 3098 C C . VAL A 1 382 ? -5.820 -4.079 26.432 1.00 96.00 382 VAL A C 1
ATOM 3100 O O . VAL A 1 382 ? -5.691 -5.280 26.641 1.00 96.00 382 VAL A O 1
ATOM 3103 N N . LEU A 1 383 ? -6.876 -3.545 25.832 1.00 95.50 383 LEU A N 1
ATOM 3104 C CA . LEU A 1 383 ? -8.085 -4.291 25.485 1.00 95.50 383 LEU A CA 1
ATOM 3105 C C . LEU A 1 383 ? -8.109 -4.673 24.006 1.00 95.50 383 LEU A C 1
ATOM 3107 O O . LEU A 1 383 ? -8.627 -5.725 23.632 1.00 95.50 383 LEU A O 1
ATOM 3111 N N . TYR A 1 384 ? -7.542 -3.812 23.162 1.00 97.81 384 TYR A N 1
ATOM 3112 C CA . TYR A 1 384 ? -7.698 -3.907 21.719 1.00 97.81 384 TYR A CA 1
ATOM 3113 C C . TYR A 1 384 ? -6.367 -3.908 20.978 1.00 97.81 384 TYR A C 1
ATOM 3115 O O . TYR A 1 384 ? -5.369 -3.383 21.469 1.00 97.81 384 TYR A O 1
ATOM 3123 N N . TYR A 1 385 ? -6.373 -4.431 19.755 1.00 97.88 385 TYR A N 1
ATOM 3124 C CA . TYR A 1 385 ? -5.327 -4.193 18.761 1.00 97.88 385 TYR A CA 1
ATOM 3125 C C . TYR A 1 385 ? -5.944 -3.589 17.502 1.00 97.88 385 TYR A C 1
ATOM 3127 O O . TYR A 1 385 ? -6.806 -4.222 16.901 1.00 97.88 385 TYR A O 1
ATOM 3135 N N . ALA A 1 386 ? -5.507 -2.402 17.077 1.00 98.00 386 ALA A N 1
ATOM 3136 C CA . ALA A 1 386 ? -6.047 -1.759 15.880 1.00 98.00 386 ALA A CA 1
ATOM 3137 C C . ALA A 1 386 ? -5.123 -1.897 14.662 1.00 98.00 386 ALA A C 1
ATOM 3139 O O . ALA A 1 386 ? -3.916 -1.642 14.738 1.00 98.00 386 ALA A O 1
ATOM 3140 N N . GLU A 1 387 ? -5.709 -2.200 13.503 1.00 97.25 387 GLU A N 1
ATOM 3141 C CA . GLU A 1 387 ? -5.021 -2.166 12.213 1.00 97.25 387 GLU A CA 1
ATOM 3142 C C . GLU A 1 387 ? -5.889 -1.597 11.088 1.00 97.25 387 GLU A C 1
ATOM 3144 O O . GLU A 1 387 ? -7.119 -1.622 11.118 1.00 97.25 387 GLU A O 1
ATOM 3149 N N . LYS A 1 388 ? -5.223 -1.104 10.041 1.00 95.62 388 LYS A N 1
ATOM 3150 C CA . LYS A 1 388 ? -5.892 -0.712 8.803 1.00 95.62 388 LYS A CA 1
ATOM 3151 C C . LYS A 1 388 ? -6.266 -1.940 7.988 1.00 95.62 388 LYS A C 1
ATOM 3153 O O . LYS A 1 388 ? -5.386 -2.709 7.590 1.00 95.62 388 LYS A O 1
ATOM 3158 N N . HIS A 1 389 ? -7.529 -2.031 7.599 1.00 94.06 389 HIS A N 1
ATOM 3159 C CA . HIS A 1 389 ? -8.019 -3.091 6.734 1.00 94.06 389 HIS A CA 1
ATOM 3160 C C . HIS A 1 389 ? -8.678 -2.485 5.494 1.00 94.06 389 HIS A C 1
ATOM 3162 O O . HIS A 1 389 ? -9.489 -1.577 5.582 1.00 94.06 389 HIS A O 1
ATOM 3168 N N . MET A 1 390 ? -8.266 -2.920 4.306 1.00 88.69 390 MET A N 1
ATOM 3169 C CA . MET A 1 390 ? -8.826 -2.414 3.049 1.00 88.69 390 MET A CA 1
ATOM 3170 C C . MET A 1 390 ? -9.693 -3.513 2.451 1.00 88.69 390 MET A C 1
ATOM 3172 O O . MET A 1 390 ? -9.294 -4.676 2.504 1.00 88.69 390 MET A O 1
ATOM 3176 N N . ASN A 1 391 ? -10.800 -3.145 1.805 1.00 87.94 391 ASN A N 1
ATOM 3177 C CA . ASN A 1 391 ? -11.756 -4.088 1.209 1.00 87.94 391 ASN A CA 1
ATOM 3178 C C . ASN A 1 391 ? -12.509 -4.923 2.237 1.00 87.94 391 ASN A C 1
ATOM 3180 O O . ASN A 1 391 ? -12.776 -6.096 1.993 1.00 87.94 391 ASN A O 1
ATOM 3184 N N . THR A 1 392 ? -12.848 -4.334 3.381 1.00 91.12 392 THR A N 1
ATOM 3185 C CA . THR A 1 392 ? -13.562 -5.065 4.433 1.00 91.12 392 THR A CA 1
ATOM 3186 C C . THR A 1 392 ? -14.933 -5.543 3.953 1.00 91.12 392 THR A C 1
ATOM 3188 O O . THR A 1 392 ? -15.327 -6.651 4.285 1.00 91.12 392 THR A O 1
ATOM 3191 N N . TRP A 1 393 ? -15.586 -4.795 3.056 1.00 89.19 393 TRP A N 1
ATOM 3192 C CA . TRP A 1 393 ? -16.853 -5.179 2.414 1.00 89.19 393 TRP A CA 1
ATOM 3193 C C . TRP A 1 393 ? -16.780 -6.427 1.514 1.00 89.19 393 TRP A C 1
ATOM 3195 O O . TRP A 1 393 ? -17.812 -6.912 1.066 1.00 89.19 393 TRP A O 1
ATOM 3205 N N . LEU A 1 394 ? -15.579 -6.933 1.205 1.00 87.94 394 LEU A N 1
ATOM 3206 C CA . LEU A 1 394 ? -15.386 -8.177 0.444 1.00 87.94 394 LEU A CA 1
ATOM 3207 C C . LEU A 1 394 ? -15.114 -9.386 1.348 1.00 87.94 394 LEU A C 1
ATOM 3209 O O . LEU A 1 394 ? -14.842 -10.475 0.844 1.00 87.94 394 LEU A O 1
ATOM 3213 N N . VAL A 1 395 ? -15.104 -9.191 2.666 1.00 87.62 395 VAL A N 1
ATOM 3214 C CA . VAL A 1 395 ? -14.822 -10.238 3.645 1.00 87.62 395 VAL A CA 1
ATOM 3215 C C . VAL A 1 395 ? -16.115 -10.606 4.360 1.00 87.62 395 VAL A C 1
ATOM 3217 O O . VAL A 1 395 ? -16.839 -9.729 4.818 1.00 87.62 395 VAL A O 1
ATOM 3220 N N . ALA A 1 396 ? -16.371 -11.907 4.477 1.00 83.69 396 ALA A N 1
ATOM 3221 C CA . ALA A 1 396 ? -17.415 -12.451 5.336 1.00 83.69 396 ALA A CA 1
ATOM 3222 C C . ALA A 1 396 ? -16.993 -12.271 6.803 1.00 83.69 396 ALA A C 1
ATOM 3224 O O . ALA A 1 396 ? -16.200 -13.057 7.328 1.00 83.69 396 ALA A O 1
ATOM 3225 N N . LEU A 1 397 ? -17.438 -11.176 7.425 1.00 85.44 397 LEU A N 1
ATOM 3226 C CA . LEU A 1 397 ? -17.068 -10.799 8.793 1.00 85.44 397 LEU A CA 1
ATOM 3227 C C . LEU A 1 397 ? -17.543 -11.827 9.824 1.00 85.44 397 LEU A C 1
ATOM 3229 O O . LEU A 1 397 ? -16.900 -11.993 10.852 1.00 85.44 397 LEU A O 1
ATOM 3233 N N . GLU A 1 398 ? -18.616 -12.549 9.517 1.00 81.25 398 GLU A N 1
ATOM 3234 C CA . GLU A 1 398 ? -19.172 -13.648 10.302 1.00 81.25 398 GLU A CA 1
ATOM 3235 C C . GLU A 1 398 ? -18.223 -14.848 10.446 1.00 81.25 398 GLU A C 1
ATOM 3237 O O . GLU A 1 398 ? -18.362 -15.624 11.386 1.00 81.25 398 GLU A O 1
ATOM 3242 N N . HIS A 1 399 ? -17.244 -14.988 9.546 1.00 83.19 399 HIS A N 1
ATOM 3243 C CA . HIS A 1 399 ? -16.209 -16.022 9.626 1.00 83.19 399 HIS A CA 1
ATOM 3244 C C . HIS A 1 399 ? -14.939 -15.540 10.332 1.00 83.19 399 HIS A C 1
ATOM 3246 O O . HIS A 1 399 ? -13.981 -16.300 10.447 1.00 83.19 399 HIS A O 1
ATOM 3252 N N . LEU A 1 400 ? -14.879 -14.273 10.747 1.00 87.50 400 LEU A N 1
ATOM 3253 C CA . LEU A 1 400 ? -13.749 -13.749 11.502 1.00 87.50 400 LEU A CA 1
ATOM 3254 C C . LEU A 1 400 ? -13.981 -13.944 13.006 1.00 87.50 400 LEU A C 1
ATOM 3256 O O . LEU A 1 400 ? -15.124 -13.944 13.467 1.00 87.50 400 LEU A O 1
ATOM 3260 N N . PRO A 1 401 ? -12.905 -14.054 13.801 1.00 86.81 401 PRO A N 1
ATOM 3261 C CA . PRO A 1 401 ? -13.020 -14.022 15.248 1.00 86.81 401 PRO A CA 1
ATOM 3262 C C . PRO A 1 401 ? -13.634 -12.685 15.697 1.00 86.81 401 PRO A C 1
ATOM 3264 O O . PRO A 1 401 ? -13.492 -11.679 14.988 1.00 86.81 401 PRO A O 1
ATOM 3267 N N . PRO A 1 402 ? -14.276 -12.646 16.881 1.00 88.19 402 PRO A N 1
ATOM 3268 C CA . PRO A 1 402 ? -14.935 -11.448 17.386 1.00 88.19 402 PRO A CA 1
ATOM 3269 C C . PRO A 1 402 ? -14.030 -10.216 17.312 1.00 88.19 402 PRO A C 1
ATOM 3271 O O . PRO A 1 402 ? -12.928 -10.204 17.862 1.00 88.19 402 PRO A O 1
ATOM 3274 N N . LEU A 1 403 ? -14.505 -9.175 16.629 1.00 93.88 403 LEU A N 1
ATOM 3275 C CA . LEU A 1 403 ? -13.757 -7.945 16.386 1.00 93.88 403 LEU A CA 1
ATOM 3276 C C . LEU A 1 403 ? -14.661 -6.716 16.439 1.00 93.88 403 LEU A C 1
ATOM 3278 O O . LEU A 1 403 ? -15.888 -6.799 16.416 1.00 93.88 403 LEU A O 1
ATOM 3282 N N . LYS A 1 404 ? -14.028 -5.550 16.486 1.00 95.75 404 LYS A N 1
ATOM 3283 C CA . LYS A 1 404 ? -14.655 -4.238 16.356 1.00 95.75 404 LYS A CA 1
ATOM 3284 C C . LYS A 1 404 ? -14.347 -3.678 14.970 1.00 95.75 404 LYS A C 1
ATOM 3286 O O . LYS A 1 404 ? -13.213 -3.748 14.504 1.00 95.75 404 LYS A O 1
ATOM 3291 N N . LEU A 1 405 ? -15.345 -3.099 14.314 1.00 96.88 405 LEU A N 1
ATOM 3292 C CA . LEU A 1 405 ? -15.196 -2.468 13.006 1.00 96.88 405 LEU A CA 1
ATOM 3293 C C . LEU A 1 405 ? -15.419 -0.959 13.127 1.00 96.88 405 LEU A C 1
ATOM 3295 O O . LEU A 1 405 ? -16.394 -0.526 13.729 1.00 96.88 405 LEU A O 1
ATOM 3299 N N . ILE A 1 406 ? -14.526 -0.167 12.541 1.00 97.94 406 ILE A N 1
ATOM 3300 C CA . ILE A 1 406 ? -14.696 1.275 12.333 1.00 97.94 406 ILE A CA 1
ATOM 3301 C C . ILE A 1 406 ? -14.613 1.519 10.833 1.00 97.94 406 ILE A C 1
ATOM 3303 O O . ILE A 1 406 ? -13.630 1.127 10.206 1.00 97.94 406 ILE A O 1
ATOM 3307 N N . VAL A 1 407 ? -15.615 2.176 10.249 1.00 97.38 407 VAL A N 1
ATOM 3308 C CA . VAL A 1 407 ? -15.658 2.417 8.801 1.00 97.38 407 VAL A CA 1
ATOM 3309 C C . VAL A 1 407 ? -15.463 3.889 8.504 1.00 97.38 407 VAL A C 1
ATOM 3311 O O . VAL A 1 407 ? -16.195 4.732 9.009 1.00 97.38 407 VAL A O 1
ATOM 3314 N N . LEU A 1 408 ? -14.487 4.215 7.662 1.00 96.88 408 LEU A N 1
ATOM 3315 C CA . LEU A 1 408 ? -14.251 5.595 7.251 1.00 96.88 408 LEU A CA 1
ATOM 3316 C C . LEU A 1 408 ? -15.028 5.935 5.981 1.00 96.88 408 LEU A C 1
ATOM 3318 O O . LEU A 1 408 ? -14.974 5.217 4.980 1.00 96.88 408 LEU A O 1
ATOM 3322 N N . LEU A 1 409 ? -15.728 7.061 5.993 1.00 95.75 409 LEU A N 1
ATOM 3323 C CA . LEU A 1 409 ? -16.472 7.562 4.847 1.00 95.75 409 LEU A CA 1
ATOM 3324 C C . LEU A 1 409 ? -15.900 8.910 4.425 1.00 95.75 409 LEU A C 1
ATOM 3326 O O . LEU A 1 409 ? -15.885 9.863 5.190 1.00 95.75 409 LEU A O 1
ATOM 3330 N N . ARG A 1 410 ? -15.448 9.001 3.179 1.00 94.38 410 ARG A N 1
ATOM 3331 C CA . ARG A 1 410 ? -15.122 10.269 2.531 1.00 94.38 410 ARG A CA 1
ATOM 3332 C C . ARG A 1 410 ? -15.818 10.299 1.188 1.00 94.38 410 ARG A C 1
ATOM 3334 O O . ARG A 1 410 ? -15.893 9.256 0.536 1.00 94.38 410 ARG A O 1
ATOM 3341 N N . ASP A 1 411 ? -16.257 11.481 0.765 1.00 94.31 411 ASP A N 1
ATOM 3342 C CA . ASP A 1 411 ? -16.829 11.657 -0.564 1.00 94.31 411 ASP A CA 1
ATOM 3343 C C . ASP A 1 411 ? -15.896 11.052 -1.636 1.00 94.31 411 ASP A C 1
ATOM 3345 O O . ASP A 1 411 ? -14.717 11.433 -1.736 1.00 94.31 411 ASP A O 1
ATOM 3349 N N . PRO A 1 412 ? -16.375 10.079 -2.432 1.00 94.00 412 PRO A N 1
ATOM 3350 C CA . PRO A 1 412 ? -15.537 9.379 -3.393 1.00 94.00 412 PRO A CA 1
ATOM 3351 C C . PRO A 1 412 ? -14.982 10.330 -4.464 1.00 94.00 412 PRO A C 1
ATOM 3353 O O . PRO A 1 412 ? -13.872 10.103 -4.954 1.00 94.00 412 PRO A O 1
ATOM 3356 N N . ARG A 1 413 ? -15.670 11.437 -4.762 1.00 93.56 413 ARG A N 1
ATOM 3357 C CA . ARG A 1 413 ? -15.195 12.481 -5.678 1.00 93.56 413 ARG A CA 1
ATOM 3358 C C . ARG A 1 413 ? -13.996 13.227 -5.096 1.00 93.56 413 ARG A C 1
ATOM 3360 O O . ARG A 1 413 ? -13.006 13.447 -5.795 1.00 93.56 413 ARG A O 1
ATOM 3367 N N . ASP A 1 414 ? -14.016 13.530 -3.799 1.00 91.25 414 ASP A N 1
ATOM 3368 C CA . ASP A 1 414 ? -12.860 14.117 -3.109 1.00 91.25 414 ASP A CA 1
ATOM 3369 C C . ASP A 1 414 ? -11.686 13.142 -3.022 1.00 91.25 414 ASP A C 1
ATOM 3371 O O . ASP A 1 414 ? -10.527 13.541 -3.193 1.00 91.25 414 ASP A O 1
ATOM 3375 N N . THR A 1 415 ? -11.957 11.853 -2.780 1.00 90.06 415 THR A N 1
ATOM 3376 C CA . THR A 1 415 ? -10.891 10.840 -2.803 1.00 90.06 415 THR A CA 1
ATOM 3377 C C . THR A 1 415 ? -10.250 10.755 -4.186 1.00 90.06 415 THR A C 1
ATOM 3379 O O . THR A 1 415 ? -9.022 10.725 -4.272 1.00 90.06 415 THR A O 1
ATOM 3382 N N . TRP A 1 416 ? -11.041 10.822 -5.264 1.00 89.56 416 TRP A N 1
ATOM 3383 C CA . TRP A 1 416 ? -10.552 10.837 -6.643 1.00 89.56 416 TRP A CA 1
ATOM 3384 C C . TRP A 1 416 ? -9.632 12.032 -6.914 1.00 89.56 416 TRP A C 1
ATOM 3386 O O . TRP A 1 416 ? -8.489 11.846 -7.346 1.00 89.56 416 TRP A O 1
ATOM 3396 N N . VAL A 1 417 ? -10.075 13.252 -6.586 1.00 88.56 417 VAL A N 1
ATOM 3397 C CA . VAL A 1 417 ? -9.250 14.467 -6.715 1.00 88.56 417 VAL A CA 1
ATOM 3398 C C . VAL A 1 417 ? -7.972 14.346 -5.881 1.00 88.56 417 VAL A C 1
ATOM 3400 O O . VAL A 1 417 ? -6.873 14.644 -6.358 1.00 88.56 417 VAL A O 1
ATOM 3403 N N . SER A 1 418 ? -8.071 13.862 -4.639 1.00 84.19 418 SER A N 1
ATOM 3404 C CA . SER A 1 418 ? -6.907 13.716 -3.763 1.00 84.19 418 SER A CA 1
ATOM 3405 C C . SER A 1 418 ? -5.899 12.691 -4.280 1.00 84.19 418 SER A C 1
ATOM 3407 O O . SER A 1 418 ? -4.698 12.965 -4.241 1.00 84.19 418 SER A O 1
ATOM 3409 N N . ILE A 1 419 ? -6.358 11.540 -4.774 1.00 81.50 419 ILE A N 1
ATOM 3410 C CA . ILE A 1 419 ? -5.504 10.492 -5.342 1.00 81.50 419 ILE A CA 1
ATOM 3411 C C . ILE A 1 419 ? -4.802 11.009 -6.599 1.00 81.50 419 ILE A C 1
ATOM 3413 O O . ILE A 1 419 ? -3.585 10.861 -6.716 1.00 81.50 419 ILE A O 1
ATOM 3417 N N . ASN A 1 420 ? -5.527 11.664 -7.509 1.00 80.62 420 ASN A N 1
ATOM 3418 C CA . ASN A 1 420 ? -4.949 12.189 -8.746 1.00 80.62 420 ASN A CA 1
ATOM 3419 C C . ASN A 1 420 ? -3.916 13.288 -8.481 1.00 80.62 420 ASN A C 1
ATOM 3421 O O . ASN A 1 420 ? -2.782 13.174 -8.947 1.00 80.62 420 ASN A O 1
ATOM 3425 N N . SER A 1 421 ? -4.248 14.264 -7.635 1.00 79.12 421 SER A N 1
ATOM 3426 C CA . SER A 1 421 ? -3.320 15.315 -7.202 1.00 79.12 421 SER A CA 1
ATOM 3427 C C . SER A 1 421 ? -2.073 14.730 -6.514 1.00 79.12 421 SER A C 1
ATOM 3429 O O . SER A 1 421 ? -0.940 15.126 -6.794 1.00 79.12 421 SER A O 1
ATOM 3431 N N . PHE A 1 422 ? -2.241 13.717 -5.657 1.00 71.50 422 PHE A N 1
ATOM 3432 C CA . PHE A 1 422 ? -1.117 13.022 -5.022 1.00 71.50 422 PHE A CA 1
ATOM 3433 C C . PHE A 1 422 ? -0.239 12.268 -6.033 1.00 71.50 422 PHE A C 1
ATOM 3435 O O . PHE A 1 422 ? 0.990 12.271 -5.912 1.00 71.50 422 PHE A O 1
ATOM 3442 N N . ASN A 1 423 ? -0.849 11.637 -7.036 1.00 72.19 423 ASN A N 1
ATOM 3443 C CA . ASN A 1 423 ? -0.142 10.919 -8.093 1.00 72.19 423 ASN A CA 1
ATOM 3444 C C . ASN A 1 423 ? 0.663 11.875 -8.985 1.00 72.19 423 ASN A C 1
ATOM 3446 O O . ASN A 1 423 ? 1.828 11.598 -9.275 1.00 72.19 423 ASN A O 1
ATOM 3450 N N . GLU A 1 424 ? 0.096 13.026 -9.346 1.00 69.44 424 GLU A N 1
ATOM 3451 C CA . GLU A 1 424 ? 0.781 14.081 -10.103 1.00 69.44 424 GLU A CA 1
ATOM 3452 C C . GLU A 1 424 ? 2.010 14.619 -9.362 1.00 69.44 424 GLU A C 1
ATOM 3454 O O . GLU A 1 424 ? 3.080 14.767 -9.955 1.00 69.44 424 GLU A O 1
ATOM 3459 N N . LEU A 1 425 ? 1.903 14.811 -8.043 1.00 64.00 425 LEU A N 1
ATOM 3460 C CA . LEU A 1 425 ? 3.013 15.259 -7.199 1.00 64.00 425 LEU A CA 1
ATOM 3461 C C . LEU A 1 425 ? 4.143 14.218 -7.066 1.00 64.00 425 LEU A C 1
ATOM 3463 O O . LEU A 1 425 ? 5.296 14.590 -6.834 1.00 64.00 425 LEU A O 1
ATOM 3467 N N . ARG A 1 426 ? 3.846 12.916 -7.193 1.00 55.69 426 ARG A N 1
ATOM 3468 C CA . ARG A 1 426 ? 4.838 11.825 -7.065 1.00 55.69 426 ARG A CA 1
ATOM 3469 C C . ARG A 1 426 ? 5.446 11.363 -8.388 1.00 55.69 426 ARG A C 1
ATOM 3471 O O . ARG A 1 426 ? 6.505 10.729 -8.371 1.00 55.69 426 ARG A O 1
ATOM 3478 N N . GLY A 1 427 ? 4.821 11.668 -9.521 1.00 59.62 427 GLY A N 1
ATOM 3479 C CA . GLY A 1 427 ? 5.279 11.234 -10.839 1.00 59.62 427 GLY A CA 1
ATOM 3480 C C . GLY A 1 427 ? 4.972 9.757 -11.132 1.00 59.62 427 GLY A C 1
ATOM 3481 O O . GLY A 1 427 ? 3.931 9.464 -11.706 1.00 59.62 427 GLY A O 1
ATOM 3482 N N . THR A 1 428 ? 5.884 8.824 -10.800 1.00 41.91 428 THR A N 1
ATOM 3483 C CA . THR A 1 428 ? 5.794 7.387 -11.190 1.00 41.91 428 THR A CA 1
ATOM 3484 C C . THR A 1 428 ? 5.468 6.438 -10.024 1.00 41.91 428 THR A C 1
ATOM 3486 O O . THR A 1 428 ? 6.108 6.512 -8.965 1.00 41.91 428 THR A O 1
ATOM 3489 N N . GLY A 1 429 ? 4.537 5.498 -10.255 1.00 48.19 429 GLY A N 1
ATOM 3490 C CA . GLY A 1 429 ? 4.027 4.524 -9.272 1.00 48.19 429 GLY A CA 1
ATOM 3491 C C . GLY A 1 429 ? 2.860 5.081 -8.453 1.00 48.19 429 GLY A C 1
ATOM 3492 O O . GLY A 1 429 ? 2.978 5.238 -7.236 1.00 48.19 429 GLY A O 1
ATOM 3493 N N . GLY A 1 430 ? 1.807 5.528 -9.140 1.00 50.25 430 GLY A N 1
ATOM 3494 C CA . GLY A 1 430 ? 0.686 6.237 -8.522 1.00 50.25 430 GLY A CA 1
ATOM 3495 C C . GLY A 1 430 ? -0.245 5.283 -7.774 1.00 50.25 430 GLY A C 1
ATOM 3496 O O . GLY A 1 430 ? -0.485 4.167 -8.227 1.00 50.25 430 GLY A O 1
ATOM 3497 N N . LEU A 1 431 ? -0.818 5.730 -6.654 1.00 54.34 431 LEU A N 1
ATOM 3498 C CA . LEU A 1 431 ? -1.880 5.000 -5.959 1.00 54.34 431 LEU A CA 1
ATOM 3499 C C . LEU A 1 431 ? -3.008 4.694 -6.956 1.00 54.34 431 LEU A C 1
ATOM 3501 O O . LEU A 1 431 ? -3.586 5.613 -7.534 1.00 54.34 431 LEU A O 1
ATOM 3505 N N . GLY A 1 432 ? -3.275 3.407 -7.186 1.00 52.78 432 GLY A N 1
ATOM 3506 C CA . GLY A 1 432 ? -4.384 2.922 -8.011 1.00 52.78 432 GLY A CA 1
ATOM 3507 C C . GLY A 1 432 ? -4.194 2.970 -9.535 1.00 52.78 432 GLY A C 1
ATOM 3508 O O . GLY A 1 432 ? -4.956 2.299 -10.224 1.00 52.78 432 GLY A O 1
ATOM 3509 N N . ARG A 1 433 ? -3.193 3.685 -10.076 1.00 54.41 433 ARG A N 1
ATOM 3510 C CA . ARG A 1 433 ? -2.996 3.830 -11.539 1.00 54.41 433 ARG A CA 1
ATOM 3511 C C . ARG A 1 433 ? -2.180 2.714 -12.189 1.00 54.41 433 ARG A C 1
ATOM 3513 O O . ARG A 1 433 ? -2.261 2.540 -13.395 1.00 54.41 433 ARG A O 1
ATOM 3520 N N . ASP A 1 434 ? -1.419 1.948 -11.414 1.00 45.62 434 ASP A N 1
ATOM 3521 C CA . ASP A 1 434 ? -0.467 0.969 -11.959 1.00 45.62 434 ASP A CA 1
ATOM 3522 C C . ASP A 1 434 ? -1.137 -0.313 -12.523 1.00 45.62 434 ASP A C 1
ATOM 3524 O O . ASP A 1 434 ? -0.430 -1.218 -12.959 1.00 45.62 434 ASP A O 1
ATOM 3528 N N . ARG A 1 435 ? -2.480 -0.416 -12.501 1.00 46.25 435 ARG A N 1
ATOM 3529 C CA . ARG A 1 435 ? -3.245 -1.604 -12.944 1.00 46.25 435 ARG A CA 1
ATOM 3530 C C . ARG A 1 435 ? -4.265 -1.366 -14.066 1.00 46.25 435 ARG A C 1
ATOM 3532 O O . ARG A 1 435 ? -4.794 -2.352 -14.557 1.00 46.25 435 ARG A O 1
ATOM 3539 N N . ALA A 1 436 ? -4.570 -0.120 -14.433 1.00 50.69 436 ALA A N 1
ATOM 3540 C CA . ALA A 1 436 ? -5.533 0.180 -15.500 1.00 50.69 436 ALA A CA 1
ATOM 3541 C C . ALA A 1 436 ? -4.777 0.621 -16.763 1.00 50.69 436 ALA A C 1
ATOM 3543 O O . ALA A 1 436 ? -3.839 1.417 -16.650 1.00 50.69 436 ALA A O 1
ATOM 3544 N N . GLY A 1 437 ? -5.154 0.097 -17.932 1.00 54.06 437 GLY A N 1
ATOM 3545 C CA . GLY A 1 437 ? -4.536 0.407 -19.223 1.00 54.06 437 GLY A CA 1
ATOM 3546 C C . GLY A 1 437 ? -4.815 1.843 -19.668 1.00 54.06 437 GLY A C 1
ATOM 3547 O O . GLY A 1 437 ? -3.921 2.516 -20.184 1.00 54.06 437 GLY A O 1
ATOM 3548 N N . SER A 1 438 ? -6.001 2.373 -19.347 1.00 72.19 438 SER A N 1
ATOM 3549 C CA . SER A 1 438 ? -6.419 3.743 -19.675 1.00 72.19 438 SER A CA 1
ATOM 3550 C C . SER A 1 438 ? -6.959 4.550 -18.479 1.00 72.19 438 SER A C 1
ATOM 3552 O O . SER A 1 438 ? -7.243 4.031 -17.396 1.00 72.19 438 SER A O 1
ATOM 3554 N N . TYR A 1 439 ? -7.085 5.873 -18.658 1.00 73.00 439 TYR A N 1
ATOM 3555 C CA . TYR A 1 439 ? -7.725 6.760 -17.672 1.00 73.00 439 TYR A CA 1
ATOM 3556 C C . TYR A 1 439 ? -9.197 6.385 -17.443 1.00 73.00 439 TYR A C 1
ATOM 3558 O O . TYR A 1 439 ? -9.665 6.417 -16.305 1.00 73.00 439 TYR A O 1
ATOM 3566 N N . GLU A 1 440 ? -9.892 5.989 -18.512 1.00 78.81 440 GLU A N 1
ATOM 3567 C CA . GLU A 1 440 ? -11.309 5.629 -18.475 1.00 78.81 440 GLU A CA 1
ATOM 3568 C C . GLU A 1 440 ? -11.535 4.315 -17.718 1.00 78.81 440 GLU A C 1
ATOM 3570 O O . GLU A 1 440 ? -12.382 4.268 -16.827 1.00 78.81 440 GLU A O 1
ATOM 3575 N N . GLU A 1 441 ? -10.713 3.292 -17.972 1.00 76.44 441 GLU A N 1
ATOM 3576 C CA . GLU A 1 441 ? -10.739 2.029 -17.217 1.00 76.44 441 GLU A CA 1
ATOM 3577 C C . GLU A 1 441 ? -10.441 2.243 -15.733 1.00 76.44 441 GLU A C 1
ATOM 3579 O O . GLU A 1 441 ? -11.045 1.610 -14.865 1.00 76.44 441 GLU A O 1
ATOM 3584 N N . HIS A 1 442 ? -9.504 3.143 -15.409 1.00 80.94 442 HIS A N 1
ATOM 3585 C CA . HIS A 1 442 ? -9.220 3.467 -14.016 1.00 80.94 442 HIS A CA 1
ATOM 3586 C C . HIS A 1 442 ? -10.441 4.088 -13.335 1.00 80.94 442 HIS A C 1
ATOM 3588 O O . HIS A 1 442 ? -10.783 3.700 -12.215 1.00 80.94 442 HIS A O 1
ATOM 3594 N N . LEU A 1 443 ? -11.101 5.036 -14.007 1.00 86.19 443 LEU A N 1
ATOM 3595 C CA . LEU A 1 443 ? -12.306 5.675 -13.496 1.00 86.19 443 LEU A CA 1
ATOM 3596 C C . LEU A 1 443 ? -13.444 4.660 -13.345 1.00 86.19 443 LEU A C 1
ATOM 3598 O O . LEU A 1 443 ? -14.086 4.632 -12.301 1.00 86.19 443 LEU A O 1
ATOM 3602 N N . GLU A 1 444 ? -13.663 3.787 -14.327 1.00 86.19 444 GLU A N 1
ATOM 3603 C CA . GLU A 1 444 ? -14.662 2.714 -14.259 1.00 86.19 444 GLU A CA 1
ATOM 3604 C C . GLU A 1 444 ? -14.396 1.749 -13.098 1.00 86.19 444 GLU A C 1
ATOM 3606 O O . GLU A 1 444 ? -15.295 1.456 -12.308 1.00 86.19 444 GLU A O 1
ATOM 3611 N N . HIS A 1 445 ? -13.142 1.328 -12.913 1.00 84.56 445 HIS A N 1
ATOM 3612 C CA . HIS A 1 445 ? -12.752 0.489 -11.785 1.00 84.56 445 HIS A CA 1
ATOM 3613 C C . HIS A 1 445 ? -13.025 1.166 -10.435 1.00 84.56 445 HIS A C 1
ATOM 3615 O O . HIS A 1 445 ? -13.489 0.513 -9.496 1.00 84.56 445 HIS A O 1
ATOM 3621 N N . VAL A 1 446 ? -12.735 2.466 -10.321 1.00 88.00 446 VAL A N 1
ATOM 3622 C CA . VAL A 1 446 ? -13.019 3.235 -9.104 1.00 88.00 446 VAL A CA 1
ATOM 3623 C C . VAL A 1 446 ? -14.522 3.361 -8.877 1.00 88.00 446 VAL A C 1
ATOM 3625 O O . VAL A 1 446 ? -14.961 3.092 -7.761 1.00 88.00 446 VAL A O 1
ATOM 3628 N N . LEU A 1 447 ? -15.309 3.701 -9.902 1.00 91.81 447 LEU A N 1
ATOM 3629 C CA . LEU A 1 447 ? -16.765 3.812 -9.779 1.00 91.81 447 LEU A CA 1
ATOM 3630 C C . LEU A 1 447 ? -17.382 2.486 -9.337 1.00 91.81 447 LEU A C 1
ATOM 3632 O O . LEU A 1 447 ? -18.106 2.464 -8.347 1.00 91.81 447 LEU A O 1
ATOM 3636 N N . ARG A 1 448 ? -17.033 1.366 -9.982 1.00 90.69 448 ARG A N 1
ATOM 3637 C CA . ARG A 1 448 ? -17.558 0.046 -9.605 1.00 90.69 448 ARG A CA 1
ATOM 3638 C C . ARG A 1 448 ? -17.269 -0.290 -8.141 1.00 90.69 448 ARG A C 1
ATOM 3640 O O . ARG A 1 448 ? -18.170 -0.687 -7.410 1.00 90.69 448 ARG A O 1
ATOM 3647 N N . ARG A 1 449 ? -16.026 -0.096 -7.692 1.00 90.62 449 ARG A N 1
ATOM 3648 C CA . ARG A 1 449 ? -15.642 -0.396 -6.303 1.00 90.62 449 ARG A CA 1
ATOM 3649 C C . ARG A 1 449 ? -16.298 0.533 -5.293 1.00 90.62 449 ARG A C 1
ATOM 3651 O O . ARG A 1 449 ? -16.632 0.083 -4.202 1.00 90.62 449 ARG A O 1
ATOM 3658 N N . GLN A 1 450 ? -16.470 1.808 -5.637 1.00 93.81 450 GLN A N 1
ATOM 3659 C CA . GLN A 1 450 ? -17.181 2.742 -4.771 1.00 93.81 450 GLN A CA 1
ATOM 3660 C C . GLN A 1 450 ? -18.672 2.420 -4.710 1.00 93.81 450 GLN A C 1
ATOM 3662 O O . GLN A 1 450 ? -19.235 2.526 -3.632 1.00 93.81 450 GLN A O 1
ATOM 3667 N N . ARG A 1 451 ? -19.293 1.942 -5.796 1.00 94.25 451 ARG A N 1
ATOM 3668 C CA . ARG A 1 451 ? -20.687 1.470 -5.779 1.00 94.25 451 ARG A CA 1
ATOM 3669 C C . ARG A 1 451 ? -20.892 0.371 -4.740 1.00 94.25 451 ARG A C 1
ATOM 3671 O O . ARG A 1 451 ? -21.711 0.517 -3.842 1.00 94.25 451 ARG A O 1
ATOM 3678 N N . GLU A 1 452 ? -20.087 -0.688 -4.830 1.00 92.75 452 GLU A N 1
ATOM 3679 C CA . GLU A 1 452 ? -20.135 -1.829 -3.905 1.00 92.75 452 GLU A CA 1
ATOM 3680 C C . GLU A 1 452 ? -19.895 -1.384 -2.454 1.00 92.75 452 GLU A C 1
ATOM 3682 O O . GLU A 1 452 ? -20.647 -1.747 -1.551 1.00 92.75 452 GLU A O 1
ATOM 3687 N N . ARG A 1 453 ? -18.872 -0.550 -2.228 1.00 94.31 453 ARG A N 1
ATOM 3688 C CA . ARG A 1 453 ? -18.526 -0.072 -0.886 1.00 94.31 453 ARG A CA 1
ATOM 3689 C C . ARG A 1 453 ? -19.591 0.856 -0.298 1.00 94.31 453 ARG A C 1
ATOM 3691 O O . ARG A 1 453 ? -19.899 0.731 0.879 1.00 94.31 453 ARG A O 1
ATOM 3698 N N . LEU A 1 454 ? -20.126 1.797 -1.075 1.00 96.12 454 LEU A N 1
ATOM 3699 C CA . LEU A 1 454 ? -21.142 2.741 -0.601 1.00 96.12 454 LEU A CA 1
ATOM 3700 C C . LEU A 1 454 ? -22.461 2.032 -0.293 1.00 96.12 454 LEU A C 1
ATOM 3702 O O . LEU A 1 454 ? -23.068 2.337 0.726 1.00 96.12 454 LEU A O 1
ATOM 3706 N N . ALA A 1 455 ? -22.861 1.053 -1.109 1.00 93.62 455 ALA A N 1
ATOM 3707 C CA . ALA A 1 455 ? -24.023 0.217 -0.818 1.00 93.62 455 ALA A CA 1
ATOM 3708 C C . ALA A 1 455 ? -23.847 -0.558 0.501 1.00 93.62 455 ALA A C 1
ATOM 3710 O O . ALA A 1 455 ? -24.756 -0.591 1.326 1.00 93.62 455 ALA A O 1
ATOM 3711 N N . TRP A 1 456 ? -22.655 -1.117 0.742 1.00 94.75 456 TRP A N 1
ATOM 3712 C CA . TRP A 1 456 ? -22.329 -1.761 2.018 1.00 94.75 456 TRP A CA 1
ATOM 3713 C C . TRP A 1 456 ? -22.377 -0.781 3.201 1.00 94.75 456 TRP A C 1
ATOM 3715 O O . TRP A 1 456 ? -22.971 -1.092 4.229 1.00 94.75 456 TRP A O 1
ATOM 3725 N N . ILE A 1 457 ? -21.817 0.425 3.048 1.00 95.56 457 ILE A N 1
ATOM 3726 C CA . ILE A 1 457 ? -21.867 1.469 4.086 1.00 95.56 457 ILE A CA 1
ATOM 3727 C C . ILE A 1 457 ? -23.303 1.900 4.378 1.00 95.56 457 ILE A C 1
ATOM 3729 O O . ILE A 1 457 ? -23.636 2.081 5.544 1.00 95.56 457 ILE A O 1
ATOM 3733 N N . ALA A 1 458 ? -24.149 2.047 3.357 1.00 94.38 458 ALA A N 1
ATOM 3734 C CA . ALA A 1 458 ? -25.558 2.381 3.544 1.00 94.38 458 ALA A CA 1
ATOM 3735 C C . ALA A 1 458 ? -26.263 1.332 4.418 1.00 94.38 458 ALA A C 1
ATOM 3737 O O . ALA A 1 458 ? -26.892 1.693 5.405 1.00 94.38 458 ALA A O 1
ATOM 3738 N N . GLY A 1 459 ? -26.043 0.039 4.150 1.00 92.75 459 GLY A N 1
ATOM 3739 C CA . GLY A 1 459 ? -26.576 -1.031 4.999 1.00 92.75 459 GLY A CA 1
ATOM 3740 C C . GLY A 1 459 ? -26.072 -0.979 6.449 1.00 92.75 459 GLY A C 1
ATOM 3741 O O . GLY A 1 459 ? -26.831 -1.257 7.374 1.00 92.75 459 GLY A O 1
ATOM 3742 N N . LEU A 1 460 ? -24.813 -0.581 6.675 1.00 92.94 460 LEU A N 1
ATOM 3743 C CA . LEU A 1 460 ? -24.278 -0.386 8.031 1.00 92.94 460 LEU A CA 1
ATOM 3744 C C . LEU A 1 460 ? -24.900 0.821 8.744 1.00 92.94 460 LEU A C 1
ATOM 3746 O O . LEU A 1 460 ? -25.142 0.756 9.948 1.00 92.94 460 LEU A O 1
ATOM 3750 N N . LEU A 1 461 ? -25.139 1.915 8.016 1.00 92.50 461 LEU A N 1
ATOM 3751 C CA . LEU A 1 461 ? -25.810 3.101 8.547 1.00 92.50 461 LEU A CA 1
ATOM 3752 C C . LEU A 1 461 ? -27.254 2.782 8.948 1.00 92.50 461 LEU A C 1
ATOM 3754 O O . LEU A 1 461 ? -27.677 3.204 10.021 1.00 92.50 461 LEU A O 1
ATOM 3758 N N . ASP A 1 462 ? -27.964 1.997 8.134 1.00 90.12 462 ASP A N 1
ATOM 3759 C CA . ASP A 1 462 ? -29.334 1.555 8.415 1.00 90.12 462 ASP A CA 1
ATOM 3760 C C . ASP A 1 462 ? -29.404 0.640 9.650 1.00 90.12 462 ASP A C 1
ATOM 3762 O O . ASP A 1 462 ? -30.338 0.742 10.444 1.00 90.12 462 ASP A O 1
ATOM 3766 N N . ALA A 1 463 ? -28.405 -0.232 9.842 1.00 90.38 463 ALA A N 1
ATOM 3767 C CA . ALA A 1 463 ? -28.314 -1.098 11.019 1.00 90.38 463 ALA A CA 1
ATOM 3768 C C . ALA A 1 463 ? -27.939 -0.331 12.302 1.00 90.38 463 ALA A C 1
ATOM 3770 O O . ALA A 1 463 ? -28.395 -0.677 13.389 1.00 90.38 463 ALA A O 1
ATOM 3771 N N . GLY A 1 464 ? -27.098 0.704 12.198 1.00 86.38 464 GLY A N 1
ATOM 3772 C CA . GLY A 1 464 ? -26.727 1.580 13.318 1.00 86.38 464 GLY A CA 1
ATOM 3773 C C . GLY A 1 464 ? -25.764 0.977 14.354 1.00 86.38 464 GLY A C 1
ATOM 3774 O O . GLY A 1 464 ? -25.481 1.614 15.367 1.00 86.38 464 GLY A O 1
ATOM 3775 N N . GLU A 1 465 ? -25.236 -0.227 14.124 1.00 82.69 465 GLU A N 1
ATOM 3776 C CA . GLU A 1 465 ? -24.384 -0.947 15.088 1.00 82.69 465 GLU A CA 1
ATOM 3777 C C . GLU A 1 465 ? -22.886 -0.619 14.958 1.00 82.69 465 GLU A C 1
ATOM 3779 O O . GLU A 1 465 ? -22.118 -0.735 15.921 1.00 82.69 465 GLU A O 1
ATOM 3784 N N . VAL A 1 466 ? -22.460 -0.211 13.759 1.00 91.25 466 VAL A N 1
ATOM 3785 C CA . VAL A 1 466 ? -21.054 0.015 13.406 1.00 91.25 466 VAL A CA 1
ATOM 3786 C C . VAL A 1 466 ? -20.789 1.514 13.241 1.00 91.25 466 VAL A C 1
ATOM 3788 O O . VAL A 1 466 ? -21.481 2.173 12.463 1.00 91.25 466 VAL A O 1
ATOM 3791 N N . PRO A 1 467 ? -19.766 2.083 13.904 1.00 94.94 467 PRO A N 1
ATOM 3792 C CA . PRO A 1 467 ? -19.422 3.488 13.734 1.00 94.94 467 PRO A CA 1
ATOM 3793 C C . PRO A 1 467 ? -18.889 3.763 12.320 1.00 94.94 467 PRO A C 1
ATOM 3795 O O . PRO A 1 467 ? -17.769 3.380 11.964 1.00 94.94 467 PRO A O 1
ATOM 3798 N N . VAL A 1 468 ? -19.684 4.489 11.532 1.00 96.88 468 VAL A N 1
ATOM 3799 C CA . VAL A 1 468 ? -19.268 5.081 10.256 1.00 96.88 468 VAL A CA 1
ATOM 3800 C C . VAL A 1 468 ? -18.813 6.517 10.509 1.00 96.88 468 VAL A C 1
ATOM 3802 O O . VAL A 1 468 ? -19.608 7.388 10.858 1.00 96.88 468 VAL A O 1
ATOM 3805 N N . ILE A 1 469 ? -17.515 6.770 10.361 1.00 96.81 469 ILE A N 1
ATOM 3806 C CA . ILE A 1 469 ? -16.888 8.055 10.663 1.00 96.81 469 ILE A CA 1
ATOM 3807 C C . ILE A 1 469 ? -16.623 8.817 9.369 1.00 96.81 469 ILE A C 1
ATOM 3809 O O . ILE A 1 469 ? -15.819 8.393 8.532 1.00 96.81 469 ILE A O 1
ATOM 3813 N N . ARG A 1 470 ? -17.278 9.969 9.221 1.00 95.44 470 ARG A N 1
ATOM 3814 C CA . ARG A 1 470 ? -17.066 10.864 8.085 1.00 95.44 470 ARG A CA 1
ATOM 3815 C C . ARG A 1 470 ? -15.715 11.566 8.188 1.00 95.44 470 ARG A C 1
ATOM 3817 O O . ARG A 1 470 ? -15.274 11.963 9.267 1.00 95.44 470 ARG A O 1
ATOM 3824 N N . TYR A 1 471 ? -15.046 11.721 7.053 1.00 93.19 471 TYR A N 1
ATOM 3825 C CA . TYR A 1 471 ? -13.787 12.450 6.972 1.00 93.19 471 TYR A CA 1
ATOM 3826 C C . TYR A 1 471 ? -13.973 13.911 7.367 1.00 93.19 471 TYR A C 1
ATOM 3828 O O . TYR A 1 471 ? -13.128 14.454 8.067 1.00 93.19 471 TYR A O 1
ATOM 3836 N N . GLU A 1 472 ? -15.088 14.513 6.959 1.00 91.00 472 GLU A N 1
ATOM 3837 C CA . GLU A 1 472 ? -15.482 15.873 7.314 1.00 91.00 472 GLU A CA 1
ATOM 3838 C C . GLU A 1 472 ? -15.508 16.043 8.843 1.00 91.00 472 GLU A C 1
ATOM 3840 O O . GLU A 1 472 ? -14.785 16.886 9.373 1.00 91.00 472 GLU A O 1
ATOM 3845 N N . ASP A 1 473 ? -16.198 15.149 9.562 1.00 92.94 473 ASP A N 1
ATOM 3846 C CA . ASP A 1 473 ? -16.276 15.162 11.029 1.00 92.94 473 ASP A CA 1
ATOM 3847 C C . ASP A 1 473 ? -14.897 15.061 11.694 1.00 92.94 473 ASP A C 1
ATOM 3849 O O . ASP A 1 473 ? -14.627 15.750 12.673 1.00 92.94 473 ASP A O 1
ATOM 3853 N N . MET A 1 474 ? -13.994 14.221 11.172 1.00 92.00 474 MET A N 1
ATOM 3854 C CA . MET A 1 474 ? -12.635 14.107 11.723 1.00 92.00 474 MET A CA 1
ATOM 3855 C C . MET A 1 474 ? -11.813 15.389 11.555 1.00 92.00 474 MET A C 1
ATOM 3857 O O . MET A 1 474 ? -10.852 15.600 12.295 1.00 92.00 474 MET A O 1
ATOM 3861 N N . ILE A 1 475 ? -12.130 16.209 10.554 1.00 89.38 475 ILE A N 1
ATOM 3862 C CA . ILE A 1 475 ? -11.414 17.452 10.255 1.00 89.38 475 ILE A CA 1
ATOM 3863 C C . ILE A 1 475 ? -12.041 18.637 10.994 1.00 89.38 475 ILE A C 1
ATOM 3865 O O . ILE A 1 475 ? -11.310 19.534 11.420 1.00 89.38 475 ILE A O 1
ATOM 3869 N N . GLU A 1 476 ? -13.363 18.641 11.154 1.00 89.81 476 GLU A N 1
ATOM 3870 C CA . GLU A 1 476 ? -14.126 19.730 11.769 1.00 89.81 476 GLU A CA 1
ATOM 3871 C C . GLU A 1 476 ? -14.290 19.567 13.289 1.00 89.81 476 GLU A C 1
ATOM 3873 O O . GLU A 1 476 ? -14.111 20.540 14.020 1.00 89.81 476 GLU A O 1
ATOM 3878 N N . ASP A 1 477 ? -14.556 18.351 13.779 1.00 93.56 477 ASP A N 1
ATOM 3879 C CA . ASP A 1 477 ? -14.806 18.044 15.195 1.00 93.56 477 ASP A CA 1
ATOM 3880 C C . ASP A 1 477 ? -14.161 16.712 15.623 1.00 93.56 477 ASP A C 1
ATOM 3882 O O . ASP A 1 477 ? -14.813 15.763 16.075 1.00 93.56 477 ASP A O 1
ATOM 3886 N N . LEU A 1 478 ? -12.828 16.641 15.518 1.00 93.75 478 LEU A N 1
ATOM 3887 C CA . LEU A 1 478 ? -12.066 15.495 16.023 1.00 93.75 478 LEU A CA 1
ATOM 3888 C C . LEU A 1 478 ? -12.361 15.175 17.507 1.00 93.75 478 LEU A C 1
ATOM 3890 O O . LEU A 1 478 ? -12.475 13.990 17.827 1.00 93.75 478 LEU A O 1
ATOM 3894 N N . PRO A 1 479 ? -12.521 16.157 18.423 1.00 95.75 479 PRO A N 1
ATOM 3895 C CA . PRO A 1 479 ? -12.908 15.874 19.805 1.00 95.75 479 PRO A CA 1
ATOM 3896 C C . PRO A 1 479 ? -14.282 15.207 19.940 1.00 95.75 479 PRO A C 1
ATOM 3898 O O . PRO A 1 479 ? -14.446 14.323 20.778 1.00 95.75 479 PRO A O 1
ATOM 3901 N N . GLY A 1 480 ? -15.275 15.592 19.136 1.00 96.50 480 GLY A N 1
ATOM 3902 C CA . GLY A 1 480 ? -16.575 14.924 19.114 1.00 96.50 480 GLY A CA 1
ATOM 3903 C C . GLY A 1 480 ? -16.513 13.507 18.559 1.00 96.50 480 GLY A C 1
ATOM 3904 O O . GLY A 1 480 ? -17.153 12.616 19.118 1.00 96.50 480 GLY A O 1
ATOM 3905 N N . VAL A 1 481 ? -15.708 13.272 17.517 1.00 96.88 481 VAL A N 1
ATOM 3906 C CA . VAL A 1 481 ? -15.430 11.915 17.015 1.00 96.88 481 VAL A CA 1
ATOM 3907 C C . VAL A 1 481 ? -14.780 11.059 18.103 1.00 96.88 481 VAL A C 1
ATOM 3909 O O . VAL A 1 481 ? -15.219 9.931 18.322 1.00 96.88 481 VAL A O 1
ATOM 3912 N N . ALA A 1 482 ? -13.787 11.601 18.817 1.00 97.12 482 ALA A N 1
ATOM 3913 C CA . ALA A 1 482 ? -13.125 10.914 19.921 1.00 97.12 482 ALA A CA 1
ATOM 3914 C C . ALA A 1 482 ? -14.133 10.500 21.001 1.00 97.12 482 ALA A C 1
ATOM 3916 O O . ALA A 1 482 ? -14.247 9.310 21.262 1.00 97.12 482 ALA A O 1
ATOM 3917 N N . ARG A 1 483 ? -14.962 11.424 21.511 1.00 97.50 483 ARG A N 1
ATOM 3918 C CA . ARG A 1 483 ? -15.976 11.114 22.541 1.00 97.50 483 ARG A CA 1
ATOM 3919 C C . ARG A 1 483 ? -16.921 9.974 22.151 1.00 97.50 483 ARG A C 1
ATOM 3921 O O . ARG A 1 483 ? -17.240 9.127 22.981 1.00 97.50 483 ARG A O 1
ATOM 3928 N N . ARG A 1 484 ? -17.369 9.930 20.889 1.00 96.06 484 ARG A N 1
ATOM 3929 C CA . ARG A 1 484 ? -18.231 8.837 20.397 1.00 96.06 484 ARG A CA 1
ATOM 3930 C C . ARG A 1 484 ? -17.502 7.493 20.402 1.00 96.06 484 ARG A C 1
ATOM 3932 O O . ARG A 1 484 ? -18.085 6.483 20.787 1.00 96.06 484 ARG A O 1
ATOM 3939 N N . LEU A 1 485 ? -16.234 7.478 19.987 1.00 97.19 485 LEU A N 1
ATOM 3940 C CA . LEU A 1 485 ? -15.412 6.267 19.991 1.00 97.19 485 LEU A CA 1
ATOM 3941 C C . LEU A 1 485 ? -15.035 5.824 21.409 1.00 97.19 485 LEU A C 1
ATOM 3943 O O . LEU A 1 485 ? -15.057 4.628 21.671 1.00 97.19 485 LEU A O 1
ATOM 3947 N N . GLU A 1 486 ? -14.750 6.754 22.322 1.00 96.75 486 GLU A N 1
ATOM 3948 C CA . GLU A 1 486 ? -14.514 6.471 23.746 1.00 96.75 486 GLU A CA 1
ATOM 3949 C C . GLU A 1 486 ? -15.726 5.767 24.365 1.00 96.75 486 GLU A C 1
ATOM 3951 O O . GLU A 1 486 ? -15.576 4.720 24.991 1.00 96.75 486 GLU A O 1
ATOM 3956 N N . GLN A 1 487 ? -16.937 6.279 24.110 1.00 95.25 487 GLN A N 1
ATOM 3957 C CA . GLN A 1 487 ? -18.182 5.670 24.581 1.00 95.25 487 GLN A CA 1
ATOM 3958 C C . GLN A 1 487 ? -18.421 4.276 23.978 1.00 95.25 487 GLN A C 1
ATOM 3960 O O . GLN A 1 487 ? -18.884 3.378 24.678 1.00 95.25 487 GLN A O 1
ATOM 3965 N N . TRP A 1 488 ? -18.119 4.086 22.691 1.00 95.06 488 TRP A N 1
ATOM 3966 C CA . TRP A 1 488 ? -18.360 2.818 21.994 1.00 95.06 488 TRP A CA 1
ATOM 3967 C C . TRP A 1 488 ? -17.318 1.731 22.318 1.00 95.06 488 TRP A C 1
ATOM 3969 O O . TRP A 1 488 ? -17.662 0.551 22.399 1.00 95.06 488 TRP A O 1
ATOM 3979 N N . LEU A 1 489 ? -16.048 2.109 22.509 1.00 95.44 489 LEU A N 1
ATOM 3980 C CA . LEU A 1 489 ? -14.947 1.185 22.818 1.00 95.44 489 LEU A CA 1
ATOM 3981 C C . LEU A 1 489 ? -14.718 0.988 24.322 1.00 95.44 489 LEU A C 1
ATOM 3983 O O . LEU A 1 489 ? -14.142 -0.032 24.704 1.00 95.44 489 LEU A O 1
ATOM 3987 N N . GLY A 1 490 ? -15.122 1.941 25.166 1.00 94.62 490 GLY A N 1
ATOM 3988 C CA . GLY A 1 490 ? -14.782 1.959 26.591 1.00 94.62 490 GLY A CA 1
ATOM 3989 C C . GLY A 1 490 ? -13.305 2.284 26.841 1.00 94.62 490 GLY A C 1
ATOM 3990 O O . GLY A 1 490 ? -12.643 1.603 27.626 1.00 94.62 490 GLY A O 1
ATOM 3991 N N . VAL A 1 491 ? -12.765 3.278 26.131 1.00 95.81 491 VAL A N 1
ATOM 3992 C CA . VAL A 1 491 ? -11.343 3.671 26.183 1.00 95.81 491 VAL A CA 1
ATOM 3993 C C . VAL A 1 491 ? -11.177 5.180 26.313 1.00 95.81 491 VAL A C 1
ATOM 3995 O O . VAL A 1 491 ? -12.111 5.920 26.032 1.00 95.81 491 VAL A O 1
ATOM 3998 N N . GLU A 1 492 ? -9.974 5.624 26.668 1.00 94.81 492 GLU A N 1
ATOM 3999 C CA . GLU A 1 492 ? -9.566 7.037 26.643 1.00 94.81 492 GLU A CA 1
ATOM 4000 C C . GLU A 1 492 ? -8.812 7.377 25.345 1.00 94.81 492 GLU A C 1
ATOM 4002 O O . GLU A 1 492 ? -7.947 6.606 24.919 1.00 94.81 492 GLU A O 1
ATOM 4007 N N . LEU A 1 493 ? -9.105 8.525 24.724 1.00 96.31 493 LEU A N 1
ATOM 4008 C CA . LEU A 1 493 ? -8.448 9.022 23.508 1.00 96.31 493 LEU A CA 1
ATOM 4009 C C . LEU A 1 493 ? -7.961 10.473 23.690 1.00 96.31 493 LEU A C 1
ATOM 4011 O O . LEU A 1 493 ? -8.631 11.307 24.289 1.00 96.31 493 LEU A O 1
ATOM 4015 N N . ASP A 1 494 ? -6.812 10.813 23.098 1.00 94.38 494 ASP A N 1
ATOM 4016 C CA . ASP A 1 494 ? -6.259 12.175 23.066 1.00 94.38 494 ASP A CA 1
ATOM 4017 C C . ASP A 1 494 ? -6.334 12.778 21.644 1.00 94.38 494 ASP A C 1
ATOM 4019 O O . ASP A 1 494 ? -5.383 12.683 20.850 1.00 94.38 494 ASP A O 1
ATOM 4023 N N . PRO A 1 495 ? -7.456 13.437 21.286 1.00 92.31 495 PRO A N 1
ATOM 4024 C CA . PRO A 1 495 ? -7.602 14.091 19.987 1.00 92.31 495 PRO A CA 1
ATOM 4025 C C . PRO A 1 495 ? -6.636 15.271 19.795 1.00 92.31 495 PRO A C 1
ATOM 4027 O O . PRO A 1 495 ? -6.244 15.560 18.660 1.00 92.31 495 PRO A O 1
ATOM 4030 N N . ALA A 1 496 ? -6.213 15.949 20.868 1.00 88.00 496 ALA A N 1
ATOM 4031 C CA . ALA A 1 496 ? -5.297 17.087 20.779 1.00 88.00 496 ALA A CA 1
ATOM 4032 C C . ALA A 1 496 ? -3.866 16.628 20.446 1.00 88.00 496 ALA A C 1
ATOM 4034 O O . ALA A 1 496 ? -3.205 17.201 19.567 1.00 88.00 496 ALA A O 1
ATOM 4035 N N . GLY A 1 497 ? -3.403 15.553 21.086 1.00 84.88 497 GLY A N 1
ATOM 4036 C CA . GLY A 1 497 ? -2.153 14.873 20.755 1.00 84.88 497 GLY A CA 1
ATOM 4037 C C . GLY A 1 497 ? -2.154 14.335 19.325 1.00 84.88 497 GLY A C 1
ATOM 4038 O O . GLY A 1 497 ? -1.223 14.604 18.561 1.00 84.88 497 GLY A O 1
ATOM 4039 N N . ALA A 1 498 ? -3.239 13.670 18.912 1.00 84.56 498 ALA A N 1
ATOM 4040 C CA . ALA A 1 498 ? -3.371 13.121 17.561 1.00 84.56 498 ALA A CA 1
ATOM 4041 C C . ALA A 1 498 ? -3.314 14.203 16.459 1.00 84.56 498 ALA A C 1
ATOM 4043 O O . ALA A 1 498 ? -2.660 14.009 15.426 1.00 84.56 498 ALA A O 1
ATOM 4044 N N . ALA A 1 499 ? -3.954 15.358 16.678 1.00 78.44 499 ALA A N 1
ATOM 4045 C CA . ALA A 1 499 ? -3.985 16.466 15.720 1.00 78.44 499 ALA A CA 1
ATOM 4046 C C . ALA A 1 499 ? -2.671 17.269 15.652 1.00 78.44 499 ALA A C 1
ATOM 4048 O O . ALA A 1 499 ? -2.312 17.788 14.590 1.00 78.44 499 ALA A O 1
ATOM 4049 N N . SER A 1 500 ? -1.945 17.387 16.768 1.00 70.00 500 SER A N 1
ATOM 4050 C CA . SER A 1 500 ? -0.751 18.242 16.882 1.00 70.00 500 SER A CA 1
ATOM 4051 C C . SER A 1 500 ? 0.543 17.611 16.347 1.00 70.00 500 SER A C 1
ATOM 4053 O O . SER A 1 500 ? 1.555 18.307 16.182 1.00 70.00 500 SER A O 1
ATOM 4055 N N . ASP A 1 501 ? 0.533 16.318 16.008 1.00 66.25 501 ASP A N 1
ATOM 4056 C CA . ASP A 1 501 ? 1.714 15.627 15.496 1.00 66.25 501 ASP A CA 1
ATOM 4057 C C . ASP A 1 501 ? 2.194 16.229 14.160 1.00 66.25 501 ASP A C 1
ATOM 4059 O O . ASP A 1 501 ? 1.499 16.251 13.140 1.00 66.25 501 ASP A O 1
ATOM 4063 N N . ARG A 1 502 ? 3.464 16.659 14.135 1.00 55.03 502 ARG A N 1
ATOM 4064 C CA . ARG A 1 502 ? 4.152 17.211 12.956 1.00 55.03 502 ARG A CA 1
ATOM 4065 C C . ARG A 1 502 ? 4.075 16.305 11.726 1.00 55.03 502 ARG A C 1
ATOM 4067 O O . ARG A 1 502 ? 4.171 16.818 10.610 1.00 55.03 502 ARG A O 1
ATOM 4074 N N . GLN A 1 503 ? 3.907 14.994 11.895 1.00 54.09 503 GLN A N 1
ATOM 4075 C CA . GLN A 1 503 ? 3.739 14.055 10.789 1.00 54.09 503 GLN A CA 1
ATOM 4076 C C . GLN A 1 503 ? 2.391 14.216 10.041 1.00 54.09 503 GLN A C 1
ATOM 4078 O O . GLN A 1 503 ? 2.323 13.862 8.862 1.00 54.09 503 GLN A O 1
ATOM 4083 N N . MET A 1 504 ? 1.362 14.844 10.638 1.00 55.34 504 MET A N 1
ATOM 4084 C CA . MET A 1 504 ? 0.097 15.210 9.963 1.00 55.34 504 MET A CA 1
ATOM 4085 C C . MET A 1 504 ? 0.315 16.192 8.805 1.00 55.34 504 MET A C 1
ATOM 4087 O O . MET A 1 504 ? -0.391 16.143 7.796 1.00 55.34 504 MET A O 1
ATOM 4091 N N . ARG A 1 505 ? 1.366 17.024 8.873 1.00 50.69 505 ARG A N 1
ATOM 4092 C CA . ARG A 1 505 ? 1.736 17.952 7.787 1.00 50.69 505 ARG A CA 1
ATOM 4093 C C . ARG A 1 505 ? 2.073 17.226 6.477 1.00 50.69 505 ARG A C 1
ATOM 4095 O O . ARG A 1 505 ? 1.962 17.822 5.412 1.00 50.69 505 ARG A O 1
ATOM 4102 N N . PHE A 1 506 ? 2.443 15.940 6.534 1.00 42.41 506 PHE A N 1
ATOM 4103 C CA . PHE A 1 506 ? 2.689 15.105 5.351 1.00 42.41 506 PHE A CA 1
ATOM 4104 C C . PHE A 1 506 ? 1.433 14.432 4.788 1.00 42.41 506 PHE A C 1
ATOM 4106 O O . PHE A 1 506 ? 1.510 13.845 3.714 1.00 42.41 506 PHE A O 1
ATOM 4113 N N . GLN A 1 507 ? 0.285 14.480 5.468 1.00 49.00 507 GLN A N 1
ATOM 4114 C CA . GLN A 1 507 ? -0.955 13.895 4.947 1.00 49.00 507 GLN A CA 1
ATOM 4115 C C . GLN A 1 507 ? -1.672 14.850 3.988 1.00 49.00 507 GLN A C 1
ATOM 4117 O O . GLN A 1 507 ? -2.279 14.395 3.016 1.00 49.00 507 GLN A O 1
ATOM 4122 N N . HIS A 1 508 ? -1.496 16.158 4.165 1.00 54.56 508 HIS A N 1
ATOM 4123 C CA . HIS A 1 508 ? -2.050 17.202 3.301 1.00 54.56 508 HIS A CA 1
ATOM 4124 C C . HIS A 1 508 ? -1.048 17.675 2.236 1.00 54.56 508 HIS A C 1
ATOM 4126 O O . HIS A 1 508 ? -0.980 18.849 1.923 1.00 54.56 508 HIS A O 1
ATOM 4132 N N . VAL A 1 509 ? -0.257 16.785 1.619 1.00 53.91 509 VAL A N 1
ATOM 4133 C CA . VAL A 1 509 ? 0.590 17.209 0.472 1.00 53.91 509 VAL A CA 1
ATOM 4134 C C . VAL A 1 509 ? -0.269 17.697 -0.704 1.00 53.91 509 VAL A C 1
ATOM 4136 O O . VAL A 1 509 ? 0.186 18.508 -1.501 1.00 53.91 509 VAL A O 1
ATOM 4139 N N . SER A 1 510 ? -1.512 17.211 -0.804 1.00 50.38 510 SER A N 1
ATOM 4140 C CA . SER A 1 510 ? -2.451 17.563 -1.873 1.00 50.38 510 SER A CA 1
ATOM 4141 C C . SER A 1 510 ? -3.344 18.776 -1.567 1.00 50.38 510 SER A C 1
ATOM 4143 O O . SER A 1 510 ? -4.170 19.095 -2.406 1.00 50.38 510 SER A O 1
ATOM 4145 N N . ALA A 1 511 ? -3.262 19.402 -0.384 1.00 53.25 511 ALA A N 1
ATOM 4146 C CA . ALA A 1 511 ? -4.111 20.541 0.002 1.00 53.25 511 ALA A CA 1
ATOM 4147 C C . ALA A 1 511 ? -3.359 21.494 0.948 1.00 53.25 511 ALA A C 1
ATOM 4149 O O . ALA A 1 511 ? -2.512 21.058 1.716 1.00 53.25 511 ALA A O 1
ATOM 4150 N N . ALA A 1 512 ? -3.657 22.795 0.924 1.00 53.25 512 ALA A N 1
ATOM 4151 C CA . ALA A 1 512 ? -2.905 23.780 1.713 1.00 53.25 512 ALA A CA 1
ATOM 4152 C C . ALA A 1 512 ? -3.018 23.573 3.241 1.00 53.25 512 ALA A C 1
ATOM 4154 O O . ALA A 1 512 ? -2.085 23.892 3.978 1.00 53.25 512 ALA A O 1
ATOM 4155 N N . ASN A 1 513 ? -4.148 23.034 3.707 1.00 67.12 513 ASN A N 1
ATOM 4156 C CA . ASN A 1 513 ? -4.439 22.688 5.099 1.00 67.12 513 ASN A CA 1
ATOM 4157 C C . ASN A 1 513 ? -5.550 21.602 5.148 1.00 67.12 513 ASN A C 1
ATOM 4159 O O . ASN A 1 513 ? -6.083 21.242 4.091 1.00 67.12 513 ASN A O 1
ATOM 4163 N N . PRO A 1 514 ? -5.875 21.038 6.329 1.00 68.00 514 PRO A N 1
ATOM 4164 C CA . PRO A 1 514 ? -6.925 20.029 6.469 1.00 68.00 514 PRO A CA 1
ATOM 4165 C C . PRO A 1 514 ? -8.301 20.470 5.955 1.00 68.00 514 PRO A C 1
ATOM 4167 O O . PRO A 1 514 ? -8.933 19.723 5.213 1.00 68.00 514 PRO A O 1
ATOM 4170 N N . GLN A 1 515 ? -8.720 21.700 6.245 1.00 76.69 515 GLN A N 1
ATOM 4171 C CA . GLN A 1 515 ? -10.014 22.255 5.833 1.00 76.69 515 GLN A CA 1
ATOM 4172 C C . GLN A 1 515 ? -10.108 22.429 4.312 1.00 76.69 515 GLN A C 1
ATOM 4174 O O . GLN A 1 515 ? -11.109 22.082 3.701 1.00 76.69 515 GLN A O 1
ATOM 4179 N N . ALA A 1 516 ? -9.019 22.849 3.667 1.00 75.50 516 ALA A N 1
ATOM 4180 C CA . ALA A 1 516 ? -8.905 22.969 2.214 1.00 75.50 516 ALA A CA 1
ATOM 4181 C C . ALA A 1 516 ? -8.936 21.612 1.491 1.00 75.50 516 ALA A C 1
ATOM 4183 O O . ALA A 1 516 ? -8.830 21.562 0.268 1.00 75.50 516 ALA A O 1
ATOM 4184 N N . SER A 1 517 ? -9.006 20.501 2.231 1.00 77.31 517 SER A N 1
ATOM 4185 C CA . SER A 1 517 ? -9.191 19.177 1.654 1.00 77.31 517 SER A CA 1
ATOM 4186 C C . SER A 1 517 ? -10.656 18.746 1.547 1.00 77.31 517 SER A C 1
ATOM 4188 O O . SER A 1 517 ? -10.904 17.751 0.873 1.00 77.31 517 SER A O 1
ATOM 4190 N N . LEU A 1 518 ? -11.591 19.487 2.148 1.00 84.69 518 LEU A N 1
ATOM 4191 C CA . LEU A 1 518 ? -13.028 19.217 2.098 1.00 84.69 518 LEU A CA 1
ATOM 4192 C C . LEU A 1 518 ? -13.657 19.859 0.855 1.00 84.69 518 LEU A C 1
ATOM 4194 O O . LEU A 1 518 ? -13.393 21.024 0.556 1.00 84.69 518 LEU A O 1
ATOM 4198 N N . GLY A 1 519 ? -14.479 19.106 0.124 1.00 85.94 519 GLY A N 1
ATOM 4199 C CA . GLY A 1 519 ? -15.253 19.610 -1.013 1.00 85.94 519 GLY A CA 1
ATOM 4200 C C . GLY A 1 519 ? -14.409 20.079 -2.202 1.00 85.94 519 GLY A C 1
ATOM 4201 O O . GLY A 1 519 ? -14.897 20.847 -3.031 1.00 85.94 519 GLY A O 1
ATOM 4202 N N . ARG A 1 520 ? -13.152 19.626 -2.317 1.00 87.56 520 ARG A N 1
ATOM 4203 C CA . ARG A 1 520 ? -12.253 19.960 -3.440 1.00 87.56 520 ARG A CA 1
ATOM 4204 C C . ARG A 1 520 ? -12.847 19.559 -4.778 1.00 87.56 520 ARG A C 1
ATOM 4206 O O . ARG A 1 520 ? -12.611 20.218 -5.785 1.00 87.56 520 ARG A O 1
ATOM 4213 N N . TRP A 1 521 ? -13.629 18.487 -4.803 1.00 91.56 521 TRP A N 1
ATOM 4214 C CA . TRP A 1 521 ? -14.285 18.035 -6.018 1.00 91.56 521 TRP A CA 1
ATOM 4215 C C . TRP A 1 521 ? -15.210 19.087 -6.642 1.00 91.56 521 TRP A C 1
ATOM 4217 O O . TRP A 1 521 ? -15.357 19.092 -7.858 1.00 91.56 521 TRP A O 1
ATOM 4227 N N . LYS A 1 522 ? -15.763 20.025 -5.863 1.00 90.50 522 LYS A N 1
ATOM 4228 C CA . LYS A 1 522 ? -16.639 21.087 -6.387 1.00 90.50 522 LYS A CA 1
ATOM 4229 C C . LYS A 1 522 ? -15.919 22.055 -7.322 1.00 90.50 522 LYS A C 1
ATOM 4231 O O . LYS A 1 522 ? -16.553 22.671 -8.171 1.00 90.50 522 LYS A O 1
ATOM 4236 N N . THR A 1 523 ? -14.610 22.220 -7.147 1.00 87.50 523 THR A N 1
ATOM 4237 C CA . THR A 1 523 ? -13.802 23.201 -7.885 1.00 87.50 523 THR A CA 1
ATOM 4238 C C . THR A 1 523 ? -12.721 22.557 -8.747 1.00 87.50 523 THR A C 1
ATOM 4240 O O . THR A 1 523 ? -12.323 23.140 -9.752 1.00 87.50 523 THR A O 1
ATOM 4243 N N . GLU A 1 524 ? -12.240 21.369 -8.375 1.00 88.31 524 GLU A N 1
ATOM 4244 C CA . GLU A 1 524 ? -11.107 20.700 -9.022 1.00 88.31 524 GLU A CA 1
ATOM 4245 C C . GLU A 1 524 ? -11.505 19.480 -9.865 1.00 88.31 524 GLU A C 1
ATOM 4247 O O . GLU A 1 524 ? -10.681 18.990 -10.641 1.00 88.31 524 GLU A O 1
ATOM 4252 N N . LEU A 1 525 ? -12.725 18.945 -9.715 1.00 89.56 525 LEU A N 1
ATOM 4253 C CA . LEU A 1 525 ? -13.154 17.786 -10.497 1.00 89.56 525 LEU A CA 1
ATOM 4254 C C . LEU A 1 525 ? -13.567 18.213 -11.907 1.00 89.56 525 LEU A C 1
ATOM 4256 O O . LEU A 1 525 ? -14.352 19.139 -12.089 1.00 89.56 525 LEU A O 1
ATOM 4260 N N . GLU A 1 526 ? -13.064 17.504 -12.915 1.00 89.56 526 GLU A N 1
ATOM 4261 C CA . GLU A 1 526 ? -13.459 17.732 -14.304 1.00 89.56 526 GLU A CA 1
ATOM 4262 C C . GLU A 1 526 ? -14.979 17.521 -14.475 1.00 89.56 526 GLU A C 1
ATOM 4264 O O . GLU A 1 526 ? -15.484 16.484 -14.029 1.00 89.56 526 GLU A O 1
ATOM 4269 N N . PRO A 1 527 ? -15.713 18.428 -15.155 1.00 90.94 527 PRO A N 1
ATOM 4270 C CA . PRO A 1 527 ? -17.172 18.349 -15.267 1.00 90.94 527 PRO A CA 1
ATOM 4271 C C . PRO A 1 527 ? -17.687 17.003 -15.789 1.00 90.94 527 PRO A C 1
ATOM 4273 O O . PRO A 1 527 ? -18.622 16.438 -15.229 1.00 90.94 527 PRO A O 1
ATOM 4276 N N . ARG A 1 528 ? -17.019 16.432 -16.801 1.00 90.44 528 ARG A N 1
ATOM 4277 C CA . ARG A 1 528 ? -17.367 15.117 -17.363 1.00 90.44 528 ARG A CA 1
ATOM 4278 C C . ARG A 1 528 ? -17.235 13.988 -16.336 1.00 90.44 528 ARG A C 1
ATOM 4280 O O . ARG A 1 528 ? -18.027 13.048 -16.331 1.00 90.44 528 ARG A O 1
ATOM 4287 N N . VAL A 1 529 ? -16.223 14.061 -15.471 1.00 91.25 529 VAL A N 1
ATOM 4288 C CA . VAL A 1 529 ? -16.004 13.068 -14.413 1.00 91.25 529 VAL A CA 1
ATOM 4289 C C . VAL A 1 529 ? -17.037 13.253 -13.306 1.00 91.25 529 VAL A C 1
ATOM 4291 O O . VAL A 1 529 ? -17.619 12.266 -12.865 1.00 91.25 529 VAL A O 1
ATOM 4294 N N . ALA A 1 530 ? -17.316 14.495 -12.903 1.00 92.06 530 ALA A N 1
ATOM 4295 C CA . ALA A 1 530 ? -18.366 14.806 -11.935 1.00 92.06 530 ALA A CA 1
ATOM 4296 C C . ALA A 1 530 ? -19.732 14.261 -12.386 1.00 92.06 530 ALA A C 1
ATOM 4298 O O . ALA A 1 530 ? -20.403 13.579 -11.613 1.00 92.06 530 ALA A O 1
ATOM 4299 N N . GLU A 1 531 ? -20.087 14.461 -13.658 1.00 92.88 531 GLU A N 1
ATOM 4300 C CA . GLU A 1 531 ? -21.317 13.931 -14.249 1.00 92.88 531 GLU A CA 1
ATOM 4301 C C . GLU A 1 531 ? -21.359 12.397 -14.221 1.00 92.88 531 GLU A C 1
ATOM 4303 O O . GLU A 1 531 ? -22.393 11.818 -13.890 1.00 92.88 531 GLU A O 1
ATOM 4308 N N . ARG A 1 532 ? -20.236 11.712 -14.498 1.00 94.50 532 ARG A N 1
ATOM 4309 C CA . ARG A 1 532 ? -20.180 10.249 -14.345 1.00 94.50 532 ARG A CA 1
ATOM 4310 C C . ARG A 1 532 ? -20.439 9.817 -12.903 1.00 94.50 532 ARG A C 1
ATOM 4312 O O . ARG A 1 532 ? -21.227 8.901 -12.704 1.00 94.50 532 ARG A O 1
ATOM 4319 N N . PHE A 1 533 ? -19.800 10.445 -11.911 1.00 95.56 533 PHE A N 1
ATOM 4320 C CA . PHE A 1 533 ? -20.031 10.125 -10.495 1.00 95.56 533 PHE A CA 1
ATOM 4321 C C . PHE A 1 533 ? -21.506 10.322 -10.116 1.00 95.56 533 PHE A C 1
ATOM 4323 O O . PHE A 1 533 ? -22.105 9.419 -9.538 1.00 95.56 533 PHE A O 1
ATOM 4330 N N . ALA A 1 534 ? -22.106 11.452 -10.497 1.00 93.62 534 ALA A N 1
ATOM 4331 C CA . ALA A 1 534 ? -23.516 11.741 -10.237 1.00 93.62 534 ALA A CA 1
ATOM 4332 C C . ALA A 1 534 ? -24.460 10.734 -10.917 1.00 93.62 534 ALA A C 1
ATOM 4334 O O . ALA A 1 534 ? -25.409 10.251 -10.298 1.00 93.62 534 ALA A O 1
ATOM 4335 N N . ARG A 1 535 ? -24.187 10.372 -12.176 1.00 95.38 535 ARG A N 1
ATOM 4336 C CA . ARG A 1 535 ? -25.006 9.422 -12.941 1.00 95.38 535 ARG A CA 1
ATOM 4337 C C . ARG A 1 535 ? -24.879 7.987 -12.432 1.00 95.38 535 ARG A C 1
ATOM 4339 O O . ARG A 1 535 ? -25.875 7.277 -12.376 1.00 95.38 535 ARG A O 1
ATOM 4346 N N . GLU A 1 536 ? -23.668 7.545 -12.102 1.00 95.81 536 GLU A N 1
ATOM 4347 C CA . GLU A 1 536 ? -23.370 6.133 -11.827 1.00 95.81 536 GLU A CA 1
ATOM 4348 C C . GLU A 1 536 ? -23.353 5.745 -10.347 1.00 95.81 536 GLU A C 1
ATOM 4350 O O . GLU A 1 536 ? -23.413 4.546 -10.064 1.00 95.81 536 GLU A O 1
ATOM 4355 N N . LEU A 1 537 ? -23.215 6.724 -9.444 1.00 96.44 537 LEU A N 1
ATOM 4356 C CA . LEU A 1 537 ? -23.205 6.543 -7.986 1.00 96.44 537 LEU A CA 1
ATOM 4357 C C . LEU A 1 537 ? -24.245 7.414 -7.267 1.00 96.44 537 LEU A C 1
ATOM 4359 O O . LEU A 1 537 ? -24.268 7.449 -6.042 1.00 96.44 537 LEU A O 1
ATOM 4363 N N . GLY A 1 538 ? -25.085 8.161 -7.991 1.00 94.88 538 GLY A N 1
ATOM 4364 C CA . GLY A 1 538 ? -26.066 9.075 -7.397 1.00 94.88 538 GLY A CA 1
ATOM 4365 C C . GLY A 1 538 ? -26.986 8.433 -6.344 1.00 94.88 538 GLY A C 1
ATOM 4366 O O . GLY A 1 538 ? -27.175 9.031 -5.283 1.00 94.88 538 GLY A O 1
ATOM 4367 N N . PRO A 1 539 ? -27.564 7.238 -6.583 1.00 95.00 539 PRO A N 1
ATOM 4368 C CA . PRO A 1 539 ? -28.344 6.526 -5.570 1.00 95.00 539 PRO A CA 1
ATOM 4369 C C . PRO A 1 539 ? -27.535 6.204 -4.307 1.00 95.00 539 PRO A C 1
ATOM 4371 O O . PRO A 1 539 ? -27.990 6.495 -3.204 1.00 95.00 539 PRO A O 1
ATOM 4374 N N . GLU A 1 540 ? -26.326 5.671 -4.464 1.00 96.56 540 GLU A N 1
ATOM 4375 C CA . GLU A 1 540 ? -25.458 5.257 -3.363 1.00 96.56 540 GLU A CA 1
ATOM 4376 C C . GLU A 1 540 ? -24.917 6.455 -2.572 1.00 96.56 540 GLU A C 1
ATOM 4378 O O . GLU A 1 540 ? -24.840 6.398 -1.348 1.00 96.56 540 GLU A O 1
ATOM 4383 N N . LEU A 1 541 ? -24.597 7.565 -3.249 1.00 96.06 541 LEU A N 1
ATOM 4384 C CA . LEU A 1 541 ? -24.214 8.829 -2.616 1.00 96.06 541 LEU A CA 1
ATOM 4385 C C . LEU A 1 541 ? -25.339 9.354 -1.714 1.00 96.06 541 LEU A C 1
ATOM 4387 O O . LEU A 1 541 ? -25.082 9.683 -0.556 1.00 96.06 541 LEU A O 1
ATOM 4391 N N . ARG A 1 542 ? -26.591 9.364 -2.199 1.00 96.25 542 ARG A N 1
ATOM 4392 C CA . ARG A 1 542 ? -27.750 9.759 -1.377 1.00 96.25 542 ARG A CA 1
ATOM 4393 C C . ARG A 1 542 ? -27.955 8.830 -0.189 1.00 96.25 542 ARG A C 1
ATOM 4395 O O . ARG A 1 542 ? -28.227 9.321 0.901 1.00 96.25 542 ARG A O 1
ATOM 4402 N N . ALA A 1 543 ? -27.804 7.522 -0.396 1.00 94.00 543 ALA A N 1
ATOM 4403 C CA . ALA A 1 543 ? -28.006 6.519 0.647 1.00 94.00 543 ALA A CA 1
ATOM 4404 C C . ALA A 1 543 ? -27.057 6.708 1.844 1.00 94.00 543 ALA A C 1
ATOM 4406 O O . ALA A 1 543 ? -27.443 6.447 2.975 1.00 94.00 543 ALA A O 1
ATOM 4407 N N . VAL A 1 544 ? -25.846 7.229 1.619 1.00 94.88 544 VAL A N 1
ATOM 4408 C CA . VAL A 1 544 ? -24.884 7.532 2.696 1.00 94.88 544 VAL A CA 1
ATOM 4409 C C . VAL A 1 544 ? -24.886 9.005 3.141 1.00 94.88 544 VAL A C 1
ATOM 4411 O O . VAL A 1 544 ? -23.983 9.440 3.858 1.00 94.88 544 VAL A O 1
ATOM 4414 N N . GLY A 1 545 ? -25.867 9.804 2.705 1.00 93.62 545 GLY A N 1
ATOM 4415 C CA . GLY A 1 545 ? -25.998 11.213 3.096 1.00 93.62 545 GLY A CA 1
ATOM 4416 C C . GLY A 1 545 ? -24.960 12.154 2.468 1.00 93.62 545 GLY A C 1
ATOM 4417 O O . GLY A 1 545 ? -24.538 13.128 3.105 1.00 93.62 545 GLY A O 1
ATOM 4418 N N . LEU A 1 546 ? -24.521 11.860 1.240 1.00 93.75 546 LEU A N 1
ATOM 4419 C CA . LEU A 1 546 ? -23.692 12.736 0.409 1.00 93.75 546 LEU A CA 1
ATOM 4420 C C . LEU A 1 546 ? -24.545 13.435 -0.661 1.00 93.75 546 LEU A C 1
ATOM 4422 O O . LEU A 1 546 ? -25.541 12.896 -1.145 1.00 93.75 546 LEU A O 1
ATOM 4426 N N . GLU A 1 547 ? -24.143 14.650 -1.038 1.00 92.25 547 GLU A N 1
ATOM 4427 C CA . GLU A 1 547 ? -24.784 15.392 -2.134 1.00 92.25 547 GLU A CA 1
ATOM 4428 C C . GLU A 1 547 ? -24.529 14.700 -3.486 1.00 92.25 547 GLU A C 1
ATOM 4430 O O . GLU A 1 547 ? -23.516 14.019 -3.643 1.00 92.25 547 GLU A O 1
ATOM 4435 N N . VAL A 1 548 ? -25.418 14.853 -4.470 1.00 88.62 548 VAL A N 1
ATOM 4436 C CA . VAL A 1 548 ? -25.257 14.253 -5.813 1.00 88.62 548 VAL A CA 1
ATOM 4437 C C . VAL A 1 548 ? -24.833 15.296 -6.816 1.00 88.62 548 VAL A C 1
ATOM 4439 O O . VAL A 1 548 ? -25.543 16.318 -6.914 1.00 88.62 548 VAL A O 1
#

Foldseek 3Di:
DQVVQQDVFQFKEFEWAFEAEPVRHTPGQTLQDQADADFADLLLLLLFNRGDDVGMDGDPVLCQLCPPPDPDQPPDDSRSLSSNSRVQQTGYTYHHHHPYYDHDDLQPPADSCRSRPLDPDPDDPVVVVVCVVVCVVVDPLDDLLQCLQRRRLVVSLVSLVSSCVRCVVRGDPVNVVSNVLSDLDPSNLVVLVVVLCVVVVVRCSSVSSSVSNNSNSVSVVVVVVVVVVVCVVPPDDDPPPDDDDDDDDPPDPFQQAFEEEEEDDPLQCVQLVLLQQLQFLQEQAPPDPPQAPDVQVVLLVVLVQQPDPDDDCVQPAPVCPPDPVSCVVRVDDGYHRDPPDVVQDDDPPDPRSVVSSCVVSSVVRVVSNVVSCVVNVHPDHHHHYYGYDYPVLVDPCVPGDRHAYAYGDEDLLLSVLQQVLVCVVVPPDGDQPSPASDPVRSLVVSLVVCQSVLVVVLVCVVVVLHHYHYSVCCLPPVVVVQVVVCVNVVTHGDSVVSVPDPCVVVSVPSAPDSVRSHPVSVPRPDPVSVVCCCVRCVVSCVSNPHDD